Protein 3AKH (pdb70)

Sequence (447 aa):
TFTNPLAEKRADPHIFKHTDGYYYFTATVPEYDRIVLRRATTLQGLATAPETTIWTKHASGVMGAHIWAPEIHFIDGKWYVYFAAGSTSDVWAIRMYVLESGAANPLTGSWTEKGQIATPVSSFSLDATTFVVNGVRHLAWAQRNPAEDNNTSLFIAKMANPWTISGTPTEISQPTLSWETVGYKVNEGPAVIQHGGKVFLTYSASATDANYCLGMLSASASADLLNAASWTKSSQPVFKTSEATGQYGPGHNSFTVSEDGKSDILVYHDRNYKDISGDPLNDPNRRTRLQKVYWNADGTPNFGIPVADGVTPVRFSSYNYPDRYIRHWDFRARIEANVTNLADSQFRVVTGLAGSGTISLESANYPGYYLRHKNYEVWVEKNDGSSAFKNDASFSRRAGLADSADGIAFESYNYPGRYLRHYENLLRIQPVSTALDRQDATFYAEK

Structure (mmCIF, N/CA/C/O backbone):
data_3AKH
#
_entry.id   3AKH
#
_cell.length_a   41.237
_cell.length_b   91.341
_cell.length_c   135.962
_cell.angle_alpha   90.00
_cell.angle_beta   90.00
_cell.angle_gamma   90.00
#
_symmetry.space_group_name_H-M   'P 21 21 21'
#
loop_
_entity.id
_entity.type
_entity.pdbx_description
1 polymer 'Putative secreted alpha L-arabinofuranosidase II'
2 branched alpha-L-arabinofuranose-(1-5)-alpha-L-arabinofuranose
3 non-polymer 'CHLORIDE ION'
4 non-polymer 'SODIUM ION'
5 non-polymer alpha-L-arabinofuranose
6 non-polymer GLYCEROL
7 water water
#
loop_
_atom_site.group_PDB
_atom_site.id
_atom_site.type_symbol
_atom_site.label_atom_id
_atom_site.label_alt_id
_atom_site.label_comp_id
_atom_site.label_asym_id
_atom_site.label_entity_id
_atom_site.label_seq_id
_atom_site.pdbx_PDB_ins_code
_atom_site.Cartn_x
_atom_site.Cartn_y
_atom_site.Cartn_z
_atom_site.occupancy
_atom_site.B_iso_or_equiv
_atom_site.auth_seq_id
_atom_site.auth_comp_id
_atom_site.auth_asym_id
_atom_site.auth_atom_id
_atom_site.pdbx_PDB_model_num
ATOM 1 N N . THR A 1 10 ? -2.163 7.651 -12.501 1.00 33.35 9 THR A N 1
ATOM 2 C CA . THR A 1 10 ? -3.619 7.313 -12.587 1.00 33.49 9 THR A CA 1
ATOM 3 C C . THR A 1 10 ? -4.456 8.435 -13.187 1.00 32.38 9 THR A C 1
ATOM 4 O O . THR A 1 10 ? -4.176 9.631 -12.993 1.00 32.95 9 THR A O 1
ATOM 8 N N . PHE A 1 11 ? -5.492 8.033 -13.910 1.00 31.13 10 PHE A N 1
ATOM 9 C CA . PHE A 1 11 ? -6.494 8.960 -14.418 1.00 29.58 10 PHE A CA 1
ATOM 10 C C . PHE A 1 11 ? -7.819 8.611 -13.780 1.00 28.88 10 PHE A C 1
ATOM 11 O O . PHE A 1 11 ? -8.004 7.490 -13.302 1.00 28.29 10 PHE A O 1
ATOM 19 N N . THR A 1 12 ? -8.737 9.575 -13.767 1.00 27.89 11 THR A N 1
ATOM 20 C CA . THR A 1 12 ? -10.113 9.320 -13.359 1.00 27.44 11 THR A CA 1
ATOM 21 C C . THR A 1 12 ? -11.026 9.463 -14.575 1.00 26.31 11 THR A C 1
ATOM 22 O O . THR A 1 12 ? -11.130 10.549 -15.147 1.00 26.64 11 THR A O 1
ATOM 26 N N . ASN A 1 13 ? -11.658 8.362 -14.981 1.00 25.18 12 ASN A N 1
ATOM 27 C CA . ASN A 1 13 ? -12.513 8.336 -16.170 1.00 24.72 12 ASN A CA 1
ATOM 28 C C . ASN A 1 13 ? -14.018 8.379 -15.859 1.00 24.92 12 ASN A C 1
ATOM 29 O O . ASN A 1 13 ? -14.480 7.720 -14.921 1.00 24.25 12 ASN A O 1
ATOM 34 N N . PRO A 1 14 ? -14.796 9.128 -16.667 1.00 24.81 13 PRO A N 1
ATOM 35 C CA . PRO A 1 14 ? -14.378 9.855 -17.883 1.00 24.84 13 PRO A CA 1
ATOM 36 C C . PRO A 1 14 ? -13.721 11.208 -17.627 1.00 25.04 13 PRO A C 1
ATOM 37 O O . PRO A 1 14 ? -13.931 11.825 -16.581 1.00 25.69 13 PRO A O 1
ATOM 41 N N . LEU A 1 15 ? -12.922 11.656 -18.593 1.00 24.34 14 LEU A N 1
ATOM 42 C CA . LEU A 1 15 ? -12.289 12.964 -18.548 1.00 24.34 14 LEU A CA 1
ATOM 43 C C . LEU A 1 15 ? -13.299 14.074 -18.835 1.00 24.35 14 LEU A C 1
ATOM 44 O O . LEU A 1 15 ? -13.260 15.125 -18.182 1.00 24.77 14 LEU A O 1
ATOM 49 N N . ALA A 1 16 ? -14.192 13.831 -19.798 1.00 24.78 15 ALA A N 1
ATOM 50 C CA . ALA A 1 16 ? -15.190 14.828 -20.223 1.00 25.04 15 ALA A CA 1
ATOM 51 C C . ALA A 1 16 ? -16.428 14.192 -20.844 1.00 25.45 15 ALA A C 1
ATOM 52 O O . ALA A 1 16 ? -16.343 13.428 -21.816 1.00 25.04 15 ALA A O 1
ATOM 54 N N . GLU A 1 17 ? -17.589 14.522 -20.280 1.00 25.32 16 GLU A N 1
ATOM 55 C CA . GLU A 1 17 ? -18.868 14.043 -20.797 1.00 26.05 16 GLU A CA 1
ATOM 56 C C . GLU A 1 17 ? -19.228 14.818 -22.057 1.00 24.69 16 GLU A C 1
ATOM 57 O O . GLU A 1 17 ? -18.819 15.957 -22.207 1.00 25.29 16 GLU A O 1
ATOM 63 N N . LYS A 1 18 ? -19.987 14.190 -22.948 1.00 24.44 17 LYS A N 1
ATOM 64 C CA . LYS A 1 18 ? -20.487 14.843 -24.176 1.00 24.39 17 LYS A CA 1
ATOM 65 C C . LYS A 1 18 ? -19.368 15.455 -25.025 1.00 23.77 17 LYS A C 1
ATOM 66 O O . LYS A 1 18 ? -19.517 16.529 -25.612 1.00 24.04 17 LYS A O 1
ATOM 72 N N . ARG A 1 19 ? -18.237 14.764 -25.087 1.00 22.78 18 ARG A N 1
ATOM 73 C CA . ARG A 1 19 ? -17.148 15.177 -25.962 1.00 21.49 18 ARG A CA 1
ATOM 74 C C . ARG A 1 19 ? -16.663 13.931 -26.693 1.00 21.13 18 ARG A C 1
ATOM 75 O O . ARG A 1 19 ? -16.286 12.927 -26.063 1.00 21.23 18 ARG A O 1
ATOM 83 N N . ALA A 1 20 ? -16.713 13.993 -28.018 1.00 19.84 19 ALA A N 1
ATOM 84 C CA . ALA A 1 20 ? -16.377 12.853 -28.860 1.00 18.74 19 ALA A CA 1
ATOM 85 C C . ALA A 1 20 ? -15.155 13.213 -29.684 1.00 18.37 19 ALA A C 1
ATOM 86 O O . ALA A 1 20 ? -14.772 14.382 -29.759 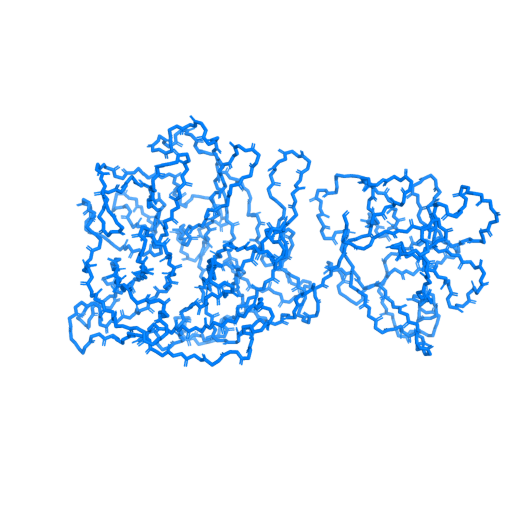1.00 17.77 19 ALA A O 1
ATOM 88 N N . ASP A 1 21 ? -14.543 12.202 -30.296 1.00 18.08 20 ASP A N 1
ATOM 89 C CA . ASP A 1 21 ? -13.382 12.428 -31.180 1.00 18.01 20 ASP A CA 1
ATOM 90 C C . ASP A 1 21 ? -12.308 13.297 -30.491 1.00 17.75 20 ASP A C 1
ATOM 91 O O . ASP A 1 21 ? -11.882 14.337 -31.028 1.00 17.77 20 ASP A O 1
ATOM 96 N N . PRO A 1 22 ? -11.869 12.896 -29.286 1.00 17.87 21 PRO A N 1
ATOM 97 C CA . PRO A 1 22 ? -10.954 13.731 -28.501 1.00 17.41 21 PRO A CA 1
ATOM 98 C C . PRO A 1 22 ? -9.573 13.861 -29.125 1.00 18.21 21 PRO A C 1
ATOM 99 O O . PRO A 1 22 ? -9.019 12.875 -29.623 1.00 18.60 21 PRO A O 1
ATOM 103 N N . HIS A 1 23 ? -9.037 15.076 -29.128 1.00 17.38 22 HIS A N 1
ATOM 104 C CA . HIS A 1 23 ? -7.646 15.243 -29.499 1.00 17.92 22 HIS A CA 1
ATOM 105 C C . HIS A 1 23 ? -6.910 16.049 -28.436 1.00 18.93 22 HIS A C 1
ATOM 106 O O . HIS A 1 23 ? -7.334 17.159 -28.080 1.00 19.56 22 HIS A O 1
ATOM 113 N N . ILE A 1 24 ? -5.817 15.483 -27.927 1.00 18.90 23 ILE A N 1
ATOM 114 C CA . ILE A 1 24 ? -4.985 16.159 -26.925 1.00 19.28 23 ILE A CA 1
ATOM 115 C C . ILE A 1 24 ? -3.565 16.315 -27.439 1.00 19.95 23 ILE A C 1
ATOM 116 O O . ILE A 1 24 ? -2.939 15.361 -27.900 1.00 19.31 23 ILE A O 1
ATOM 121 N N . PHE A 1 25 ? -3.066 17.544 -27.364 1.00 20.81 24 PHE A N 1
ATOM 122 C CA . PHE A 1 25 ? -1.724 17.853 -27.813 1.00 21.87 24 PHE A CA 1
ATOM 123 C C . PHE A 1 25 ? -0.904 18.420 -26.654 1.00 22.69 24 PHE A C 1
ATOM 124 O O . PHE A 1 25 ? -1.296 19.424 -26.049 1.00 23.11 24 PHE A O 1
ATOM 132 N N . LYS A 1 26 ? 0.233 17.789 -26.366 1.00 23.70 25 LYS A N 1
ATOM 133 C CA . LYS A 1 26 ? 1.142 18.286 -25.331 1.00 24.60 25 LYS A CA 1
ATOM 134 C C . LYS A 1 26 ? 2.172 19.228 -25.951 1.00 25.41 25 LYS A C 1
ATOM 135 O O . LYS A 1 26 ? 2.974 18.824 -26.797 1.00 25.03 25 LYS A O 1
ATOM 141 N N . HIS A 1 27 ? 2.133 20.488 -25.521 1.00 26.81 26 HIS A N 1
ATOM 142 C CA . HIS A 1 27 ? 3.018 21.521 -26.056 1.00 28.52 26 HIS A CA 1
ATOM 143 C C . HIS A 1 27 ? 4.259 21.758 -25.178 1.00 29.86 26 HIS A C 1
ATOM 144 O O . HIS A 1 27 ? 4.314 21.311 -24.035 1.00 30.32 26 HIS A O 1
ATOM 151 N N . THR A 1 28 ? 5.244 22.461 -25.734 1.00 31.44 27 THR A N 1
ATOM 152 C CA . THR A 1 28 ? 6.499 22.783 -25.037 1.00 32.89 27 THR A CA 1
ATOM 153 C C . THR A 1 28 ? 6.369 23.919 -24.019 1.00 33.17 27 THR A C 1
ATOM 154 O O . THR A 1 28 ? 7.330 24.231 -23.305 1.00 33.39 27 THR A O 1
ATOM 158 N N . ASP A 1 29 ? 5.185 24.525 -23.947 1.00 33.62 28 ASP A N 1
ATOM 159 C CA . ASP A 1 29 ? 4.906 25.609 -23.001 1.00 33.86 28 ASP A CA 1
ATOM 160 C C . ASP A 1 29 ? 4.377 25.115 -21.643 1.00 33.69 28 ASP A C 1
ATOM 161 O O . ASP A 1 29 ? 3.927 25.913 -20.811 1.00 34.09 28 ASP A O 1
ATOM 166 N N . GLY A 1 30 ? 4.419 23.800 -21.433 1.00 33.25 29 GLY A N 1
ATOM 167 C CA . GLY A 1 30 ? 3.964 23.191 -20.182 1.00 32.68 29 GLY A CA 1
ATOM 168 C C . GLY A 1 30 ? 2.479 22.900 -20.077 1.00 31.87 29 GLY A C 1
ATOM 169 O O . GLY A 1 30 ? 1.983 22.584 -18.995 1.00 32.52 29 GLY A O 1
ATOM 170 N N . TYR A 1 31 ? 1.764 22.996 -21.196 1.00 30.67 30 TYR A N 1
ATOM 171 C CA . TYR A 1 31 ? 0.326 22.753 -21.212 1.00 29.74 30 TYR A CA 1
ATOM 172 C C . TYR A 1 31 ? -0.072 21.628 -22.159 1.00 28.43 30 TYR A C 1
ATOM 173 O O . TYR A 1 31 ? 0.601 21.377 -23.163 1.00 28.42 30 TYR A O 1
ATOM 182 N N . TYR A 1 32 ? -1.166 20.962 -21.811 1.00 27.21 31 TYR A N 1
ATOM 183 C CA . TYR A 1 32 ? -1.880 20.092 -22.731 1.00 26.12 31 TYR A CA 1
ATOM 184 C C . TYR A 1 32 ? -3.044 20.882 -23.278 1.00 25.50 31 TYR A C 1
ATOM 185 O O . TYR A 1 32 ? -3.720 21.605 -22.536 1.00 25.99 31 TYR A O 1
ATOM 194 N N . TYR A 1 33 ? -3.296 20.725 -24.570 1.00 24.44 32 TYR A N 1
ATOM 195 C CA . TYR A 1 33 ? -4.427 21.366 -25.219 1.00 23.82 32 TYR A CA 1
ATOM 196 C C . TYR A 1 33 ? -5.399 20.311 -25.691 1.00 23.23 32 TYR A C 1
ATOM 197 O O . TYR A 1 33 ? -4.990 19.345 -26.314 1.00 23.38 32 TYR A O 1
ATOM 206 N N . PHE A 1 34 ? -6.680 20.503 -25.387 1.00 22.58 33 PHE A N 1
ATOM 207 C CA . PHE A 1 34 ? -7.692 19.498 -25.648 1.00 22.18 33 PHE A CA 1
ATOM 208 C C . PHE A 1 34 ? -8.832 20.085 -26.459 1.00 22.35 33 PHE A C 1
ATOM 209 O O . PHE A 1 34 ? -9.494 21.045 -26.033 1.00 22.76 33 PHE A O 1
ATOM 217 N N . THR A 1 35 ? -9.047 19.520 -27.646 1.00 21.42 34 THR A N 1
ATOM 218 C CA . THR A 1 35 ? -10.238 19.829 -28.438 1.00 20.46 34 THR A CA 1
ATOM 219 C C . THR A 1 35 ? -11.026 18.537 -28.732 1.00 20.67 34 THR A C 1
ATOM 220 O O . THR A 1 35 ? -10.498 17.423 -28.567 1.00 20.31 34 THR A O 1
ATOM 224 N N . ALA A 1 36 ? -12.283 18.679 -29.140 1.00 20.21 35 ALA A N 1
ATOM 225 C CA . ALA A 1 36 ? -13.147 17.536 -29.414 1.00 19.98 35 ALA A CA 1
ATOM 226 C C . ALA A 1 36 ? -14.382 17.952 -30.209 1.00 20.32 35 ALA A C 1
ATOM 227 O O . ALA A 1 36 ? -14.635 19.153 -30.395 1.00 20.85 35 ALA A O 1
ATOM 229 N N . THR A 1 37 ? -15.149 16.964 -30.659 1.00 20.21 36 THR A N 1
ATOM 230 C CA . THR A 1 37 ? -16.439 17.197 -31.327 1.00 20.08 36 THR A CA 1
ATOM 231 C C . THR A 1 37 ? -17.500 17.467 -30.255 1.00 21.24 36 THR A C 1
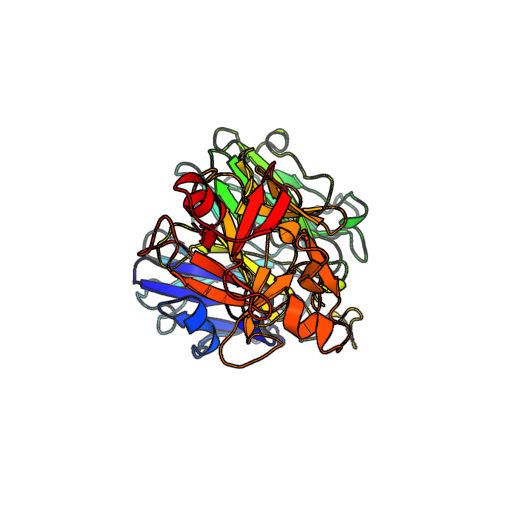ATOM 232 O O . THR A 1 37 ? -17.661 16.664 -29.340 1.00 20.37 36 THR A O 1
ATOM 236 N N . VAL A 1 38 ? -18.201 18.600 -30.355 1.00 21.36 37 VAL A N 1
ATOM 237 C CA . VAL A 1 38 ? -19.343 18.899 -29.455 1.00 22.00 37 VAL A CA 1
ATOM 238 C C . VAL A 1 38 ? -20.668 18.384 -30.053 1.00 22.50 37 VAL A C 1
ATOM 239 O O . VAL A 1 38 ? -20.780 18.230 -31.262 1.00 22.33 37 VAL A O 1
ATOM 243 N N . PRO A 1 39 ? -21.677 18.067 -29.208 1.00 23.24 38 PRO A N 1
ATOM 244 C CA . PRO A 1 39 ? -22.900 17.460 -29.749 1.00 23.57 38 PRO A CA 1
ATOM 245 C C . PRO A 1 39 ? -23.669 18.302 -30.770 1.00 23.44 38 PRO A C 1
ATOM 246 O O . PRO A 1 39 ? -24.391 17.750 -31.601 1.00 23.88 38 PRO A O 1
ATOM 250 N N . GLU A 1 40 ? -23.498 19.615 -30.714 1.00 24.19 39 GLU A N 1
ATOM 251 C CA . GLU A 1 40 ? -24.201 20.516 -31.628 1.00 25.28 39 GLU A CA 1
ATOM 252 C C . GLU A 1 40 ? -23.565 20.521 -33.015 1.00 25.01 39 GLU A C 1
ATOM 253 O O . GLU A 1 40 ? -24.183 20.969 -33.992 1.00 25.27 39 GLU A O 1
ATOM 259 N N . TYR A 1 41 ? -22.326 20.035 -33.087 1.00 24.94 40 TYR A N 1
ATOM 260 C CA . TYR A 1 41 ? -21.550 20.004 -34.329 1.00 24.35 40 TYR A CA 1
ATOM 261 C C . TYR A 1 41 ? -21.459 21.384 -34.979 1.00 24.46 40 TYR A C 1
ATOM 262 O O . TYR A 1 41 ? -21.559 21.491 -36.204 1.00 24.87 40 TYR A O 1
ATOM 271 N N . ASP A 1 42 ? -21.286 22.425 -34.172 1.00 24.44 41 ASP A N 1
ATOM 272 C CA . ASP A 1 42 ? -21.405 23.798 -34.683 1.00 25.08 41 ASP A CA 1
ATOM 273 C C . ASP A 1 42 ? -20.180 24.686 -34.477 1.00 24.98 41 ASP A C 1
ATOM 274 O O . ASP A 1 42 ? -20.158 25.844 -34.922 1.00 24.82 41 ASP A O 1
ATOM 279 N N . ARG A 1 43 ? -19.159 24.165 -33.803 1.00 24.23 42 ARG A N 1
ATOM 280 C CA . ARG A 1 43 ? -18.044 24.990 -33.364 1.00 24.05 42 ARG A CA 1
ATOM 281 C C . ARG A 1 43 ? -16.819 24.180 -32.944 1.00 23.63 42 ARG A C 1
ATOM 282 O O . ARG A 1 43 ? -16.904 22.971 -32.722 1.00 23.73 42 ARG A O 1
ATOM 290 N N . ILE A 1 44 ? -15.688 24.865 -32.837 1.00 23.03 43 ILE A N 1
ATOM 291 C CA . ILE A 1 44 ? -14.461 24.249 -32.352 1.00 22.95 43 ILE A CA 1
ATOM 292 C C . ILE A 1 44 ? -14.108 24.803 -30.978 1.00 23.38 43 ILE A C 1
ATOM 293 O O . ILE A 1 44 ? -13.861 26.003 -30.811 1.00 23.20 43 ILE A O 1
ATOM 298 N N . VAL A 1 45 ? -14.106 23.917 -29.986 1.00 23.75 44 VAL A N 1
ATOM 299 C CA . VAL A 1 45 ? -13.786 24.291 -28.616 1.00 24.55 44 VAL A CA 1
ATOM 300 C C . VAL A 1 45 ? -12.353 23.891 -28.258 1.00 24.75 44 VAL A C 1
ATOM 301 O O . VAL A 1 45 ? -11.781 22.984 -28.873 1.00 24.49 44 VAL A O 1
ATOM 305 N N . LEU A 1 46 ? -11.783 24.575 -27.272 1.00 24.37 45 LEU A N 1
ATOM 306 C CA . LEU A 1 46 ? -10.431 24.321 -26.807 1.00 24.95 45 LEU A CA 1
ATOM 307 C C . LEU A 1 46 ? -10.325 24.598 -25.307 1.00 25.46 45 LEU A C 1
ATOM 308 O O . LEU A 1 46 ? -10.941 25.533 -24.793 1.00 25.56 45 LEU A O 1
ATOM 313 N N . ARG A 1 47 ? -9.570 23.749 -24.614 1.00 25.71 46 ARG A N 1
ATOM 314 C CA . ARG A 1 47 ? -9.234 23.953 -23.206 1.00 25.52 46 ARG A CA 1
ATOM 315 C C . ARG A 1 47 ? -7.786 23.534 -22.968 1.00 26.29 46 ARG A C 1
ATOM 316 O O . ARG A 1 47 ? -7.204 22.789 -23.769 1.00 25.64 46 ARG A O 1
ATOM 324 N N . ARG A 1 48 ? -7.196 24.020 -21.880 1.00 26.89 47 ARG A N 1
ATOM 325 C CA . ARG A 1 48 ? -5.813 23.694 -21.554 1.00 27.76 47 ARG A CA 1
ATOM 326 C C . ARG A 1 48 ? -5.571 23.530 -20.050 1.00 28.28 47 ARG A C 1
ATOM 327 O O . ARG A 1 48 ? -6.308 24.087 -19.219 1.00 28.31 47 ARG A O 1
ATOM 335 N N . ALA A 1 49 ? -4.533 22.758 -19.726 1.00 28.80 48 ALA A N 1
ATOM 336 C CA . ALA A 1 49 ? -4.148 22.452 -18.346 1.00 28.72 48 ALA A CA 1
ATOM 337 C C . ALA A 1 49 ? -2.730 21.903 -18.304 1.00 28.88 48 ALA A C 1
ATOM 338 O O . ALA A 1 49 ? -2.267 21.267 -19.257 1.00 28.68 48 ALA A O 1
ATOM 340 N N . THR A 1 50 ? -2.037 22.144 -17.194 1.00 28.73 49 THR A N 1
ATOM 341 C CA . THR A 1 50 ? -0.645 21.717 -17.040 1.00 29.13 49 THR A CA 1
ATOM 342 C C . THR A 1 50 ? -0.487 20.192 -16.914 1.00 28.77 49 THR A C 1
ATOM 343 O O . THR A 1 50 ? 0.600 19.653 -17.138 1.00 29.01 49 THR A O 1
ATOM 347 N N . THR A 1 51 ? -1.571 19.526 -16.530 1.00 28.97 50 THR A N 1
ATOM 348 C CA . THR A 1 51 ? -1.623 18.065 -16.457 1.00 28.98 50 THR A CA 1
ATOM 349 C C . THR A 1 51 ? -2.846 17.516 -17.188 1.00 28.47 50 THR A C 1
ATOM 350 O O . THR A 1 51 ? -3.815 18.235 -17.437 1.00 28.05 50 THR A O 1
ATOM 354 N N . LEU A 1 52 ? -2.809 16.224 -17.504 1.00 27.99 51 LEU A N 1
ATOM 355 C CA . LEU A 1 52 ? -3.933 15.561 -18.144 1.00 27.98 51 LEU A CA 1
ATOM 356 C C . LEU A 1 52 ? -5.187 15.571 -17.261 1.00 28.17 51 LEU A C 1
ATOM 357 O O . LEU A 1 52 ? -6.275 15.907 -17.731 1.00 28.24 51 LEU A O 1
ATOM 362 N N . GLN A 1 53 ? -5.041 15.209 -15.984 1.00 28.47 52 GLN A N 1
ATOM 363 C CA . GLN A 1 53 ? -6.185 15.192 -15.057 1.00 29.03 52 GLN A CA 1
ATOM 364 C C . GLN A 1 53 ? -6.793 16.573 -14.890 1.00 28.40 52 GLN A C 1
ATOM 365 O O . GLN A 1 53 ? -7.998 16.695 -14.724 1.00 28.47 52 GLN A O 1
ATOM 371 N N . GLY A 1 54 ? -5.944 17.599 -14.938 1.00 28.43 53 GLY A N 1
ATOM 372 C CA . GLY A 1 54 ? -6.391 19.000 -14.863 1.00 28.46 53 GLY A CA 1
ATOM 373 C C . GLY A 1 54 ? -7.349 19.445 -15.965 1.00 28.20 53 GLY A C 1
ATOM 374 O O . GLY A 1 54 ? -8.099 20.413 -15.790 1.00 28.00 53 GLY A O 1
ATOM 375 N N . LEU A 1 55 ? -7.339 18.733 -17.095 1.00 27.92 54 LEU A N 1
ATOM 376 C CA . LEU A 1 55 ? -8.240 19.030 -18.213 1.00 27.52 54 LEU A CA 1
ATOM 377 C C . LEU A 1 55 ? -9.714 18.823 -17.895 1.00 28.11 54 LEU A C 1
ATOM 378 O O . LEU A 1 55 ? -10.570 19.465 -18.506 1.00 28.23 54 LEU A O 1
ATOM 383 N N . ALA A 1 56 ? -10.015 17.932 -16.945 1.00 28.53 55 ALA A N 1
ATOM 384 C CA . ALA A 1 56 ? -11.401 17.624 -16.577 1.00 29.37 55 ALA A CA 1
ATOM 385 C C . ALA A 1 56 ? -12.192 18.854 -16.121 1.00 29.88 55 ALA A C 1
ATOM 386 O O . ALA A 1 56 ? -13.403 18.943 -16.350 1.00 29.88 55 ALA A O 1
ATOM 388 N N . THR A 1 57 ? -11.494 19.778 -15.471 1.00 30.57 56 THR A N 1
ATOM 389 C CA . THR A 1 57 ? -12.097 21.000 -14.918 1.00 32.16 56 THR A CA 1
ATOM 390 C C . THR A 1 57 ? -11.529 22.280 -15.563 1.00 32.39 56 THR A C 1
ATOM 391 O O . THR A 1 57 ? -11.594 23.372 -14.979 1.00 33.12 56 THR A O 1
ATOM 395 N N . ALA A 1 58 ? -10.953 22.148 -16.755 1.00 32.28 57 ALA A N 1
ATOM 396 C CA . ALA A 1 58 ? -10.446 23.308 -17.489 1.00 32.12 57 ALA A CA 1
ATOM 397 C C . ALA A 1 58 ? -11.577 23.902 -18.327 1.00 31.88 57 ALA A C 1
ATOM 398 O O . ALA A 1 58 ? -12.311 23.166 -19.003 1.00 31.80 57 ALA A O 1
ATOM 400 N N . PRO A 1 59 ? -11.750 25.239 -18.263 1.00 31.71 58 PRO A N 1
ATOM 401 C CA . PRO A 1 59 ? -12.870 25.876 -18.958 1.00 31.49 58 PRO A CA 1
ATOM 402 C C . PRO A 1 59 ? -12.636 25.924 -20.471 1.00 31.09 58 PRO A C 1
ATOM 403 O O . PRO A 1 59 ? -11.506 26.141 -20.900 1.00 30.93 58 PRO A O 1
ATOM 407 N N . GLU A 1 60 ? -13.692 25.705 -21.257 1.00 31.32 59 GLU A N 1
ATOM 408 C CA . GLU A 1 60 ? -13.589 25.726 -22.723 1.00 31.18 59 GLU A CA 1
ATOM 409 C C . GLU A 1 60 ? -13.768 27.132 -23.296 1.00 31.28 59 GLU A C 1
ATOM 410 O O . GLU A 1 60 ? -14.631 27.887 -22.840 1.00 31.47 59 GLU A O 1
ATOM 416 N N . THR A 1 61 ? -12.941 27.470 -24.286 1.00 30.77 60 THR A N 1
ATOM 417 C CA . THR A 1 61 ? -13.160 28.639 -25.152 1.00 30.36 60 THR A CA 1
ATOM 418 C C . THR A 1 61 ? -13.594 28.144 -26.529 1.00 30.05 60 THR A C 1
ATOM 419 O O . THR A 1 61 ? -13.005 27.196 -27.054 1.00 30.08 60 THR A O 1
ATOM 423 N N . THR A 1 62 ? -14.628 28.761 -27.107 1.00 29.25 61 THR A N 1
ATOM 424 C CA . THR A 1 62 ? -14.968 28.506 -28.504 1.00 28.55 61 THR A CA 1
ATOM 425 C C . THR A 1 62 ? -14.021 29.353 -29.361 1.00 28.26 61 THR A C 1
ATOM 426 O O . THR A 1 62 ? -14.037 30.589 -29.268 1.00 28.30 61 THR A O 1
ATOM 430 N N . ILE A 1 63 ? -13.189 28.689 -30.170 1.00 27.09 62 ILE A N 1
ATOM 431 C CA . ILE A 1 63 ? -12.171 29.376 -30.987 1.00 26.42 62 ILE A CA 1
ATOM 432 C C . ILE A 1 63 ? -12.635 29.718 -32.416 1.00 25.98 62 ILE A C 1
ATOM 433 O O . ILE A 1 63 ? -12.065 30.598 -33.066 1.00 26.06 62 ILE A O 1
ATOM 438 N N . TRP A 1 64 ? -13.667 29.017 -32.884 1.00 26.05 63 TRP A N 1
ATOM 439 C CA . TRP A 1 64 ? -14.193 29.141 -34.244 1.00 25.96 63 TRP A CA 1
ATOM 440 C C . TRP A 1 64 ? -15.621 28.599 -34.282 1.00 26.37 63 TRP A C 1
ATOM 441 O O . TRP A 1 64 ? -15.932 27.594 -33.638 1.00 25.77 63 TRP A O 1
ATOM 452 N N . THR A 1 65 ? -16.488 29.261 -35.045 1.00 26.25 64 THR A N 1
ATOM 453 C CA . THR A 1 65 ? -17.885 28.848 -35.164 1.00 26.86 64 THR A CA 1
ATOM 454 C C . THR A 1 65 ? -18.263 28.658 -36.620 1.00 26.48 64 THR A C 1
ATOM 455 O O . THR A 1 65 ? -17.709 29.335 -37.499 1.00 26.90 64 THR A O 1
ATOM 459 N N . LYS A 1 66 ? -19.191 27.739 -36.878 1.00 26.25 65 LYS A N 1
ATOM 460 C CA . LYS A 1 66 ? -19.602 27.407 -38.239 1.00 26.10 65 LYS A CA 1
ATOM 461 C C . LYS A 1 66 ? -20.044 28.653 -39.005 1.00 26.65 65 LYS A C 1
ATOM 462 O O . LYS A 1 66 ? -20.483 29.647 -38.409 1.00 26.56 65 LYS A O 1
ATOM 468 N N . HIS A 1 67 ? -19.895 28.593 -40.320 1.00 26.72 66 HIS A N 1
ATOM 469 C CA . HIS A 1 67 ? -20.337 29.678 -41.181 1.00 27.13 66 HIS A CA 1
ATOM 470 C C . HIS A 1 67 ? -21.856 29.699 -41.220 1.00 27.45 66 HIS A C 1
ATOM 471 O O . HIS A 1 67 ? -22.522 28.652 -41.105 1.00 27.08 66 HIS A O 1
ATOM 478 N N . ALA A 1 68 ? -22.402 30.904 -41.374 1.00 28.32 67 ALA A N 1
ATOM 479 C CA . ALA A 1 68 ? -23.846 31.100 -41.466 1.00 29.16 67 ALA A CA 1
ATOM 480 C C . ALA A 1 68 ? -24.439 30.455 -42.721 1.00 29.72 67 ALA A C 1
ATOM 481 O O . ALA A 1 68 ? -25.575 29.969 -42.703 1.00 29.98 67 ALA A O 1
ATOM 483 N N . SER A 1 69 ? -23.651 30.420 -43.795 1.00 29.77 68 SER A N 1
ATOM 484 C CA . SER A 1 69 ? -24.101 29.885 -45.078 1.00 30.23 68 SER A CA 1
ATOM 485 C C . SER A 1 69 ? -22.942 29.307 -45.889 1.00 29.43 68 SER A C 1
ATOM 486 O O . SER A 1 69 ? -21.823 29.814 -45.841 1.00 30.18 68 SER A O 1
ATOM 489 N N . GLY A 1 70 ? -23.221 28.251 -46.644 1.00 28.82 69 GLY A N 1
ATOM 490 C CA . GLY A 1 70 ? -22.225 27.677 -47.547 1.00 27.81 69 GLY A CA 1
ATOM 491 C C . GLY A 1 70 ? -21.346 26.638 -46.876 1.00 27.27 69 GLY A C 1
ATOM 492 O O . GLY A 1 70 ? -21.752 25.994 -45.893 1.00 27.08 69 GLY A O 1
ATOM 493 N N . VAL A 1 71 ? -20.140 26.472 -47.417 1.00 26.39 70 VAL A N 1
ATOM 494 C CA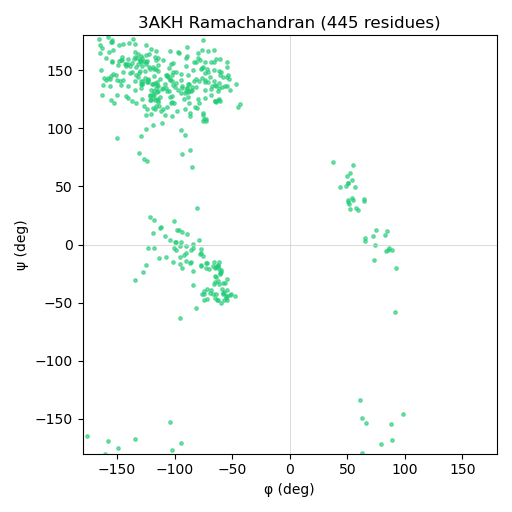 . VAL A 1 71 ? -19.163 25.512 -46.874 1.00 25.63 70 VAL A CA 1
ATOM 495 C C . VAL A 1 71 ? -18.735 25.890 -45.458 1.00 25.05 70 VAL A C 1
ATOM 496 O O . VAL A 1 71 ? -18.878 27.039 -45.048 1.00 24.72 70 VAL A O 1
ATOM 500 N N . MET A 1 72 ? -18.207 24.916 -44.706 1.00 24.53 71 MET A N 1
ATOM 501 C CA . MET A 1 72 ? -17.868 25.131 -43.296 1.00 23.88 71 MET A CA 1
ATOM 502 C C . MET A 1 72 ? -19.095 25.580 -42.485 1.00 23.97 71 MET A C 1
ATOM 503 O O . MET A 1 72 ? -18.964 26.326 -41.525 1.00 23.62 71 MET A O 1
ATOM 508 N N . GLY A 1 73 ? -20.274 25.110 -42.889 1.00 24.52 72 GLY A N 1
ATOM 509 C CA . GLY A 1 73 ? -21.530 25.578 -42.299 1.00 24.53 72 GLY A CA 1
ATOM 510 C C . GLY A 1 73 ? -22.375 24.537 -41.588 1.00 24.80 72 GLY A C 1
ATOM 511 O O . GLY A 1 73 ? -23.417 24.870 -41.033 1.00 24.97 72 GLY A O 1
ATOM 512 N N . ALA A 1 74 ? -21.940 23.275 -41.613 1.00 24.34 73 ALA A N 1
ATOM 513 C CA . ALA A 1 74 ? -22.684 22.176 -40.984 1.00 23.44 73 ALA A CA 1
ATOM 514 C C . ALA A 1 74 ? -21.720 21.045 -40.610 1.00 23.47 73 ALA A C 1
ATOM 515 O O . ALA A 1 74 ? -20.638 20.938 -41.193 1.00 23.22 73 ALA A O 1
ATOM 517 N N . HIS A 1 75 ? -22.120 20.216 -39.643 1.00 22.18 74 HIS A N 1
ATOM 518 C CA . HIS A 1 75 ? -21.342 19.030 -39.264 1.00 21.67 74 HIS A CA 1
ATOM 519 C C . HIS A 1 75 ? -19.853 19.337 -39.018 1.00 21.03 74 HIS A C 1
ATOM 520 O O . HIS A 1 75 ? -18.977 18.783 -39.685 1.00 20.86 74 HIS A O 1
ATOM 527 N N . ILE A 1 76 ? -19.591 20.232 -38.070 1.00 19.82 75 ILE A N 1
ATOM 528 C CA . ILE A 1 76 ? -18.234 20.583 -37.656 1.00 19.45 75 ILE A CA 1
ATOM 529 C C . ILE A 1 76 ? -17.723 19.430 -36.805 1.00 19.52 75 ILE A C 1
ATOM 530 O O . ILE A 1 76 ? -18.156 19.260 -35.664 1.00 19.92 75 ILE A O 1
ATOM 535 N N . TRP A 1 77 ? -16.816 18.634 -37.373 1.00 17.87 76 TRP A N 1
ATOM 536 C CA . TRP A 1 77 ? -16.490 17.331 -36.799 1.00 17.30 76 TRP A CA 1
ATOM 537 C C . TRP A 1 77 ? -14.991 17.118 -36.585 1.00 17.22 76 TRP A C 1
ATOM 538 O O . TRP A 1 77 ? -14.176 17.453 -37.446 1.00 17.44 76 TRP A O 1
ATOM 549 N N . ALA A 1 78 ? -14.657 16.538 -35.433 1.00 16.97 77 ALA A N 1
ATOM 550 C CA . ALA A 1 78 ? -13.325 15.982 -35.138 1.00 16.44 77 ALA A CA 1
ATOM 551 C C . ALA A 1 78 ? -12.120 16.898 -35.371 1.00 16.42 77 ALA A C 1
ATOM 552 O O . ALA A 1 78 ? -11.232 16.575 -36.156 1.00 16.76 77 ALA A O 1
ATOM 554 N N . PRO A 1 79 ? -12.060 18.023 -34.640 1.00 16.16 78 PRO A N 1
ATOM 555 C CA . PRO A 1 79 ? -10.891 18.893 -34.675 1.00 16.84 78 PRO A CA 1
ATOM 556 C C . PRO A 1 79 ? -9.664 18.253 -34.025 1.00 16.80 78 PRO A C 1
ATOM 557 O O . PRO A 1 79 ? -9.799 17.511 -33.048 1.00 17.16 78 PRO A O 1
ATOM 561 N N . GLU A 1 80 ? -8.491 18.531 -34.594 1.00 16.58 79 GLU A N 1
ATOM 562 C CA . GLU A 1 80 ? -7.203 18.213 -33.979 1.00 17.19 79 GLU A CA 1
ATOM 563 C C . GLU A 1 80 ? -6.380 19.481 -33.927 1.00 17.87 79 GLU A C 1
ATOM 564 O O . GLU A 1 80 ? -6.400 20.268 -34.880 1.00 18.85 79 GLU A O 1
ATOM 570 N N . ILE A 1 81 ? -5.615 19.664 -32.857 1.00 18.16 80 ILE A N 1
ATOM 571 C CA . ILE A 1 81 ? -4.738 20.841 -32.760 1.00 19.14 80 ILE A CA 1
ATOM 572 C C . ILE A 1 81 ? -3.266 20.412 -32.751 1.00 19.39 80 ILE A C 1
ATOM 573 O O . ILE A 1 81 ? -2.881 19.492 -32.017 1.00 20.40 80 ILE A O 1
ATOM 578 N N . HIS A 1 82 ? -2.465 21.059 -33.598 1.00 19.23 81 HIS A N 1
ATOM 579 C CA . HIS A 1 82 ? -1.065 20.747 -33.758 1.00 19.97 81 HIS A CA 1
ATOM 580 C C . HIS A 1 82 ? -0.252 22.033 -33.756 1.00 20.92 81 HIS A C 1
ATOM 581 O O . HIS A 1 82 ? -0.710 23.068 -34.243 1.00 21.69 81 HIS A O 1
ATOM 588 N N . PHE A 1 83 ? 0.954 21.950 -33.214 1.00 22.00 82 PHE A N 1
ATOM 589 C CA . PHE A 1 83 ? 1.921 23.033 -33.332 1.00 23.16 82 PHE A CA 1
ATOM 590 C C . PHE A 1 83 ? 2.972 22.670 -34.370 1.00 23.38 82 PHE A C 1
ATOM 591 O O . PHE A 1 83 ? 3.663 21.648 -34.251 1.00 23.28 82 PHE A O 1
ATOM 599 N N . ILE A 1 84 ? 3.089 23.512 -35.400 1.00 23.53 83 ILE A N 1
ATOM 600 C CA . ILE A 1 84 ? 3.948 23.224 -36.546 1.00 24.46 83 ILE A CA 1
ATOM 601 C C . ILE A 1 84 ? 4.711 24.487 -36.932 1.00 25.47 83 ILE A C 1
ATOM 602 O O . ILE A 1 84 ? 4.105 25.531 -37.174 1.00 25.16 83 ILE A O 1
ATOM 607 N N . ASP A 1 85 ? 6.039 24.378 -36.957 1.00 26.93 84 ASP A N 1
ATOM 608 C CA . ASP A 1 85 ? 6.936 25.457 -37.409 1.00 28.36 84 ASP A CA 1
ATOM 609 C C . ASP A 1 85 ? 6.560 26.828 -36.875 1.00 28.06 84 ASP A C 1
ATOM 610 O O . ASP A 1 85 ? 6.442 27.796 -37.638 1.00 28.85 84 ASP A O 1
ATOM 615 N N . GLY A 1 86 ? 6.343 26.897 -35.567 1.00 27.65 85 GLY A N 1
ATOM 616 C CA . GLY A 1 86 ? 6.077 28.157 -34.894 1.00 26.95 85 GLY A CA 1
ATOM 617 C C . GLY A 1 86 ? 4.633 28.606 -34.885 1.00 26.43 85 GLY A C 1
ATOM 618 O O . GLY A 1 86 ? 4.318 29.630 -34.281 1.00 27.05 85 GLY A O 1
ATOM 619 N N . LYS A 1 87 ? 3.743 27.851 -35.530 1.00 25.21 86 LYS A N 1
ATOM 620 C CA . LYS A 1 87 ? 2.327 28.236 -35.567 1.00 24.32 86 LYS A CA 1
ATOM 621 C C . LYS A 1 87 ? 1.394 27.093 -35.168 1.00 23.31 86 LYS A C 1
ATOM 622 O O . LYS A 1 87 ? 1.770 25.926 -35.253 1.00 24.23 86 LYS A O 1
ATOM 628 N N . TRP A 1 88 ? 0.191 27.454 -34.734 1.00 22.89 87 TRP A N 1
ATOM 629 C CA . TRP A 1 88 ? -0.883 26.509 -34.402 1.00 21.77 87 TRP A CA 1
ATOM 630 C C . TRP A 1 88 ? -1.734 26.180 -35.628 1.00 21.07 87 TRP A C 1
ATOM 631 O O . TRP A 1 88 ? -2.097 27.073 -36.402 1.00 20.77 87 TRP A O 1
ATOM 642 N N . TYR A 1 89 ? -2.080 24.900 -35.784 1.00 19.90 88 TYR A N 1
ATOM 643 C CA . TYR A 1 89 ? -2.997 24.490 -36.846 1.00 18.85 88 TYR A CA 1
ATOM 644 C C . TYR A 1 89 ? -4.103 23.637 -36.287 1.00 18.19 88 TYR A C 1
ATOM 645 O O . TYR A 1 89 ? -3.853 22.741 -35.469 1.00 18.29 88 TYR A O 1
ATOM 654 N N . VAL A 1 90 ? -5.323 23.931 -36.707 1.00 17.53 89 VAL A N 1
ATOM 655 C CA . VAL A 1 90 ? -6.451 23.067 -36.394 1.00 17.27 89 VAL A CA 1
ATOM 656 C C . VAL A 1 90 ? -6.981 22.409 -37.664 1.00 16.94 89 VAL A C 1
ATOM 657 O O . VAL A 1 90 ? -7.265 23.083 -38.656 1.00 17.39 89 VAL A O 1
ATOM 661 N N . TYR A 1 91 ? -7.086 21.082 -37.614 1.00 16.03 90 TYR A N 1
ATOM 662 C CA . TYR A 1 91 ? -7.642 20.271 -38.692 1.00 15.92 90 TYR A CA 1
ATOM 663 C C . TYR A 1 91 ? -9.031 19.836 -38.293 1.00 16.27 90 TYR A C 1
ATOM 664 O O . TYR A 1 91 ? -9.234 19.254 -37.225 1.00 17.04 90 TYR A O 1
ATOM 673 N N . PHE A 1 92 ? -9.991 20.100 -39.161 1.00 15.58 91 PHE A N 1
ATOM 674 C CA . PHE A 1 92 ? -11.356 19.696 -38.873 1.00 16.34 91 PHE A CA 1
ATOM 675 C C . PHE A 1 92 ? -12.103 19.353 -40.153 1.00 16.57 91 PHE A C 1
ATOM 676 O O . PHE A 1 92 ? -11.572 19.540 -41.257 1.00 16.58 91 PHE A O 1
ATOM 684 N N . ALA A 1 93 ? -13.308 18.804 -40.004 1.00 16.98 92 ALA A N 1
ATOM 685 C CA . ALA A 1 93 ? -14.164 18.484 -41.144 1.00 17.13 92 ALA A CA 1
ATOM 686 C C . ALA A 1 93 ? -15.471 19.272 -41.076 1.00 17.58 92 ALA A C 1
ATOM 687 O O . ALA A 1 93 ? -15.894 19.676 -39.994 1.00 17.11 92 ALA A O 1
ATOM 689 N N . ALA A 1 94 ? -16.071 19.537 -42.233 1.00 17.78 93 ALA A N 1
ATOM 690 C CA . ALA A 1 94 ? -17.352 20.258 -42.274 1.00 19.13 93 ALA A CA 1
ATOM 691 C C . ALA A 1 94 ? -18.083 20.065 -43.581 1.00 19.78 93 ALA A C 1
ATOM 692 O O . ALA A 1 94 ? -17.472 20.019 -44.651 1.00 19.52 93 ALA A O 1
ATOM 694 N N . GLY A 1 95 ? -19.407 19.986 -43.485 1.00 20.74 94 GLY A N 1
ATOM 695 C CA . GLY A 1 95 ? -20.276 19.990 -44.648 1.00 22.29 94 GLY A CA 1
ATOM 696 C C . GLY A 1 95 ? -20.748 21.410 -44.917 1.00 23.76 94 GLY A C 1
ATOM 697 O O . GLY A 1 95 ? -20.275 22.361 -44.291 1.00 22.99 94 GLY A O 1
ATOM 698 N N . SER A 1 96 ? -21.696 21.529 -45.840 1.00 25.85 95 SER A N 1
ATOM 699 C CA . SER A 1 96 ? -22.271 22.807 -46.234 1.00 28.55 95 SER A CA 1
ATOM 700 C C . SER A 1 96 ? -23.714 22.912 -45.737 1.00 29.61 95 SER A C 1
ATOM 701 O O . SER A 1 96 ? -24.354 21.900 -45.465 1.00 30.06 95 SER A O 1
ATOM 704 N N . THR A 1 97 ? -24.222 24.137 -45.633 1.00 31.16 96 THR A N 1
ATOM 705 C CA . THR A 1 97 ? -25.644 24.361 -45.316 1.00 32.67 96 THR A CA 1
ATOM 706 C C . THR A 1 97 ? -26.587 23.784 -46.380 1.00 33.37 96 THR A C 1
ATOM 707 O O . THR A 1 97 ? -27.697 23.341 -46.065 1.00 34.33 96 THR A O 1
ATOM 711 N N . SER A 1 98 ? -26.141 23.777 -47.631 1.00 34.39 97 SER A N 1
ATOM 712 C CA . SER A 1 98 ? -26.917 23.205 -48.729 1.00 34.74 97 SER A CA 1
ATOM 713 C C . SER A 1 98 ? -26.883 21.679 -48.666 1.00 34.50 97 SER A C 1
ATOM 714 O O . SER A 1 98 ? -27.923 21.023 -48.763 1.00 34.84 97 SER A O 1
ATOM 717 N N . ASP A 1 99 ? -25.681 21.129 -48.499 1.00 33.40 98 ASP A N 1
ATOM 718 C CA . ASP A 1 99 ? -25.477 19.692 -48.459 1.00 32.37 98 ASP A CA 1
ATOM 719 C C . ASP A 1 99 ? -24.662 19.348 -47.212 1.00 31.27 98 ASP A C 1
ATOM 720 O O . ASP A 1 99 ? -23.424 19.381 -47.236 1.00 31.07 98 ASP A O 1
ATOM 725 N N . VAL A 1 100 ? -25.374 19.030 -46.130 1.00 29.68 99 VAL A N 1
ATOM 726 C CA . VAL A 1 100 ? -24.761 18.730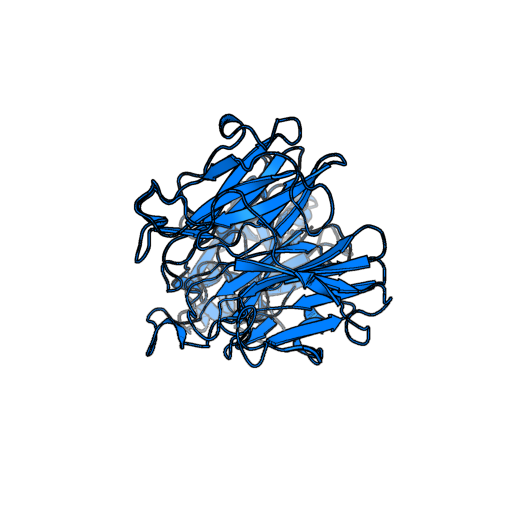 -44.827 1.00 28.55 99 VAL A CA 1
ATOM 727 C C . VAL A 1 100 ? -23.821 17.527 -44.867 1.00 27.08 99 VAL A C 1
ATOM 728 O O . VAL A 1 100 ? -22.904 17.430 -44.053 1.00 26.55 99 VAL A O 1
ATOM 732 N N . TRP A 1 101 ? -24.056 16.638 -45.828 1.00 25.97 100 TRP A N 1
ATOM 733 C CA . TRP A 1 101 ? -23.267 15.423 -46.002 1.00 24.65 100 TRP A CA 1
ATOM 734 C C . TRP A 1 101 ? -22.112 15.561 -47.006 1.00 23.74 100 TRP A C 1
ATOM 735 O O . TRP A 1 101 ? -21.387 14.594 -47.258 1.00 22.82 100 TRP A O 1
ATOM 746 N N . ALA A 1 102 ? -21.944 16.763 -47.564 1.00 22.77 101 ALA A N 1
ATOM 747 C CA . ALA A 1 102 ? -20.809 17.075 -48.440 1.00 21.92 101 ALA A CA 1
ATOM 748 C C . ALA A 1 102 ? -19.618 17.487 -47.583 1.00 21.18 101 ALA A C 1
ATOM 749 O O . ALA A 1 102 ? -19.167 18.637 -47.590 1.00 22.04 101 ALA A O 1
ATOM 751 N N . ILE A 1 103 ? -19.111 16.524 -46.821 1.00 20.09 102 ILE A N 1
ATOM 752 C CA . ILE A 1 103 ? -18.109 16.818 -45.827 1.00 18.40 102 ILE A CA 1
ATOM 753 C C . ILE A 1 103 ? -16.721 16.805 -46.452 1.00 17.01 102 ILE A C 1
ATOM 754 O O . ILE A 1 103 ? -16.385 15.895 -47.198 1.00 17.16 102 ILE A O 1
ATOM 759 N N . ARG A 1 104 ? -15.956 17.848 -46.144 1.00 16.57 103 ARG A N 1
ATOM 760 C CA . ARG A 1 104 ? -14.576 18.023 -46.613 1.00 16.05 103 ARG A CA 1
ATOM 761 C C . ARG A 1 104 ? -13.699 18.450 -45.445 1.00 16.34 103 ARG A C 1
ATOM 762 O O . ARG A 1 104 ? -14.202 18.751 -44.358 1.00 16.45 103 ARG A O 1
ATOM 770 N N . MET A 1 105 ? -12.395 18.494 -45.683 1.00 16.20 104 MET A N 1
ATOM 771 C CA . MET A 1 105 ? -11.402 18.802 -44.647 1.00 16.09 104 MET A CA 1
ATOM 772 C C . MET A 1 105 ? -10.917 20.243 -44.731 1.00 16.35 104 MET A C 1
ATOM 773 O O . MET A 1 105 ? -10.642 20.729 -45.829 1.00 16.68 104 MET A O 1
ATOM 778 N N . TYR A 1 106 ? -10.798 20.898 -43.573 1.00 15.89 105 TYR A N 1
ATOM 779 C CA . TYR A 1 106 ? -10.388 22.312 -43.467 1.00 16.06 105 TYR A CA 1
ATOM 780 C C . TYR A 1 106 ? -9.319 22.544 -42.415 1.00 15.99 105 TYR A C 1
ATOM 781 O O . TYR A 1 106 ? -9.137 21.721 -41.507 1.00 15.58 105 TYR A O 1
ATOM 790 N N . VAL A 1 107 ? -8.625 23.677 -42.529 1.00 15.74 106 VAL A N 1
ATOM 791 C CA . VAL A 1 107 ? -7.523 24.016 -41.634 1.00 16.34 106 VAL A CA 1
ATOM 792 C C . VAL A 1 107 ? -7.638 25.467 -41.166 1.00 17.44 106 VAL A C 1
ATOM 793 O O . VAL A 1 107 ? -8.015 26.360 -41.949 1.00 18.37 106 VAL A O 1
ATOM 797 N N . LEU A 1 108 ? -7.316 25.672 -39.894 1.00 18.33 107 LEU A N 1
ATOM 798 C CA . LEU A 1 108 ? -7.163 27.010 -39.300 1.00 18.71 107 LEU A CA 1
ATOM 799 C C . LEU A 1 108 ? -5.727 27.199 -38.855 1.00 19.54 107 LEU A C 1
ATOM 800 O O . LEU A 1 108 ? -5.049 26.230 -38.487 1.00 19.10 107 LEU A O 1
ATOM 805 N N . GLU A 1 109 ? -5.266 28.455 -38.860 1.00 19.78 108 GLU A N 1
ATOM 806 C CA . GLU A 1 109 ? -3.894 28.777 -38.469 1.00 20.60 108 GLU A CA 1
ATOM 807 C C . GLU A 1 109 ? -3.890 29.895 -37.437 1.00 21.29 108 GLU A C 1
ATOM 808 O O . GLU A 1 109 ? -4.692 30.827 -37.544 1.00 21.41 108 GLU A O 1
ATOM 814 N N . SER A 1 110 ? -3.008 29.789 -36.448 1.00 21.66 109 SER A N 1
ATOM 815 C CA . SER A 1 110 ? -2.731 30.919 -35.535 1.00 22.64 109 SER A CA 1
ATOM 816 C C . SER A 1 110 ? -1.258 31.051 -35.185 1.00 23.14 109 SER A C 1
ATOM 817 O O . SER A 1 110 ? -0.573 30.067 -34.900 1.00 22.86 109 SER A O 1
ATOM 820 N N . GLY A 1 111 ? -0.771 32.291 -35.199 1.00 23.37 110 GLY A N 1
ATOM 821 C CA . GLY A 1 111 ? 0.605 32.558 -34.809 1.00 25.06 110 GLY A CA 1
ATOM 822 C C . GLY A 1 111 ? 0.752 32.968 -33.352 1.00 25.56 110 GLY A C 1
ATOM 823 O O . GLY A 1 111 ? 1.865 33.197 -32.887 1.00 26.67 110 GLY A O 1
ATOM 824 N N . ALA A 1 112 ? -0.368 33.061 -32.638 1.00 26.50 111 ALA A N 1
ATOM 825 C CA . ALA A 1 112 ? -0.367 33.432 -31.216 1.00 27.18 111 ALA A CA 1
ATOM 826 C C . ALA A 1 112 ? 0.312 32.381 -30.326 1.00 27.72 111 ALA A C 1
ATOM 827 O O . ALA A 1 112 ? 0.303 31.185 -30.630 1.00 27.74 111 ALA A O 1
ATOM 829 N N . ALA A 1 113 ? 0.898 32.835 -29.222 1.00 28.16 112 ALA A N 1
ATOM 830 C CA . ALA A 1 113 ? 1.497 31.935 -28.239 1.00 28.39 112 ALA A CA 1
ATOM 831 C C . ALA A 1 113 ? 0.425 31.062 -27.579 1.00 28.68 112 ALA A C 1
ATOM 832 O O . ALA A 1 113 ? 0.597 29.847 -27.454 1.00 29.36 112 ALA A O 1
ATOM 834 N N . ASN A 1 114 ? -0.677 31.694 -27.175 1.00 28.68 113 ASN A N 1
ATOM 835 C CA . ASN A 1 114 ? -1.827 31.024 -26.561 1.00 28.87 113 ASN A CA 1
ATOM 836 C C . ASN A 1 114 ? -2.986 30.854 -27.561 1.00 28.11 113 ASN A C 1
ATOM 837 O O . ASN A 1 114 ? -3.639 31.833 -27.949 1.00 28.19 113 ASN A O 1
ATOM 842 N N . PRO A 1 115 ? -3.269 29.604 -27.971 1.00 27.67 114 PRO A N 1
ATOM 843 C CA . PRO A 1 115 ? -4.300 29.382 -28.986 1.00 27.48 114 PRO A CA 1
ATOM 844 C C . PRO A 1 115 ? -5.733 29.601 -28.472 1.00 27.74 114 PRO A C 1
ATOM 845 O O . PRO A 1 115 ? -6.657 29.742 -29.277 1.00 27.90 114 PRO A O 1
ATOM 849 N N . LEU A 1 116 ? -5.919 29.644 -27.148 1.00 27.77 115 LEU A N 1
ATOM 850 C CA . LEU A 1 116 ? -7.239 29.915 -26.579 1.00 28.41 115 LEU A CA 1
ATOM 851 C C . LEU A 1 116 ? -7.661 31.360 -26.829 1.00 28.27 115 LEU A C 1
ATOM 852 O O . LEU A 1 116 ? -8.816 31.627 -27.169 1.00 28.34 115 LEU A O 1
ATOM 857 N N . THR A 1 117 ? -6.709 32.270 -26.663 1.00 28.49 116 THR A N 1
ATOM 858 C CA . THR A 1 117 ? -6.968 33.705 -26.761 1.00 28.70 116 THR A CA 1
ATOM 859 C C . THR A 1 117 ? -6.529 34.307 -28.098 1.00 28.93 116 THR A C 1
ATOM 860 O O . THR A 1 117 ? -6.946 35.420 -28.444 1.00 28.77 116 THR A O 1
ATOM 864 N N . GLY A 1 118 ? -5.719 33.558 -28.853 1.00 28.63 117 GLY A N 1
ATOM 865 C CA . GLY A 1 118 ? -5.153 34.040 -30.119 1.00 28.39 117 GLY A CA 1
ATOM 866 C C . GLY A 1 118 ? -6.174 34.153 -31.237 1.00 27.85 117 GLY A C 1
ATOM 867 O O . GLY A 1 118 ? -7.292 33.635 -31.134 1.00 28.20 117 GLY A O 1
ATOM 868 N N . SER A 1 119 ? -5.793 34.840 -32.313 1.00 27.70 118 SER A N 1
ATOM 869 C CA . SER A 1 119 ? -6.675 34.995 -33.470 1.00 27.49 118 SER A CA 1
ATOM 870 C C . SER A 1 119 ? -6.398 33.934 -34.531 1.00 26.68 118 SER A C 1
ATOM 871 O O . SER A 1 119 ? -5.238 33.579 -34.775 1.00 26.49 118 SER A O 1
ATOM 874 N N . TRP A 1 120 ? -7.472 33.455 -35.155 1.00 26.22 119 TRP A N 1
ATOM 875 C CA . TRP A 1 120 ? -7.401 32.338 -36.109 1.00 26.19 119 TRP A CA 1
ATOM 876 C C . TRP A 1 120 ? -7.727 32.742 -37.539 1.00 26.15 119 TRP A C 1
ATOM 877 O O . TRP A 1 120 ? -8.628 33.542 -37.780 1.00 26.59 119 TRP A O 1
ATOM 888 N N . THR A 1 121 ? -6.994 32.141 -38.476 1.00 25.64 120 THR A N 1
ATOM 889 C CA . THR A 1 121 ? -7.117 32.396 -39.908 1.00 24.50 120 THR A CA 1
ATOM 890 C C . THR A 1 121 ? -7.514 31.102 -40.613 1.00 23.55 120 THR A C 1
ATOM 891 O O . THR A 1 121 ? -6.881 30.065 -40.402 1.00 23.53 120 THR A O 1
ATOM 895 N N . GLU A 1 122 ? -8.552 31.167 -41.443 1.00 22.00 121 GLU A N 1
ATOM 896 C CA . GLU A 1 122 ? -8.949 30.028 -42.275 1.00 21.36 121 GLU A CA 1
ATOM 897 C C . GLU A 1 122 ? -7.955 29.849 -43.414 1.00 20.88 121 GLU A C 1
ATOM 898 O O . GLU A 1 122 ? -7.673 30.790 -44.162 1.00 20.50 121 GLU A O 1
ATOM 904 N N . LYS A 1 123 ? -7.409 28.642 -43.533 1.00 19.74 122 LYS A N 1
ATOM 905 C CA . LYS A 1 123 ? -6.499 28.324 -44.628 1.00 19.69 122 LYS A CA 1
ATOM 906 C C . LYS A 1 123 ? -7.239 27.567 -45.744 1.00 19.66 122 LYS A C 1
ATOM 907 O O . LYS A 1 123 ? -6.642 27.190 -46.763 1.00 20.46 122 LYS A O 1
ATOM 913 N N . GLY A 1 124 ? -8.540 27.369 -45.553 1.00 18.67 123 GLY A N 1
ATOM 914 C CA . GLY A 1 124 ? -9.407 26.820 -46.587 1.00 18.31 123 GLY A CA 1
ATOM 915 C C . GLY A 1 124 ? -9.470 25.312 -46.565 1.00 17.69 123 GLY A C 1
ATOM 916 O O . GLY A 1 124 ? -9.007 24.675 -45.613 1.00 17.05 123 GLY A O 1
ATOM 917 N N . GLN A 1 125 ? -10.042 24.747 -47.625 1.00 17.64 124 GLN A N 1
ATOM 918 C CA . GLN A 1 125 ? -10.153 23.295 -47.776 1.00 17.36 124 GLN A CA 1
ATOM 919 C C . GLN A 1 125 ? -8.815 22.629 -48.119 1.00 17.55 124 GLN A C 1
ATOM 920 O O . GLN A 1 125 ? -8.034 23.147 -48.925 1.00 17.72 124 GLN A O 1
ATOM 926 N N . ILE A 1 126 ? -8.549 21.466 -47.523 1.00 16.75 125 ILE A N 1
ATOM 927 C CA . ILE A 1 126 ? -7.422 20.662 -47.978 1.00 16.77 125 ILE A CA 1
ATOM 928 C C . ILE A 1 126 ? -7.829 20.004 -49.301 1.00 16.54 125 ILE A C 1
ATOM 929 O O . ILE A 1 126 ? -8.714 19.144 -49.340 1.00 16.45 125 ILE A O 1
ATOM 934 N N . ALA A 1 127 ? -7.194 20.430 -50.387 1.00 16.79 126 ALA A N 1
ATOM 935 C CA . ALA A 1 127 ? -7.502 19.882 -51.703 1.00 17.89 126 ALA A CA 1
ATOM 936 C C . ALA A 1 127 ? -7.010 18.448 -51.867 1.00 18.12 126 ALA A C 1
ATOM 937 O O . ALA A 1 127 ? -5.920 18.100 -51.397 1.00 17.69 126 ALA A O 1
ATOM 939 N N . THR A 1 128 ? -7.839 17.620 -52.512 1.00 17.91 127 THR A N 1
ATOM 940 C CA . THR A 1 128 ? -7.476 16.259 -52.889 1.00 18.35 127 THR A CA 1
ATOM 941 C C . THR A 1 128 ? -7.904 16.043 -54.360 1.00 18.18 127 THR A C 1
ATOM 942 O O . THR A 1 128 ? -8.836 16.697 -54.843 1.00 18.60 127 THR A O 1
ATOM 946 N N . PRO A 1 129 ? -7.219 15.143 -55.084 1.00 18.73 128 PRO A N 1
ATOM 947 C CA . PRO A 1 129 ? -7.601 14.914 -56.489 1.00 18.19 128 PRO A CA 1
ATOM 948 C C . PRO A 1 129 ? -9.053 14.484 -56.657 1.00 18.74 128 PRO A C 1
ATOM 949 O O . PRO A 1 129 ? -9.751 14.987 -57.550 1.00 19.64 128 PRO A O 1
ATOM 953 N N . VAL A 1 130 ? -9.517 13.591 -55.787 1.00 18.17 129 VAL A N 1
ATOM 954 C CA . VAL A 1 130 ? -10.904 13.153 -55.825 1.00 17.72 129 VAL A CA 1
ATOM 955 C C . VAL A 1 130 ? -11.769 14.074 -54.966 1.00 17.67 129 VAL A C 1
ATOM 956 O O . VAL A 1 130 ? -11.414 14.393 -53.837 1.00 17.00 129 VAL A O 1
ATOM 960 N N . SER A 1 131 ? -12.887 14.522 -55.534 1.00 18.00 130 SER A N 1
ATOM 961 C CA . SER A 1 131 ? -13.877 15.287 -54.802 1.00 18.47 130 SER A CA 1
ATOM 962 C C . SER A 1 131 ? -14.921 14.344 -54.203 1.00 18.89 130 SER A C 1
ATOM 963 O O . SER A 1 131 ? -15.905 13.965 -54.869 1.00 18.71 130 SER A O 1
ATOM 966 N N . SER A 1 132 ? -14.694 13.958 -52.952 1.00 18.58 131 SER A N 1
ATOM 967 C CA . SER A 1 132 ? -15.595 13.044 -52.251 1.00 18.17 131 SER A CA 1
ATOM 968 C C . SER A 1 132 ? -15.546 13.246 -50.746 1.00 17.98 131 SER A C 1
ATOM 969 O O . SER A 1 132 ? -14.661 13.938 -50.233 1.00 17.28 131 SER A O 1
ATOM 972 N N . PHE A 1 133 ? -16.519 12.643 -50.057 1.00 17.43 132 PHE A N 1
ATOM 973 C CA . PHE A 1 133 ? -16.622 12.637 -48.605 1.00 16.96 132 PHE A CA 1
ATOM 974 C C . PHE A 1 133 ? -15.259 12.391 -47.960 1.00 15.65 132 PHE A C 1
ATOM 975 O O . PHE A 1 133 ? -14.632 11.367 -48.214 1.00 16.18 132 PHE A O 1
ATOM 983 N N . SER A 1 134 ? -14.823 13.348 -47.147 1.00 15.06 133 SER A N 1
ATOM 984 C CA . SER A 1 134 ? -13.491 13.353 -46.559 1.00 14.52 133 SER A CA 1
ATOM 985 C C . SER A 1 134 ? -13.520 13.969 -45.164 1.00 14.67 133 SER A C 1
ATOM 986 O O . SER A 1 134 ? -14.114 15.006 -44.945 1.00 15.25 133 SER A O 1
ATOM 989 N N . LEU A 1 135 ? -12.804 13.355 -44.223 1.00 14.93 134 LEU A N 1
ATOM 990 C CA . LEU A 1 135 ? -12.800 13.851 -42.865 1.00 14.63 134 LEU A CA 1
ATOM 991 C C . LEU A 1 135 ? -11.653 13.222 -42.060 1.00 13.94 134 LEU A C 1
ATOM 992 O O . LEU A 1 135 ? -10.902 12.401 -42.582 1.00 14.05 134 LEU A O 1
ATOM 997 N N . ASP A 1 136 ? -11.520 13.663 -40.815 1.00 13.42 135 ASP A N 1
ATOM 998 C CA . ASP A 1 136 ? -10.606 13.069 -39.825 1.00 14.38 135 ASP A CA 1
ATOM 999 C C . ASP A 1 136 ? -9.125 13.206 -40.189 1.00 14.38 135 ASP A C 1
ATOM 1000 O O . ASP A 1 136 ? -8.340 12.294 -39.949 1.00 14.12 135 ASP A O 1
ATOM 1005 N N . ALA A 1 137 ? -8.752 14.355 -40.747 1.00 14.19 136 ALA A N 1
ATOM 1006 C CA . ALA A 1 137 ? -7.371 14.612 -41.094 1.00 14.15 136 ALA A CA 1
ATOM 1007 C C . ALA A 1 137 ? -6.520 14.650 -39.827 1.00 13.70 136 ALA A C 1
ATOM 1008 O O . ALA A 1 137 ? -6.896 15.255 -38.810 1.00 14.85 136 ALA A O 1
ATOM 1010 N N . THR A 1 138 ? -5.363 14.010 -39.905 1.00 14.12 137 THR A N 1
ATOM 1011 C CA . THR A 1 138 ? -4.371 14.091 -38.859 1.00 13.57 137 THR A CA 1
ATOM 1012 C C . THR A 1 138 ? -3.012 14.258 -39.539 1.00 13.70 137 THR A C 1
ATOM 1013 O O . THR A 1 138 ? -2.846 13.880 -40.698 1.00 14.39 137 THR A O 1
ATOM 1017 N N . THR A 1 139 ? -2.055 14.829 -38.812 1.00 13.79 138 THR A N 1
ATOM 1018 C CA . THR A 1 139 ? -0.710 15.018 -39.350 1.00 14.33 138 THR A CA 1
ATOM 1019 C C . THR A 1 139 ? 0.327 14.490 -38.354 1.00 14.65 138 THR A C 1
ATOM 1020 O O . THR A 1 139 ? 0.112 14.513 -37.137 1.00 14.91 138 THR A O 1
ATOM 1024 N N . PHE A 1 140 ? 1.443 14.021 -38.891 1.00 14.84 139 PHE A N 1
ATOM 1025 C CA . PHE A 1 140 ? 2.519 13.443 -38.086 1.00 15.79 139 PHE A CA 1
ATOM 1026 C C . PHE A 1 140 ? 3.807 13.469 -38.889 1.00 16.68 139 PHE A C 1
ATOM 1027 O O . PHE A 1 140 ? 3.784 13.585 -40.116 1.00 17.21 139 PHE A O 1
ATOM 1035 N N . VAL A 1 141 ? 4.924 13.354 -38.184 1.00 17.94 140 VAL A N 1
ATOM 1036 C CA . VAL A 1 141 ? 6.240 13.386 -38.820 1.00 18.60 140 VAL A CA 1
ATOM 1037 C C . VAL A 1 141 ? 6.958 12.067 -38.591 1.00 18.98 140 VAL A C 1
ATOM 1038 O O . VAL A 1 141 ? 6.986 11.549 -37.472 1.00 18.75 140 VAL A O 1
ATOM 1042 N N . VAL A 1 142 ? 7.514 11.512 -39.662 1.00 19.35 141 VAL A N 1
ATOM 1043 C CA . VAL A 1 142 ? 8.382 10.347 -39.557 1.00 20.96 141 VAL A CA 1
ATOM 1044 C C . VAL A 1 142 ? 9.716 10.710 -40.205 1.00 21.58 141 VAL A C 1
ATOM 1045 O O . VAL A 1 142 ? 9.768 10.985 -41.403 1.00 22.00 141 VAL A O 1
ATOM 1049 N N . ASN A 1 143 ? 10.778 10.716 -39.400 1.00 22.50 142 ASN A N 1
ATOM 1050 C CA . ASN A 1 143 ? 12.134 10.999 -39.882 1.00 23.31 142 ASN A CA 1
ATOM 1051 C C . ASN A 1 143 ? 12.212 12.283 -40.716 1.00 23.49 142 ASN A C 1
ATOM 1052 O O . ASN A 1 143 ? 12.694 12.292 -41.851 1.00 24.15 142 ASN A O 1
ATOM 1057 N N . GLY A 1 144 ? 11.714 13.364 -40.128 1.00 23.26 143 GLY A N 1
ATOM 1058 C CA . GLY A 1 144 ? 11.771 14.693 -40.737 1.00 23.56 143 GLY A CA 1
ATOM 1059 C C . GLY A 1 144 ? 10.851 14.955 -41.918 1.00 23.51 143 GLY A C 1
ATOM 1060 O O . GLY A 1 144 ? 10.943 16.010 -42.555 1.00 25.01 143 GLY A O 1
ATOM 1061 N N . VAL A 1 145 ? 9.962 14.007 -42.212 1.00 22.39 144 VAL A N 1
ATOM 1062 C CA . VAL A 1 145 ? 9.018 14.127 -43.319 1.00 21.30 144 VAL A CA 1
ATOM 1063 C C . VAL A 1 145 ? 7.588 14.132 -42.781 1.00 20.21 144 VAL A C 1
ATOM 1064 O O . VAL A 1 145 ? 7.151 13.155 -42.177 1.00 19.65 144 VAL A O 1
ATOM 1068 N N . ARG A 1 146 ? 6.894 15.248 -42.984 1.00 18.96 145 ARG A N 1
ATOM 1069 C CA . ARG A 1 146 ? 5.512 15.396 -42.506 1.00 17.79 145 ARG A CA 1
ATOM 1070 C C . ARG A 1 146 ? 4.509 14.738 -43.457 1.00 17.29 145 ARG A C 1
ATOM 1071 O O . ARG A 1 146 ? 4.588 14.908 -44.666 1.00 17.18 145 ARG A O 1
ATOM 1079 N N . HIS A 1 147 ? 3.552 13.998 -42.891 1.00 16.17 146 HIS A N 1
ATOM 1080 C CA . HIS A 1 147 ? 2.537 13.316 -43.684 1.00 15.48 146 HIS A CA 1
ATOM 1081 C C . HIS A 1 147 ? 1.170 13.767 -43.203 1.00 14.32 146 HIS A C 1
ATOM 1082 O O . HIS A 1 147 ? 1.033 14.214 -42.065 1.00 13.95 146 HIS A O 1
ATOM 1089 N N . LEU A 1 148 ? 0.176 13.619 -44.071 1.00 13.80 147 LEU A N 1
ATOM 1090 C CA . LEU A 1 148 ? -1.228 13.759 -43.684 1.00 13.23 147 LEU A CA 1
ATOM 1091 C C . LEU A 1 148 ? -1.861 12.396 -43.846 1.00 13.21 147 LEU A C 1
ATOM 1092 O O . LEU A 1 148 ? -1.595 11.718 -44.836 1.00 13.07 147 LEU A O 1
ATOM 1097 N N . ALA A 1 149 ? -2.680 11.988 -42.877 1.00 12.89 148 ALA A N 1
ATOM 1098 C CA . ALA A 1 149 ? -3.514 10.800 -43.045 1.00 12.95 148 ALA A CA 1
ATOM 1099 C C . ALA A 1 149 ? -4.961 11.208 -42.829 1.00 13.07 148 ALA A C 1
ATOM 1100 O O . ALA A 1 149 ? -5.261 12.049 -41.975 1.00 13.63 148 ALA A O 1
ATOM 1102 N N . TRP A 1 150 ? -5.867 10.633 -43.606 1.00 13.30 149 TRP A N 1
ATOM 1103 C CA . TRP A 1 150 ? -7.274 11.005 -43.452 1.00 13.73 149 TRP A CA 1
ATOM 1104 C C . TRP A 1 150 ? -8.186 9.880 -43.909 1.00 13.85 149 TRP A C 1
ATOM 1105 O O . TRP A 1 150 ? -7.716 8.836 -44.391 1.00 14.20 149 TRP A O 1
ATOM 1116 N N . ALA A 1 151 ? -9.484 10.096 -43.734 1.00 13.95 150 ALA A N 1
ATOM 1117 C CA . ALA A 1 151 ? -10.496 9.156 -44.218 1.00 13.92 150 ALA A CA 1
ATOM 1118 C C . ALA A 1 151 ? -11.245 9.781 -45.380 1.00 14.11 150 ALA A C 1
ATOM 1119 O O . ALA A 1 151 ? -11.634 10.939 -45.318 1.00 14.22 150 ALA A O 1
ATOM 1121 N N . GLN A 1 152 ? -11.436 9.012 -46.439 1.00 14.49 151 GLN A N 1
ATOM 1122 C CA . GLN A 1 152 ? -12.122 9.535 -47.630 1.00 15.55 151 GLN A CA 1
ATOM 1123 C C . GLN A 1 152 ? -12.760 8.411 -48.434 1.00 15.85 151 GLN A C 1
ATOM 1124 O O . GLN A 1 152 ? -12.210 7.303 -48.538 1.00 16.98 151 GLN A O 1
ATOM 1130 N N . ARG A 1 153 ? -13.917 8.707 -49.021 1.00 16.53 152 ARG A N 1
ATOM 1131 C CA . ARG A 1 153 ? -14.530 7.787 -49.983 1.00 18.14 152 ARG A CA 1
ATOM 1132 C C . ARG A 1 153 ? -13.689 7.605 -51.249 1.00 18.39 152 ARG A C 1
ATOM 1133 O O . ARG A 1 153 ? -13.372 8.586 -51.937 1.00 18.90 152 ARG A O 1
ATOM 1141 N N . ASN A 1 154 ? -13.329 6.353 -51.551 1.00 18.71 153 ASN A N 1
ATOM 1142 C CA . ASN A 1 154 ? -12.854 5.974 -52.878 1.00 18.84 153 ASN A CA 1
ATOM 1143 C C . ASN A 1 154 ? -14.127 5.653 -53.660 1.00 20.18 153 ASN A C 1
ATOM 1144 O O . ASN A 1 154 ? -14.812 4.687 -53.330 1.00 19.37 153 ASN A O 1
ATOM 1149 N N . PRO A 1 155 ? -14.481 6.497 -54.653 1.00 20.46 154 PRO A N 1
ATOM 1150 C CA . PRO A 1 155 ? -15.786 6.337 -55.319 1.00 21.04 154 PRO A CA 1
ATOM 1151 C C . PRO A 1 155 ? -15.952 5.016 -56.087 1.00 21.70 154 PRO A C 1
ATOM 1152 O O . PRO A 1 155 ? -17.085 4.606 -56.353 1.00 23.62 154 PRO A O 1
ATOM 1156 N N . ALA A 1 156 ? -14.848 4.358 -56.422 1.00 21.98 155 ALA A N 1
ATOM 1157 C CA . ALA A 1 156 ? -14.887 3.080 -57.138 1.00 22.36 155 ALA A CA 1
ATOM 1158 C C . ALA A 1 156 ? -15.082 1.883 -56.195 1.00 22.72 155 ALA A C 1
ATOM 1159 O O . ALA A 1 156 ? -15.194 0.733 -56.646 1.00 22.39 155 ALA A O 1
ATOM 1161 N N . GLU A 1 157 ? -15.131 2.153 -54.890 1.00 22.90 156 GLU A N 1
ATOM 1162 C CA . GLU A 1 157 ? -15.417 1.118 -53.890 1.00 22.94 156 GLU A CA 1
ATOM 1163 C C . GLU A 1 157 ? -16.834 1.325 -53.344 1.00 23.71 156 GLU A C 1
ATOM 1164 O O . GLU A 1 157 ? -17.299 2.456 -53.223 1.00 23.08 156 GLU A O 1
ATOM 1170 N N . ASP A 1 158 ? -17.520 0.225 -53.024 1.00 24.54 157 ASP A N 1
ATOM 1171 C CA . ASP A 1 158 ? -18.867 0.288 -52.462 1.00 25.86 157 ASP A CA 1
ATOM 1172 C C . ASP A 1 158 ? -18.779 0.266 -50.942 1.00 25.61 157 ASP A C 1
ATOM 1173 O O . ASP A 1 158 ? -18.988 -0.774 -50.303 1.00 26.11 157 ASP A O 1
ATOM 1178 N N . ASN A 1 159 ? -18.431 1.417 -50.366 1.00 24.43 158 ASN A N 1
ATOM 1179 C CA . ASN A 1 159 ? -18.268 1.548 -48.919 1.00 23.48 158 ASN A CA 1
ATOM 1180 C C . ASN A 1 159 ? -18.425 3.021 -48.546 1.00 23.05 158 ASN A C 1
ATOM 1181 O O . ASN A 1 159 ? -18.840 3.833 -49.383 1.00 22.70 158 ASN A O 1
ATOM 1186 N N . ASN A 1 160 ? -18.084 3.362 -47.304 1.00 22.20 159 ASN A N 1
ATOM 1187 C CA . ASN A 1 160 ? -18.174 4.740 -46.834 1.00 21.88 159 ASN A CA 1
ATOM 1188 C C . ASN A 1 160 ? -16.847 5.498 -46.947 1.00 20.84 159 ASN A C 1
ATOM 1189 O O . ASN A 1 160 ? -16.748 6.479 -47.694 1.00 20.02 159 ASN A O 1
ATOM 1194 N N . THR A 1 161 ? -15.827 5.044 -46.217 1.00 19.83 160 THR A N 1
ATOM 1195 C CA . THR A 1 161 ? -14.502 5.683 -46.258 1.00 19.36 160 THR A CA 1
ATOM 1196 C C . THR A 1 161 ? -13.373 4.680 -46.131 1.00 18.77 160 THR A C 1
ATOM 1197 O O . THR A 1 161 ? -13.516 3.651 -45.460 1.00 19.26 160 THR A O 1
ATOM 1201 N N . SER A 1 162 ? -12.260 5.006 -46.774 1.00 17.68 161 SER A N 1
ATOM 1202 C CA . SER A 1 162 ? -11.030 4.231 -46.704 1.00 16.75 161 SER A CA 1
ATOM 1203 C C . SER A 1 162 ? -9.955 5.166 -46.141 1.00 16.53 161 SER A C 1
ATOM 1204 O O . SER A 1 162 ? -10.184 6.360 -46.048 1.00 16.13 161 SER A O 1
ATOM 1207 N N . LEU A 1 163 ? -8.803 4.619 -45.769 1.00 15.89 162 LEU A N 1
ATOM 1208 C CA . LEU A 1 163 ? -7.723 5.448 -45.243 1.00 15.09 162 LEU A CA 1
ATOM 1209 C C . LEU A 1 163 ? -6.744 5.871 -46.322 1.00 14.78 162 LEU A C 1
ATOM 1210 O O . LEU A 1 163 ? -6.294 5.052 -47.129 1.00 14.67 162 LEU A O 1
ATOM 1215 N N . PHE A 1 164 ? -6.395 7.152 -46.297 1.00 14.62 163 PHE A N 1
ATOM 1216 C CA . PHE A 1 164 ? -5.415 7.712 -47.218 1.00 14.73 163 PHE A CA 1
ATOM 1217 C C . PHE A 1 164 ? -4.250 8.363 -46.492 1.00 14.62 163 PHE A C 1
ATOM 1218 O O . PHE A 1 164 ? -4.396 8.847 -45.370 1.00 14.65 163 PHE A O 1
ATOM 1226 N N . ILE A 1 165 ? -3.100 8.382 -47.164 1.00 14.76 164 ILE A N 1
ATOM 1227 C CA . ILE A 1 165 ? -1.910 9.063 -46.668 1.00 15.15 164 ILE A CA 1
ATOM 1228 C C . ILE A 1 165 ? -1.245 9.830 -47.818 1.00 15.21 164 ILE A C 1
ATOM 1229 O O . ILE A 1 165 ? -1.319 9.411 -48.979 1.00 15.90 164 ILE A O 1
ATOM 1234 N N . ALA A 1 166 ? -0.610 10.946 -47.482 1.00 15.41 165 ALA A N 1
ATOM 1235 C CA . ALA A 1 166 ? 0.123 11.752 -48.456 1.00 16.02 165 ALA A CA 1
ATOM 1236 C C . ALA A 1 166 ? 1.218 12.548 -47.772 1.00 16.20 165 ALA A C 1
ATOM 1237 O O . ALA A 1 166 ? 1.150 12.802 -46.575 1.00 15.97 165 ALA A O 1
ATOM 1239 N N . LYS A 1 167 ? 2.236 12.952 -48.536 1.00 17.43 166 LYS A N 1
ATOM 1240 C CA . LYS A 1 167 ? 3.184 13.937 -48.031 1.00 18.00 166 LYS A CA 1
ATOM 1241 C C . LYS A 1 167 ? 2.521 15.321 -48.076 1.00 18.09 166 LYS A C 1
ATOM 1242 O O . LYS A 1 167 ? 1.447 15.492 -48.668 1.00 17.08 166 LYS A O 1
ATOM 1248 N N . MET A 1 168 ? 3.142 16.287 -47.408 1.00 18.13 167 MET A N 1
ATOM 1249 C CA . MET A 1 168 ? 2.591 17.638 -47.319 1.00 18.44 167 MET A CA 1
ATOM 1250 C C . MET A 1 168 ? 3.589 18.668 -47.829 1.00 18.77 167 MET A C 1
ATOM 1251 O O . MET A 1 168 ? 4.795 18.554 -47.570 1.00 18.42 167 MET A O 1
ATOM 1256 N N . ALA A 1 169 ? 3.073 19.656 -48.561 1.00 18.62 168 ALA A N 1
ATOM 1257 C CA . ALA A 1 169 ? 3.863 20.798 -49.021 1.00 18.83 168 ALA A CA 1
ATOM 1258 C C . ALA A 1 169 ? 3.910 21.842 -47.908 1.00 18.64 168 ALA A C 1
ATOM 1259 O O . ALA A 1 169 ? 4.910 22.538 -47.724 1.00 19.06 168 ALA A O 1
ATOM 1261 N N . ASN A 1 170 ? 2.812 21.942 -47.165 1.00 17.59 169 ASN A N 1
ATOM 1262 C CA . ASN A 1 170 ? 2.732 22.796 -45.991 1.00 17.43 169 ASN A CA 1
ATOM 1263 C C . ASN A 1 170 ? 1.598 22.253 -45.126 1.00 17.47 169 ASN A C 1
ATOM 1264 O O . ASN A 1 170 ? 0.948 21.284 -45.527 1.00 17.26 169 ASN A O 1
ATOM 1269 N N . PRO A 1 171 ? 1.348 22.864 -43.951 1.00 17.48 170 PRO A N 1
ATOM 1270 C CA . PRO A 1 171 ? 0.345 22.264 -43.065 1.00 17.13 170 PRO A CA 1
ATOM 1271 C C . PRO A 1 171 ? -1.078 22.173 -43.635 1.00 16.86 170 PRO A C 1
ATOM 1272 O O . PRO A 1 171 ? -1.900 21.449 -43.076 1.00 17.18 170 PRO A O 1
ATOM 1276 N N . TRP A 1 172 ? -1.384 22.883 -44.719 1.00 16.12 171 TRP A N 1
ATOM 1277 C CA . TRP A 1 172 ? -2.750 22.845 -45.274 1.00 15.68 171 TRP A CA 1
ATOM 1278 C C . TRP A 1 172 ? -2.846 22.313 -46.712 1.00 15.72 171 TRP A C 1
ATOM 1279 O O . TRP A 1 172 ? -3.885 22.404 -47.337 1.00 15.80 171 TRP A O 1
ATOM 1290 N N . THR A 1 173 ? -1.752 21.766 -47.236 1.00 15.40 172 THR A N 1
ATOM 1291 C CA . THR A 1 173 ? -1.695 21.333 -48.638 1.00 15.80 172 THR A CA 1
ATOM 1292 C C . THR A 1 173 ? -0.887 20.058 -48.749 1.00 16.18 172 THR A C 1
ATOM 1293 O O . THR A 1 173 ? 0.244 19.988 -48.260 1.00 15.91 172 THR A O 1
ATOM 1297 N N . ILE A 1 174 ? -1.458 19.045 -49.394 1.00 16.62 173 ILE A N 1
ATOM 1298 C CA . ILE A 1 174 ? -0.695 17.839 -49.678 1.00 18.03 173 ILE A CA 1
ATOM 1299 C C . ILE A 1 174 ? 0.237 18.059 -50.864 1.00 19.08 173 ILE A C 1
ATOM 1300 O O . ILE A 1 174 ? 0.023 18.957 -51.683 1.00 18.70 173 ILE A O 1
ATOM 1305 N N . SER A 1 175 ? 1.267 17.223 -50.931 1.00 20.00 174 SER A N 1
ATOM 1306 C CA . SER A 1 175 ? 2.231 17.213 -52.015 1.00 21.50 174 SER A CA 1
ATOM 1307 C C . SER A 1 175 ? 2.078 15.867 -52.707 1.00 21.86 174 SER A C 1
ATOM 1308 O O . SER A 1 175 ? 1.907 14.840 -52.038 1.00 22.17 174 SER A O 1
ATOM 1311 N N . GLY A 1 176 ? 2.151 15.851 -54.035 1.00 22.63 175 GLY A N 1
ATOM 1312 C CA . GLY A 1 176 ? 2.053 14.587 -54.776 1.00 23.53 175 GLY A CA 1
ATOM 1313 C C . GLY A 1 176 ? 0.683 13.933 -54.652 1.00 23.67 175 GLY A C 1
ATOM 1314 O O . GLY A 1 176 ? -0.304 14.604 -54.397 1.00 25.03 175 GLY A O 1
ATOM 1315 N N . THR A 1 177 ? 0.648 12.613 -54.804 1.00 23.59 176 THR A N 1
ATOM 1316 C CA . THR A 1 177 ? -0.587 11.829 -54.912 1.00 23.94 176 THR A CA 1
ATOM 1317 C C . THR A 1 177 ? -0.864 11.102 -53.582 1.00 22.97 176 THR A C 1
ATOM 1318 O O . THR A 1 177 ? 0.083 10.632 -52.942 1.00 23.90 176 THR A O 1
ATOM 1322 N N . PRO A 1 178 ? -2.151 11.004 -53.170 1.00 22.05 177 PRO A N 1
ATOM 1323 C CA . PRO A 1 178 ? -2.442 10.193 -51.974 1.00 21.39 177 PRO A CA 1
ATOM 1324 C C . PRO A 1 178 ? -2.340 8.709 -52.278 1.00 20.95 177 PRO A C 1
ATOM 1325 O O . PRO A 1 178 ? -2.459 8.308 -53.429 1.00 21.54 177 PRO A O 1
ATOM 1329 N N . THR A 1 179 ? -2.111 7.901 -51.252 1.00 20.17 178 THR A N 1
ATOM 1330 C CA . THR A 1 179 ? -2.142 6.452 -51.409 1.00 20.10 178 THR A CA 1
ATOM 1331 C C . THR A 1 179 ? -3.210 5.944 -50.482 1.00 20.06 178 THR A C 1
ATOM 1332 O O . THR A 1 179 ? -3.246 6.343 -49.327 1.00 20.00 178 THR A O 1
ATOM 1336 N N . GLU A 1 180 ? -4.074 5.068 -50.990 1.00 19.87 179 GLU A N 1
ATOM 1337 C CA . GLU A 1 180 ? -5.038 4.363 -50.161 1.00 20.10 179 GLU A CA 1
ATOM 1338 C C . GLU A 1 180 ? -4.327 3.217 -49.452 1.00 20.24 179 GLU A C 1
ATOM 1339 O O . GLU A 1 180 ? -3.741 2.338 -50.105 1.00 20.78 179 GLU A O 1
ATOM 1345 N N . ILE A 1 181 ? -4.375 3.220 -48.126 1.00 19.26 180 ILE A N 1
ATOM 1346 C CA . ILE A 1 181 ? -3.606 2.237 -47.368 1.00 18.79 180 ILE A CA 1
ATOM 1347 C C . ILE A 1 181 ? -4.439 1.219 -46.585 1.00 19.27 180 ILE A C 1
ATOM 1348 O O . ILE A 1 181 ? -3.894 0.234 -46.084 1.00 19.76 180 ILE A O 1
ATOM 1353 N N . SER A 1 182 ? -5.740 1.465 -46.479 1.00 18.67 181 SER A N 1
ATOM 1354 C CA . SER A 1 182 ? -6.674 0.508 -45.877 1.00 19.39 181 SER A CA 1
ATOM 1355 C C . SER A 1 182 ? -8.079 0.762 -46.398 1.00 19.67 181 SER A C 1
ATOM 1356 O O . SER A 1 182 ? -8.483 1.906 -46.605 1.00 18.19 181 SER A O 1
ATOM 1359 N N . GLN A 1 183 ? -8.818 -0.317 -46.622 1.00 19.62 182 GLN A N 1
ATOM 1360 C CA . GLN A 1 183 ? -10.230 -0.212 -46.919 1.00 20.33 182 GLN A CA 1
ATOM 1361 C C . GLN A 1 183 ? -10.968 -1.185 -46.015 1.00 20.32 182 GLN A C 1
ATOM 1362 O O . GLN A 1 183 ? -10.402 -2.227 -45.645 1.00 19.31 182 GLN A O 1
ATOM 1368 N N . PRO A 1 184 ? -12.198 -0.831 -45.622 1.00 20.44 183 PRO A N 1
ATOM 1369 C CA . PRO A 1 184 ? -12.958 -1.700 -44.728 1.00 21.33 183 PRO A CA 1
ATOM 1370 C C . PRO A 1 184 ? -13.465 -2.945 -45.450 1.00 22.02 183 PRO A C 1
ATOM 1371 O O . PRO A 1 184 ? -14.367 -2.861 -46.293 1.00 22.12 183 PRO A O 1
ATOM 1375 N N . THR A 1 185 ? -12.869 -4.095 -45.137 1.00 22.60 184 THR A N 1
ATOM 1376 C CA . THR A 1 185 ? -13.319 -5.346 -45.759 1.00 23.58 184 THR A CA 1
ATOM 1377 C C . THR A 1 185 ? -13.652 -6.455 -44.763 1.00 24.08 184 THR A C 1
ATOM 1378 O O . THR A 1 185 ? -14.434 -7.366 -45.084 1.00 25.11 184 THR A O 1
ATOM 1382 N N . LEU A 1 186 ? -13.070 -6.374 -43.572 1.00 23.79 185 LEU A N 1
ATOM 1383 C CA . LEU A 1 186 ? -13.228 -7.412 -42.537 1.00 23.85 185 LEU A CA 1
ATOM 1384 C C . LEU A 1 186 ? -14.576 -7.312 -41.837 1.00 23.92 185 LEU A C 1
ATOM 1385 O O . LEU A 1 186 ? -15.156 -6.237 -41.739 1.00 23.61 185 LEU A O 1
ATOM 1390 N N . SER A 1 187 ? -15.087 -8.445 -41.348 1.00 24.25 186 SER A N 1
ATOM 1391 C CA . SER A 1 187 ? -16.412 -8.473 -40.735 1.00 25.04 186 SER A CA 1
ATOM 1392 C C . SER A 1 187 ? -16.610 -7.398 -39.668 1.00 24.50 186 SER A C 1
ATOM 1393 O O . SER A 1 187 ? -17.650 -6.752 -39.627 1.00 25.06 186 SER A O 1
ATOM 1396 N N . TRP A 1 188 ? -15.605 -7.187 -38.820 1.00 23.72 187 TRP A N 1
ATOM 1397 C CA . TRP A 1 188 ? -15.712 -6.201 -37.748 1.00 22.92 187 TRP A CA 1
ATOM 1398 C C . TRP A 1 188 ? -15.547 -4.744 -38.208 1.00 22.76 187 TRP A C 1
ATOM 1399 O O . TRP A 1 188 ? -15.765 -3.827 -37.414 1.00 22.31 187 TRP A O 1
ATOM 1410 N N . GLU A 1 189 ? -15.173 -4.541 -39.474 1.00 22.45 188 GLU A N 1
ATOM 1411 C CA . GLU A 1 189 ? -15.046 -3.181 -40.058 1.00 23.13 188 GLU A CA 1
ATOM 1412 C C . GLU A 1 189 ? -16.297 -2.749 -40.805 1.00 24.05 188 GLU A C 1
ATOM 1413 O O . GLU A 1 189 ? -16.428 -1.582 -41.191 1.00 24.04 188 GLU A O 1
ATOM 1419 N N . THR A 1 190 ? -17.207 -3.694 -41.029 1.00 24.76 189 THR A N 1
ATOM 1420 C CA . THR A 1 190 ? -18.311 -3.489 -41.966 1.00 25.23 189 THR A CA 1
ATOM 1421 C C . THR A 1 190 ? -19.688 -3.648 -41.311 1.00 25.75 189 THR A C 1
ATOM 1422 O O . THR A 1 190 ? -20.682 -3.906 -42.006 1.00 26.45 189 THR A O 1
ATOM 1426 N N . VAL A 1 191 ? -19.749 -3.464 -39.991 1.00 25.53 190 VAL A N 1
ATOM 1427 C CA . VAL A 1 191 ? -21.012 -3.549 -39.248 1.00 25.62 190 VAL A CA 1
ATOM 1428 C C . VAL A 1 191 ? -21.751 -2.203 -39.235 1.00 25.49 190 VAL A C 1
ATOM 1429 O O . VAL A 1 191 ? -21.289 -1.215 -38.642 1.00 25.62 190 VAL A O 1
ATOM 1433 N N . GLY A 1 192 ? -22.906 -2.168 -39.902 1.00 24.99 191 GLY A N 1
ATOM 1434 C CA . GLY A 1 192 ? -23.718 -0.952 -40.000 1.00 24.82 191 GLY A CA 1
ATOM 1435 C C . GLY A 1 192 ? -23.331 -0.160 -41.239 1.00 24.89 191 GLY A C 1
ATOM 1436 O O . GLY A 1 192 ? -24.152 0.120 -42.123 1.00 23.95 191 GLY A O 1
ATOM 1437 N N . TYR A 1 193 ? -22.054 0.199 -41.290 1.00 24.47 192 TYR A N 1
ATOM 1438 C CA . TYR A 1 193 ? -21.463 0.890 -42.429 1.00 23.91 192 TYR A CA 1
ATOM 1439 C C . TYR A 1 193 ? -20.069 0.325 -42.652 1.00 23.68 192 TYR A C 1
ATOM 1440 O O . TYR A 1 193 ? -19.448 -0.196 -41.708 1.00 23.25 192 TYR A O 1
ATOM 1449 N N . LYS A 1 194 ? -19.576 0.423 -43.884 1.00 22.15 193 LYS A N 1
ATOM 1450 C CA . LYS A 1 194 ? -18.243 -0.089 -44.193 1.00 22.19 193 LYS A CA 1
ATOM 1451 C C . LYS A 1 194 ? -17.274 1.088 -44.055 1.00 21.47 193 LYS A C 1
ATOM 1452 O O . LYS A 1 194 ? -17.172 1.935 -44.941 1.00 20.90 193 LYS A O 1
ATOM 1458 N N . VAL A 1 195 ? -16.606 1.156 -42.912 1.00 20.71 194 VAL A N 1
ATOM 1459 C CA . VAL A 1 195 ? -15.888 2.368 -42.534 1.00 20.07 194 VAL A CA 1
ATOM 1460 C C . VAL A 1 195 ? -14.494 2.071 -42.015 1.00 19.39 194 VAL A C 1
ATOM 1461 O O . VAL A 1 195 ? -14.318 1.181 -41.181 1.00 19.09 194 VAL A O 1
ATOM 1465 N N . ASN A 1 196 ? -13.515 2.821 -42.527 1.00 18.25 195 ASN A N 1
ATOM 1466 C CA . ASN A 1 196 ? -12.263 3.097 -41.820 1.00 17.38 195 ASN A CA 1
ATOM 1467 C C . ASN A 1 196 ? -12.222 4.617 -41.658 1.00 17.72 195 ASN A C 1
ATOM 1468 O O . ASN A 1 196 ? -12.378 5.348 -42.659 1.00 17.73 195 ASN A O 1
ATOM 1473 N N . GLU A 1 197 ? -12.045 5.109 -40.431 1.00 17.10 196 GLU A N 1
ATOM 1474 C CA . GLU A 1 197 ? -11.971 6.566 -40.195 1.00 16.59 196 GLU A CA 1
ATOM 1475 C C . GLU A 1 197 ? -11.061 6.891 -39.007 1.00 16.32 196 GLU A C 1
ATOM 1476 O O . GLU A 1 197 ? -10.425 5.990 -38.473 1.00 16.10 196 GLU A O 1
ATOM 1482 N N . GLY A 1 198 ? -10.978 8.161 -38.610 1.00 15.19 197 GLY A N 1
ATOM 1483 C CA . GLY A 1 198 ? -10.178 8.555 -37.431 1.00 15.33 197 GLY A CA 1
ATOM 1484 C C . GLY A 1 198 ? -8.746 8.008 -37.346 1.00 14.58 197 GLY A C 1
ATOM 1485 O O . GLY A 1 198 ? -8.357 7.468 -36.290 1.00 14.51 197 GLY A O 1
ATOM 1486 N N . PRO A 1 199 ? -7.942 8.143 -38.423 1.00 13.66 198 PRO A N 1
ATOM 1487 C CA . PRO A 1 199 ? -6.562 7.647 -38.277 1.00 13.66 198 PRO A CA 1
ATOM 1488 C C . PRO A 1 199 ? -5.795 8.375 -37.165 1.00 12.95 198 PRO A C 1
ATOM 1489 O O . PRO A 1 199 ? -6.024 9.567 -36.922 1.00 13.24 198 PRO A O 1
ATOM 1493 N N . ALA A 1 200 ? -4.908 7.652 -36.488 1.00 12.57 199 ALA A N 1
ATOM 1494 C CA . ALA A 1 200 ? -4.056 8.242 -35.467 1.00 13.24 199 ALA A CA 1
ATOM 1495 C C . ALA A 1 200 ? -2.747 7.474 -35.427 1.00 13.90 199 ALA A C 1
ATOM 1496 O O . ALA A 1 200 ? -2.725 6.247 -35.599 1.00 13.93 199 ALA A O 1
ATOM 1498 N N . VAL A 1 201 ? -1.648 8.196 -35.240 1.00 14.03 200 VAL A N 1
ATOM 1499 C CA . VAL A 1 201 ? -0.328 7.584 -35.343 1.00 14.55 200 VAL A CA 1
ATOM 1500 C C . VAL A 1 201 ? 0.456 7.643 -34.023 1.00 14.73 200 VAL A C 1
ATOM 1501 O O . VAL A 1 201 ? 0.568 8.695 -33.384 1.00 14.53 200 VAL A O 1
ATOM 1505 N N . ILE A 1 202 ? 0.959 6.483 -33.616 1.00 14.42 201 ILE A N 1
ATOM 1506 C CA . ILE A 1 202 ? 1.953 6.387 -32.538 1.00 14.61 201 ILE A CA 1
ATOM 1507 C C . ILE A 1 202 ? 3.198 5.652 -33.085 1.00 14.79 201 ILE A C 1
ATOM 1508 O O . ILE A 1 202 ? 3.094 4.693 -33.867 1.00 15.09 201 ILE A O 1
ATOM 1513 N N . GLN A 1 203 ? 4.378 6.107 -32.666 1.00 15.19 202 GLN A N 1
ATOM 1514 C CA . GLN A 1 203 ? 5.629 5.526 -33.144 1.00 15.11 202 GLN A CA 1
ATOM 1515 C C . GLN A 1 203 ? 6.420 4.932 -31.979 1.00 14.87 202 GLN A C 1
ATOM 1516 O O . GLN A 1 203 ? 6.469 5.511 -30.899 1.00 14.26 202 GLN A O 1
ATOM 1522 N N . HIS A 1 204 ? 6.997 3.751 -32.194 1.00 15.48 203 HIS A N 1
ATOM 1523 C CA . HIS A 1 204 ? 7.745 3.064 -31.136 1.00 15.94 203 HIS A CA 1
ATOM 1524 C C . HIS A 1 204 ? 8.638 2.000 -31.729 1.00 15.97 203 HIS A C 1
ATOM 1525 O O . HIS A 1 204 ? 8.218 1.276 -32.609 1.00 16.37 203 HIS A O 1
ATOM 1532 N N . GLY A 1 205 ? 9.873 1.902 -31.237 1.00 17.47 204 GLY A N 1
ATOM 1533 C CA . GLY A 1 205 ? 10.769 0.801 -31.634 1.00 18.39 204 GLY A CA 1
ATOM 1534 C C . GLY A 1 205 ? 11.070 0.715 -33.115 1.00 18.59 204 GLY A C 1
ATOM 1535 O O . GLY A 1 205 ? 11.276 -0.371 -33.656 1.00 19.80 204 GLY A O 1
ATOM 1536 N N . GLY A 1 206 ? 11.063 1.864 -33.787 1.00 18.86 205 GLY A N 1
ATOM 1537 C CA . GLY A 1 206 ? 11.251 1.913 -35.232 1.00 19.27 205 GLY A CA 1
ATOM 1538 C C . GLY A 1 206 ? 10.065 1.481 -36.081 1.00 19.53 205 GLY A C 1
ATOM 1539 O O . GLY A 1 206 ? 10.198 1.279 -37.294 1.00 20.75 205 GLY A O 1
ATOM 1540 N N . LYS A 1 207 ? 8.898 1.345 -35.447 1.00 18.55 206 LYS A N 1
ATOM 1541 C CA . LYS A 1 207 ? 7.676 1.012 -36.152 1.00 18.66 206 LYS A CA 1
ATOM 1542 C C . LYS A 1 207 ? 6.696 2.181 -36.070 1.00 17.37 206 LYS A C 1
ATOM 1543 O O . LYS A 1 207 ? 6.770 3.007 -35.158 1.00 16.86 206 LYS A O 1
ATOM 1549 N N . VAL A 1 208 ? 5.808 2.253 -37.054 1.00 16.89 207 VAL A N 1
ATOM 1550 C CA . VAL A 1 208 ? 4.750 3.250 -37.090 1.00 16.63 207 VAL A CA 1
ATOM 1551 C C . VAL A 1 208 ? 3.454 2.472 -36.988 1.00 15.87 207 VAL A C 1
ATOM 1552 O O . VAL A 1 208 ? 3.189 1.581 -37.795 1.00 16.46 207 VAL A O 1
ATOM 1556 N N . PHE A 1 209 ? 2.643 2.832 -36.003 1.00 15.26 208 PHE A N 1
ATOM 1557 C CA . PHE A 1 209 ? 1.360 2.190 -35.790 1.00 15.23 208 PHE A CA 1
ATOM 1558 C C . PHE A 1 209 ? 0.272 3.202 -36.052 1.00 14.44 208 PHE A C 1
ATOM 1559 O O . PHE A 1 209 ? 0.199 4.257 -35.407 1.00 14.51 208 PHE A O 1
ATOM 1567 N N . LEU A 1 210 ? -0.564 2.892 -37.027 1.00 14.40 209 LEU A N 1
ATOM 1568 C CA . LEU A 1 210 ? -1.655 3.779 -37.361 1.00 13.97 209 LEU A CA 1
ATOM 1569 C C . LEU A 1 210 ? -2.959 3.076 -36.942 1.00 13.09 209 LEU A C 1
ATOM 1570 O O . LEU A 1 210 ? -3.413 2.127 -37.591 1.00 13.79 209 LEU A O 1
ATOM 1575 N N . THR A 1 211 ? -3.527 3.533 -35.831 1.00 13.21 210 THR A N 1
ATOM 1576 C CA . THR A 1 211 ? -4.821 3.023 -35.367 1.00 13.78 210 THR A CA 1
ATOM 1577 C C . THR A 1 211 ? -5.911 3.771 -36.116 1.00 13.88 210 THR A C 1
ATOM 1578 O O . THR A 1 211 ? -5.679 4.866 -36.629 1.00 14.66 210 THR A O 1
ATOM 1582 N N . TYR A 1 212 ? -7.084 3.171 -36.210 1.00 13.49 211 TYR A N 1
ATOM 1583 C CA . TYR A 1 212 ? -8.198 3.822 -36.918 1.00 13.64 211 TYR A CA 1
ATOM 1584 C C . TYR A 1 212 ? -9.459 3.210 -36.363 1.00 14.35 211 TYR A C 1
ATOM 1585 O O . TYR A 1 212 ? -9.423 2.129 -35.746 1.00 13.76 211 TYR A O 1
ATOM 1594 N N . SER A 1 213 ? -10.576 3.866 -36.643 1.00 14.34 212 SER A N 1
ATOM 1595 C CA . SER A 1 213 ? -11.869 3.392 -36.176 1.00 15.35 212 SER A CA 1
ATOM 1596 C C . SER A 1 213 ? -12.636 2.692 -37.297 1.00 15.53 212 SER A C 1
ATOM 1597 O O . SER A 1 213 ? -12.540 3.080 -38.459 1.00 15.96 212 SER A O 1
ATOM 1600 N N . ALA A 1 214 ? -13.403 1.659 -36.942 1.00 16.55 213 ALA A N 1
ATOM 1601 C CA . ALA A 1 214 ? -14.100 0.870 -37.950 1.00 17.16 213 ALA A CA 1
ATOM 1602 C C . ALA A 1 214 ? -15.543 0.621 -37.529 1.00 18.12 213 ALA A C 1
ATOM 1603 O O . ALA A 1 214 ? -15.876 0.769 -36.351 1.00 17.63 213 ALA A O 1
ATOM 1605 N N . SER A 1 215 ? -16.372 0.262 -38.513 1.00 18.48 214 SER A N 1
ATOM 1606 C CA . SER A 1 215 ? -17.827 0.079 -38.355 1.00 19.46 214 SER A CA 1
ATOM 1607 C C . SER A 1 215 ? -18.572 1.354 -37.949 1.00 19.70 214 SER A C 1
ATOM 1608 O O . SER A 1 215 ? -17.991 2.435 -37.818 1.00 20.13 214 SER A O 1
ATOM 1611 N N . ALA A 1 216 ? -19.886 1.225 -37.780 1.00 20.76 215 ALA A N 1
ATOM 1612 C CA . ALA A 1 216 ? -20.730 2.316 -37.322 1.00 21.19 215 ALA A CA 1
ATOM 1613 C C . ALA A 1 216 ? -20.341 2.832 -35.936 1.00 22.01 215 ALA A C 1
ATOM 1614 O O . ALA A 1 216 ? -19.662 2.136 -35.166 1.00 21.35 215 ALA A O 1
ATOM 1616 N N . THR A 1 217 ? -20.773 4.057 -35.633 1.00 22.65 216 THR A N 1
ATOM 1617 C CA . THR A 1 217 ? -20.453 4.735 -34.375 1.00 23.83 216 THR A CA 1
ATOM 1618 C C . THR A 1 217 ? -21.337 4.296 -33.211 1.00 24.19 216 THR A C 1
ATOM 1619 O O . THR A 1 217 ? -21.627 5.083 -32.305 1.00 25.58 216 THR A O 1
ATOM 1623 N N . ASP A 1 218 ? -21.757 3.039 -33.240 1.00 23.88 217 ASP A N 1
ATOM 1624 C CA . ASP A 1 218 ? -22.565 2.506 -32.157 1.00 23.93 217 ASP A CA 1
ATOM 1625 C C . ASP A 1 218 ? -21.682 1.611 -31.300 1.00 23.69 217 ASP A C 1
ATOM 1626 O O . ASP A 1 218 ? -20.467 1.831 -31.239 1.00 22.70 217 ASP A O 1
ATOM 1631 N N . ALA A 1 219 ? -22.269 0.626 -30.624 1.00 23.00 218 ALA A N 1
ATOM 1632 C CA . ALA A 1 219 ? -21.460 -0.296 -29.816 1.00 22.75 218 ALA A CA 1
ATOM 1633 C C . ALA A 1 219 ? -20.449 -1.110 -30.628 1.00 22.27 218 ALA A C 1
ATOM 1634 O O . ALA A 1 219 ? -19.501 -1.659 -30.050 1.00 22.34 218 ALA A O 1
ATOM 1636 N N . ASN A 1 220 ? -20.659 -1.196 -31.946 1.00 21.11 219 ASN A N 1
ATOM 1637 C CA . ASN A 1 220 ? -19.779 -1.952 -32.849 1.00 20.95 219 ASN A CA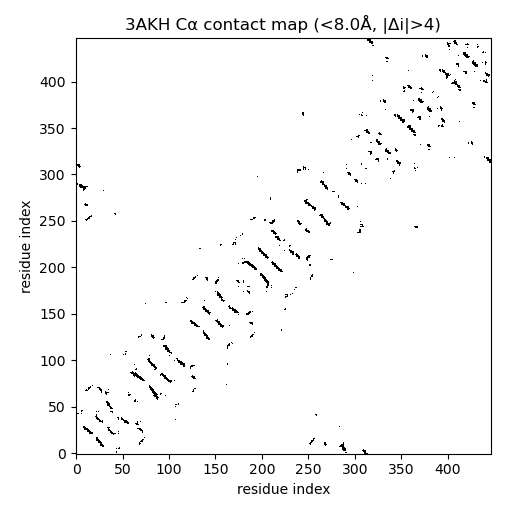 1
ATOM 1638 C C . ASN A 1 220 ? -18.489 -1.202 -33.191 1.00 19.43 219 ASN A C 1
ATOM 1639 O O . ASN A 1 220 ? -17.597 -1.770 -33.833 1.00 20.29 219 ASN A O 1
ATOM 1644 N N . TYR A 1 221 ? -18.420 0.058 -32.781 1.00 19.16 220 TYR A N 1
ATOM 1645 C CA . TYR A 1 221 ? -17.270 0.929 -33.077 1.00 18.67 220 TYR A CA 1
ATOM 1646 C C . TYR A 1 221 ? -16.081 0.362 -32.352 1.00 18.35 220 TYR A C 1
ATOM 1647 O O . TYR A 1 221 ? -16.205 -0.109 -31.201 1.00 18.42 220 TYR A O 1
ATOM 1656 N N . CYS A 1 222 ? -14.932 0.408 -33.019 1.00 17.54 221 CYS A N 1
ATOM 1657 C CA . CYS A 1 222 ? -13.741 -0.251 -32.512 1.00 17.57 221 CYS A CA 1
ATOM 1658 C C . CYS A 1 222 ? -12.503 0.286 -33.215 1.00 17.30 221 CYS A C 1
ATOM 1659 O O . CYS A 1 222 ? -12.599 1.037 -34.197 1.00 17.08 221 CYS A O 1
ATOM 1662 N N . LEU A 1 223 ? -11.337 -0.073 -32.689 1.00 16.60 222 LEU A N 1
ATOM 1663 C CA . LEU A 1 223 ? -10.090 0.323 -33.317 1.00 15.89 222 LEU A CA 1
ATOM 1664 C C . LEU A 1 223 ? -9.439 -0.834 -34.041 1.00 16.19 222 LEU A C 1
ATOM 1665 O O . LEU A 1 223 ? -9.314 -1.935 -33.490 1.00 16.15 222 LEU A O 1
ATOM 1670 N N . GLY A 1 224 ? -9.033 -0.572 -35.282 1.00 15.53 223 GLY A N 1
ATOM 1671 C CA . GLY A 1 224 ? -8.140 -1.439 -36.013 1.00 15.46 223 GLY A CA 1
ATOM 1672 C C . GLY A 1 224 ? -6.757 -0.814 -35.978 1.00 15.12 223 GLY A C 1
ATOM 1673 O O . GLY A 1 224 ? -6.568 0.246 -35.365 1.00 15.91 223 GLY A O 1
ATOM 1674 N N . MET A 1 225 ? -5.807 -1.439 -36.651 1.00 15.73 224 MET A N 1
ATOM 1675 C CA . MET A 1 225 ? -4.448 -0.917 -36.676 1.00 15.21 224 MET A CA 1
ATOM 1676 C C . MET A 1 225 ? -3.670 -1.380 -37.889 1.00 16.07 224 MET A C 1
ATOM 1677 O O . MET A 1 225 ? -3.737 -2.548 -38.282 1.00 16.72 224 MET A O 1
ATOM 1682 N N . LEU A 1 226 ? -2.943 -0.439 -38.492 1.00 14.88 225 LEU A N 1
ATOM 1683 C CA . LEU A 1 226 ? -1.966 -0.746 -39.526 1.00 15.52 225 LEU A CA 1
ATOM 1684 C C . LEU A 1 226 ? -0.565 -0.573 -38.927 1.00 15.71 225 LEU A C 1
ATOM 1685 O O . LEU A 1 226 ? -0.340 0.319 -38.102 1.00 16.62 225 LEU A O 1
ATOM 1690 N N . SER A 1 227 ? 0.382 -1.406 -39.348 1.00 16.70 226 SER A N 1
ATOM 1691 C CA . SER A 1 227 ? 1.751 -1.311 -38.849 1.00 17.83 226 SER A CA 1
ATOM 1692 C C . SER A 1 227 ? 2.719 -1.224 -40.013 1.00 17.87 226 SER A C 1
ATOM 1693 O O . SER A 1 227 ? 2.522 -1.887 -41.036 1.00 18.16 226 SER A O 1
ATOM 1696 N N . ALA A 1 228 ? 3.747 -0.389 -39.869 1.00 18.37 227 ALA A N 1
ATOM 1697 C CA . ALA A 1 228 ? 4.797 -0.272 -40.883 1.00 18.90 227 ALA A CA 1
ATOM 1698 C C . ALA A 1 228 ? 6.126 0.011 -40.204 1.00 19.83 227 ALA A C 1
ATOM 1699 O O . ALA A 1 228 ? 6.171 0.458 -39.058 1.00 19.87 227 ALA A O 1
ATOM 1701 N N . SER A 1 229 ? 7.217 -0.233 -40.920 1.00 20.45 228 SER A N 1
ATOM 1702 C CA . SER A 1 229 ? 8.521 0.155 -40.424 1.00 21.62 228 SER A CA 1
ATOM 1703 C C . SER A 1 229 ? 8.735 1.631 -40.723 1.00 21.59 228 SER A C 1
ATOM 1704 O O . SER A 1 229 ? 8.336 2.106 -41.782 1.00 21.78 228 SER A O 1
ATOM 1707 N N . ALA A 1 230 ? 9.369 2.341 -39.799 1.00 21.34 229 ALA A N 1
ATOM 1708 C CA . ALA A 1 230 ? 9.660 3.767 -39.988 1.00 22.09 229 ALA A CA 1
ATOM 1709 C C . ALA A 1 230 ? 10.636 3.996 -41.147 1.00 22.75 229 ALA A C 1
ATOM 1710 O O . ALA A 1 230 ? 10.703 5.097 -41.716 1.00 23.22 229 ALA A O 1
ATOM 1712 N N . SER A 1 231 ? 11.369 2.952 -41.511 1.00 23.32 230 SER A N 1
ATOM 1713 C CA . SER A 1 231 ? 12.326 3.044 -42.622 1.00 24.23 230 SER A CA 1
ATOM 1714 C C . SER A 1 231 ? 11.677 2.788 -43.979 1.00 24.64 230 SER A C 1
ATOM 1715 O O . SER A 1 231 ? 12.338 2.913 -45.015 1.00 25.49 230 SER A O 1
ATOM 1718 N N . ALA A 1 232 ? 10.394 2.422 -43.983 1.00 24.48 231 ALA A N 1
ATOM 1719 C CA . ALA A 1 232 ? 9.696 2.081 -45.226 1.00 24.10 231 ALA A CA 1
ATOM 1720 C C . ALA A 1 232 ? 9.046 3.292 -45.902 1.00 23.73 231 ALA A C 1
ATOM 1721 O O . ALA A 1 232 ? 8.845 4.339 -45.283 1.00 24.15 231 ALA A O 1
ATOM 1723 N N . ASP A 1 233 ? 8.734 3.129 -47.183 1.00 23.72 232 ASP A N 1
ATOM 1724 C CA . ASP A 1 233 ? 7.984 4.129 -47.934 1.00 23.47 232 ASP A CA 1
ATOM 1725 C C . ASP A 1 233 ? 6.531 4.038 -47.484 1.00 22.67 232 ASP A C 1
ATOM 1726 O O . ASP A 1 233 ? 5.834 3.069 -47.804 1.00 22.59 232 ASP A O 1
ATOM 1731 N N . LEU A 1 234 ? 6.075 5.037 -46.725 1.00 22.63 233 LEU A N 1
ATOM 1732 C CA . LEU A 1 234 ? 4.729 4.950 -46.148 1.00 21.68 233 LEU A CA 1
ATOM 1733 C C . LEU A 1 234 ? 3.649 5.216 -47.189 1.00 21.51 233 LEU A C 1
ATOM 1734 O O . LEU A 1 234 ? 2.469 4.978 -46.933 1.00 21.42 233 LEU A O 1
ATOM 1739 N N . LEU A 1 235 ? 4.066 5.679 -48.372 1.00 21.48 234 LEU A N 1
ATOM 1740 C CA . LEU A 1 235 ? 3.146 5.900 -49.486 1.00 22.09 234 LEU A CA 1
ATOM 1741 C C . LEU A 1 235 ? 2.998 4.671 -50.378 1.00 22.30 234 LEU A C 1
ATOM 1742 O O . LEU A 1 235 ? 2.246 4.673 -51.354 1.00 23.04 234 LEU A O 1
ATOM 1747 N N . ASN A 1 236 ? 3.724 3.619 -50.038 1.00 22.58 235 ASN A N 1
ATOM 1748 C CA . ASN A 1 236 ? 3.559 2.338 -50.694 1.00 22.54 235 ASN A CA 1
ATOM 1749 C C . ASN A 1 236 ? 2.650 1.498 -49.809 1.00 22.42 235 ASN A C 1
ATOM 1750 O O . ASN A 1 236 ? 2.999 1.208 -48.668 1.00 21.88 235 ASN A O 1
ATOM 1755 N N . ALA A 1 237 ? 1.460 1.161 -50.309 1.00 22.47 236 ALA A N 1
ATOM 1756 C CA . ALA A 1 237 ? 0.480 0.386 -49.532 1.00 22.46 236 ALA A CA 1
ATOM 1757 C C . ALA A 1 237 ? 1.050 -0.940 -48.999 1.00 22.74 236 ALA A C 1
ATOM 1758 O O . ALA A 1 237 ? 0.652 -1.424 -47.925 1.00 22.33 236 ALA A O 1
ATOM 1760 N N . ALA A 1 238 ? 2.011 -1.500 -49.731 1.00 23.06 237 ALA A N 1
ATOM 1761 C CA . ALA A 1 238 ? 2.659 -2.757 -49.336 1.00 23.32 237 ALA A CA 1
ATOM 1762 C C . ALA A 1 238 ? 3.473 -2.654 -48.045 1.00 23.15 237 ALA A C 1
ATOM 1763 O O . ALA A 1 238 ? 3.800 -3.676 -47.427 1.00 23.39 237 ALA A O 1
ATOM 1765 N N . SER A 1 239 ? 3.762 -1.420 -47.620 1.00 22.42 238 SER A N 1
ATOM 1766 C CA . SER A 1 239 ? 4.506 -1.147 -46.390 1.00 21.94 238 SER A CA 1
ATOM 1767 C C . SER A 1 239 ? 3.668 -1.411 -45.142 1.00 21.53 238 SER A C 1
ATOM 1768 O O . SER A 1 239 ? 4.219 -1.588 -44.058 1.00 21.42 238 SER A O 1
ATOM 1771 N N . TRP A 1 240 ? 2.348 -1.434 -45.315 1.00 20.69 239 TRP A N 1
ATOM 1772 C CA . TRP A 1 240 ? 1.393 -1.506 -44.202 1.00 20.24 239 TRP A CA 1
ATOM 1773 C C . TRP A 1 240 ? 0.725 -2.869 -44.060 1.00 20.98 239 TRP A C 1
ATOM 1774 O O . TRP A 1 240 ? 0.211 -3.432 -45.037 1.00 21.80 239 TRP A O 1
ATOM 1785 N N . THR A 1 241 ? 0.706 -3.368 -42.825 1.00 20.68 240 THR A N 1
ATOM 1786 C CA . THR A 1 241 ? 0.081 -4.643 -42.484 1.00 20.83 240 THR A CA 1
ATOM 1787 C C . THR A 1 241 ? -1.109 -4.379 -41.569 1.00 20.36 240 THR A C 1
ATOM 1788 O O . THR A 1 241 ? -0.974 -3.709 -40.537 1.00 20.02 240 THR A O 1
ATOM 1792 N N . LYS A 1 242 ? -2.279 -4.867 -41.970 1.00 20.51 241 LYS A N 1
ATOM 1793 C CA . LYS A 1 242 ? -3.485 -4.636 -41.204 1.00 20.41 241 LYS A CA 1
ATOM 1794 C C . LYS A 1 242 ? -3.719 -5.748 -40.183 1.00 20.73 241 LYS A C 1
ATOM 1795 O O . LYS A 1 242 ? -3.686 -6.927 -40.539 1.00 20.69 241 LYS A O 1
ATOM 1801 N N . SER A 1 243 ? -3.973 -5.364 -38.937 1.00 20.43 242 SER A N 1
ATOM 1802 C CA . SER A 1 243 ? -4.345 -6.324 -37.881 1.00 21.10 242 SER A CA 1
ATOM 1803 C C . SER A 1 243 ? -5.648 -7.015 -38.241 1.00 21.44 242 SER A C 1
ATOM 1804 O O . SER A 1 243 ? -6.616 -6.364 -38.621 1.00 21.40 242 SER A O 1
ATOM 1807 N N . SER A 1 244 ? -5.674 -8.342 -38.117 1.00 21.80 243 SER A N 1
ATOM 1808 C CA . SER A 1 244 ? -6.833 -9.112 -38.562 1.00 22.91 243 SER A CA 1
ATOM 1809 C C . SER A 1 244 ? -8.005 -9.019 -37.582 1.00 22.81 243 SER A C 1
ATOM 1810 O O . SER A 1 244 ? -9.136 -9.326 -37.938 1.00 23.68 243 SER A O 1
ATOM 1813 N N . GLN A 1 245 ? -7.720 -8.610 -36.346 1.00 22.90 244 GLN A N 1
ATOM 1814 C CA . GLN A 1 245 ? -8.752 -8.396 -35.334 1.00 22.83 244 GLN A CA 1
ATOM 1815 C C . GLN A 1 245 ? -8.644 -6.991 -34.745 1.00 22.22 244 GLN A C 1
ATOM 1816 O O . GLN A 1 245 ? -7.570 -6.379 -34.799 1.00 21.35 244 GLN A O 1
ATOM 1822 N N . PRO A 1 246 ? -9.742 -6.479 -34.158 1.00 20.99 245 PRO A N 1
ATOM 1823 C CA . PRO A 1 246 ? -9.649 -5.162 -33.527 1.00 20.38 245 PRO A CA 1
ATOM 1824 C C . PRO A 1 246 ? -8.603 -5.140 -32.419 1.00 19.52 245 PRO A C 1
ATOM 1825 O O . PRO A 1 246 ? -8.371 -6.161 -31.748 1.00 20.18 245 PRO A O 1
ATOM 1829 N N . VAL A 1 247 ? -7.979 -3.984 -32.229 1.00 17.99 246 VAL A N 1
ATOM 1830 C CA . VAL A 1 247 ? -6.996 -3.811 -31.158 1.00 16.38 246 VAL A CA 1
ATOM 1831 C C . VAL A 1 247 ? -7.603 -3.130 -29.929 1.00 16.14 246 VAL A C 1
ATOM 1832 O O . VAL A 1 247 ? -6.952 -2.970 -28.896 1.00 16.03 246 VAL A O 1
ATOM 1836 N N . PHE A 1 248 ? -8.865 -2.726 -30.048 1.00 16.14 247 PHE A N 1
ATOM 1837 C CA . PHE A 1 248 ? -9.582 -2.094 -28.951 1.00 16.09 247 PHE A CA 1
ATOM 1838 C C . PHE A 1 248 ? -11.047 -2.174 -29.315 1.00 16.89 247 PHE A C 1
ATOM 1839 O O . PHE A 1 248 ? -11.430 -1.808 -30.415 1.00 17.61 247 PHE A O 1
ATOM 1847 N N . LYS A 1 249 ? -11.861 -2.684 -28.399 1.00 17.18 248 LYS A N 1
ATOM 1848 C CA . LYS A 1 249 ? -13.279 -2.888 -28.688 1.00 17.67 248 LYS A CA 1
ATOM 1849 C C . LYS A 1 249 ? -14.121 -2.861 -27.425 1.00 17.52 248 LYS A C 1
ATOM 1850 O O . LYS A 1 249 ? -13.600 -2.752 -26.312 1.00 17.64 248 LYS A O 1
ATOM 1856 N N . THR A 1 250 ? -15.437 -2.920 -27.616 1.00 18.37 249 THR A N 1
ATOM 1857 C CA . THR A 1 250 ? -16.393 -2.970 -26.517 1.00 18.42 249 THR A CA 1
ATOM 1858 C C . THR A 1 250 ? -15.990 -3.991 -25.460 1.00 18.25 249 THR A C 1
ATOM 1859 O O . THR A 1 250 ? -15.520 -5.082 -25.800 1.00 18.05 249 THR A O 1
ATOM 1863 N N . SER A 1 251 ? -16.157 -3.588 -24.200 1.00 17.99 250 SER A N 1
ATOM 1864 C CA . SER A 1 251 ? -16.067 -4.496 -23.055 1.00 18.85 250 SER A CA 1
ATOM 1865 C C . SER A 1 251 ? -17.356 -4.401 -22.233 1.00 18.58 250 SER A C 1
ATOM 1866 O O . SER A 1 251 ? -17.529 -3.482 -21.434 1.00 17.55 250 SER A O 1
ATOM 1869 N N . GLU A 1 252 ? -18.246 -5.356 -22.442 1.00 20.22 251 GLU A N 1
ATOM 1870 C CA . GLU A 1 252 ? -19.457 -5.472 -21.615 1.00 22.19 251 GLU A CA 1
ATOM 1871 C C . GLU A 1 252 ? -19.107 -5.552 -20.115 1.00 21.45 251 GLU A C 1
ATOM 1872 O O . GLU A 1 252 ? -19.779 -4.934 -19.277 1.00 21.63 251 GLU A O 1
ATOM 1878 N N . ALA A 1 253 ? -18.025 -6.270 -19.795 1.00 21.30 252 ALA A N 1
ATOM 1879 C CA . ALA A 1 253 ? -17.603 -6.485 -18.401 1.00 20.54 252 ALA A CA 1
ATOM 1880 C C . ALA A 1 253 ? -17.323 -5.171 -17.673 1.00 20.22 252 ALA A C 1
ATOM 1881 O O . ALA A 1 253 ? -17.674 -5.003 -16.491 1.00 20.85 252 ALA A O 1
ATOM 1883 N N . THR A 1 254 ? -16.728 -4.207 -18.382 1.00 19.13 253 THR A N 1
ATOM 1884 C CA . THR A 1 254 ? -16.425 -2.917 -17.775 1.00 18.59 253 THR A CA 1
ATOM 1885 C C . THR A 1 254 ? -17.469 -1.851 -18.110 1.00 18.75 253 THR A C 1
ATOM 1886 O O . THR A 1 254 ? -17.324 -0.706 -17.702 1.00 19.20 253 THR A O 1
ATOM 1890 N N . GLY A 1 255 ? -18.505 -2.250 -18.844 1.00 18.68 254 GLY A N 1
ATOM 1891 C CA . GLY A 1 255 ? -19.587 -1.350 -19.261 1.00 19.62 254 GLY A CA 1
ATOM 1892 C C . GLY A 1 255 ? -19.130 -0.244 -20.200 1.00 19.81 254 GLY A C 1
ATOM 1893 O O . GLY A 1 255 ? -19.590 0.900 -20.104 1.00 20.46 254 GLY A O 1
ATOM 1894 N N . GLN A 1 256 ? -18.207 -0.583 -21.091 1.00 19.00 255 GLN A N 1
ATOM 1895 C CA . GLN A 1 256 ? -17.635 0.388 -22.035 1.00 18.82 255 GLN A CA 1
ATOM 1896 C C . GLN A 1 256 ? -17.951 -0.046 -23.455 1.00 18.77 255 GLN A C 1
ATOM 1897 O O . GLN A 1 256 ? -17.530 -1.122 -23.896 1.00 18.35 255 GLN A O 1
ATOM 1903 N N . TYR A 1 257 ? -18.716 0.783 -24.174 1.00 18.41 256 TYR A N 1
ATOM 1904 C CA . TYR A 1 257 ? -19.246 0.396 -25.478 1.00 18.83 256 TYR A CA 1
ATOM 1905 C C . TYR A 1 257 ? -18.766 1.310 -26.613 1.00 18.39 256 TYR A C 1
ATOM 1906 O O . TYR A 1 257 ? -18.747 2.523 -26.466 1.00 19.31 256 TYR A O 1
ATOM 1915 N N . GLY A 1 258 ? -18.425 0.694 -27.732 1.00 18.56 257 GLY A N 1
ATOM 1916 C CA . GLY A 1 258 ? -18.013 1.403 -28.948 1.00 18.35 257 GLY A CA 1
ATOM 1917 C C . GLY A 1 258 ? -16.830 2.350 -28.783 1.00 17.79 257 GLY A C 1
ATOM 1918 O O . GLY A 1 258 ? -16.911 3.503 -29.226 1.00 17.97 257 GLY A O 1
ATOM 1919 N N . PRO A 1 259 ? -15.712 1.882 -28.169 1.00 17.17 258 PRO A N 1
ATOM 1920 C CA . PRO A 1 259 ? -14.556 2.775 -27.990 1.00 16.20 258 PRO A CA 1
ATOM 1921 C C . PRO A 1 259 ? -13.910 3.100 -29.325 1.00 15.43 258 PRO A C 1
ATOM 1922 O O . PRO A 1 259 ? -13.715 2.214 -30.155 1.00 16.03 258 PRO A O 1
ATOM 1926 N N . GLY A 1 260 ? -13.609 4.372 -29.558 1.00 15.82 259 GLY A N 1
ATOM 1927 C CA . GLY A 1 260 ? -12.997 4.729 -30.815 1.00 15.59 259 GLY A CA 1
ATOM 1928 C C . GLY A 1 260 ? -12.610 6.180 -30.958 1.00 16.15 259 GLY A C 1
ATOM 1929 O O . GLY A 1 260 ? -12.532 6.933 -29.973 1.00 16.51 259 GLY A O 1
ATOM 1930 N N . HIS A 1 261 ? -12.359 6.538 -32.215 1.00 16.93 260 HIS A N 1
ATOM 1931 C CA . HIS A 1 261 ? -11.826 7.825 -32.643 1.00 17.49 260 HIS A CA 1
ATOM 1932 C C . HIS A 1 261 ? -10.786 8.358 -31.680 1.00 17.19 260 HIS A C 1
ATOM 1933 O O . HIS A 1 261 ? -10.999 9.337 -30.965 1.00 17.30 260 HIS A O 1
ATOM 1940 N N . ASN A 1 262 ? -9.638 7.695 -31.692 1.00 16.10 261 ASN A N 1
ATOM 1941 C CA . ASN A 1 262 ? -8.625 7.941 -30.695 1.00 15.70 261 ASN A CA 1
ATOM 1942 C C . ASN A 1 262 ? -7.554 8.914 -31.152 1.00 15.76 261 ASN A C 1
ATOM 1943 O O . ASN A 1 262 ? -7.425 9.191 -32.348 1.00 15.87 261 ASN A O 1
ATOM 1948 N N . SER A 1 263 ? -6.800 9.413 -30.180 1.00 15.39 262 SER A N 1
ATOM 1949 C CA . SER A 1 263 ? -5.551 10.110 -30.415 1.00 16.21 262 SER A CA 1
ATOM 1950 C C . SER A 1 263 ? -4.528 9.601 -29.405 1.00 16.08 262 SER A C 1
ATOM 1951 O O . SER A 1 263 ? -4.846 8.733 -28.559 1.00 16.84 262 SER A O 1
ATOM 1954 N N . PHE A 1 264 ? -3.300 10.089 -29.519 1.00 15.91 263 PHE A N 1
ATOM 1955 C CA . PHE A 1 264 ? -2.245 9.704 -28.585 1.00 16.58 263 PHE A CA 1
ATOM 1956 C C . PHE A 1 264 ? -1.577 10.931 -28.005 1.00 17.75 263 PHE A C 1
ATOM 1957 O O . PHE A 1 264 ? -1.274 11.883 -28.737 1.00 18.18 263 PHE A O 1
ATOM 1965 N N . THR A 1 265 ? -1.311 10.884 -26.710 1.00 18.38 264 THR A N 1
ATOM 1966 C CA . THR A 1 265 ? -0.461 11.882 -26.074 1.00 19.39 264 THR A CA 1
ATOM 1967 C C . THR A 1 265 ? 0.555 11.204 -25.148 1.00 20.40 264 THR A C 1
ATOM 1968 O O . THR A 1 265 ? 0.743 9.983 -25.215 1.00 19.72 264 THR A O 1
ATOM 1972 N N . VAL A 1 266 ? 1.229 11.985 -24.310 1.00 21.19 265 VAL A N 1
ATOM 1973 C CA . VAL A 1 266 ? 2.217 11.410 -23.382 1.00 22.64 265 VAL A CA 1
ATOM 1974 C C . VAL A 1 266 ? 1.968 11.891 -21.960 1.00 23.50 265 VAL A C 1
ATOM 1975 O O . VAL A 1 266 ? 1.320 12.919 -21.756 1.00 23.35 265 VAL A O 1
ATOM 1979 N N . SER A 1 267 ? 2.459 11.120 -20.987 1.00 24.62 266 SER A N 1
ATOM 1980 C CA . SER A 1 267 ? 2.335 11.444 -19.566 1.00 25.78 266 SER A CA 1
ATOM 1981 C C . SER A 1 267 ? 3.126 12.708 -19.197 1.00 27.13 266 SER A C 1
ATOM 1982 O O . SER A 1 267 ? 3.955 13.186 -19.983 1.00 26.24 266 SER A O 1
ATOM 1985 N N . GLU A 1 268 ? 2.857 13.228 -18.000 1.00 29.16 267 GLU A N 1
ATOM 1986 C CA . GLU A 1 268 ? 3.558 14.397 -17.454 1.00 31.49 267 GLU A CA 1
ATOM 1987 C C . GLU A 1 268 ? 5.079 14.298 -17.601 1.00 31.96 267 GLU A C 1
ATOM 1988 O O . GLU A 1 268 ? 5.729 15.266 -18.006 1.00 32.32 267 GLU A O 1
ATOM 1994 N N . ASP A 1 269 ? 5.642 13.127 -17.289 1.00 32.73 268 ASP A N 1
ATOM 1995 C CA . ASP A 1 269 ? 7.092 12.925 -17.360 1.00 32.53 268 ASP A CA 1
ATOM 1996 C C . ASP A 1 269 ? 7.608 12.566 -18.758 1.00 32.28 268 ASP A C 1
ATOM 1997 O O . ASP A 1 269 ? 8.806 12.336 -18.951 1.00 32.33 268 ASP A O 1
ATOM 2002 N N . GLY A 1 270 ? 6.693 12.499 -19.723 1.00 31.52 269 GLY A N 1
ATOM 2003 C CA . GLY A 1 270 ? 7.039 12.175 -21.104 1.00 30.68 269 GLY A CA 1
ATOM 2004 C C . GLY A 1 270 ? 7.381 10.724 -21.383 1.00 30.04 269 GLY A C 1
ATOM 2005 O O . GLY A 1 270 ? 7.651 10.356 -22.532 1.00 30.75 269 GLY A O 1
ATOM 2006 N N . LYS A 1 271 ? 7.347 9.884 -20.353 1.00 29.14 270 LYS A N 1
ATOM 2007 C CA . LYS A 1 271 ? 7.827 8.510 -20.488 1.00 28.07 270 LYS A CA 1
ATOM 2008 C C . LYS A 1 271 ? 6.761 7.456 -20.804 1.00 26.43 270 LYS A C 1
ATOM 2009 O O . LYS A 1 271 ? 7.109 6.347 -21.220 1.00 26.63 270 LYS A O 1
ATOM 2015 N N . SER A 1 272 ? 5.486 7.776 -20.590 1.00 24.23 271 SER A N 1
ATOM 2016 C CA . SER A 1 272 ? 4.409 6.850 -20.958 1.00 22.47 271 SER A CA 1
ATOM 2017 C C . SER A 1 272 ? 3.510 7.408 -22.053 1.00 21.36 271 SER A C 1
ATOM 2018 O O . SER A 1 272 ? 3.136 8.576 -22.028 1.00 21.76 271 SER A O 1
ATOM 2021 N N . ASP A 1 273 ? 3.158 6.553 -23.006 1.00 19.34 272 ASP A N 1
ATOM 2022 C CA . ASP A 1 273 ? 2.202 6.905 -24.040 1.00 18.26 272 ASP A CA 1
ATOM 2023 C C . ASP A 1 273 ? 0.789 6.698 -23.507 1.00 17.66 272 ASP A C 1
ATOM 2024 O O . ASP A 1 273 ? 0.535 5.719 -22.789 1.00 17.34 272 ASP A O 1
ATOM 2029 N N . ILE A 1 274 ? -0.109 7.617 -23.868 1.00 16.79 273 ILE A N 1
ATOM 2030 C CA . ILE A 1 274 ? -1.480 7.650 -23.372 1.00 16.27 273 ILE A CA 1
ATOM 2031 C C . ILE A 1 274 ? -2.477 7.562 -24.540 1.00 15.90 273 ILE A C 1
ATOM 2032 O O . ILE A 1 274 ? -2.390 8.327 -25.501 1.00 15.93 273 ILE A O 1
ATOM 2037 N N . LEU A 1 275 ? -3.410 6.624 -24.444 1.00 15.78 274 LEU A N 1
ATOM 2038 C CA . LEU A 1 275 ? -4.469 6.452 -25.427 1.00 15.42 274 LEU A CA 1
ATOM 2039 C C . LEU A 1 275 ? -5.642 7.349 -25.020 1.00 15.83 274 LEU A C 1
ATOM 2040 O O . LEU A 1 275 ? -6.104 7.286 -23.878 1.00 15.01 274 LEU A O 1
ATOM 2045 N N . VAL A 1 276 ? -6.105 8.183 -25.954 1.00 15.10 275 VAL A N 1
ATOM 2046 C CA . VAL A 1 276 ? -7.181 9.139 -25.713 1.00 15.80 275 VAL A CA 1
ATOM 2047 C C . VAL A 1 276 ? -8.312 8.714 -26.638 1.00 15.47 275 VAL A C 1
ATOM 2048 O O . VAL A 1 276 ? -8.093 8.544 -27.830 1.00 15.54 275 VAL A O 1
ATOM 2052 N N . TYR A 1 277 ? -9.511 8.468 -26.108 1.00 15.50 276 TYR A N 1
ATOM 2053 C CA . TYR A 1 277 ? -10.573 7.943 -26.964 1.00 14.73 276 TYR A CA 1
ATOM 2054 C C . TYR A 1 277 ? -11.935 8.311 -26.381 1.00 14.97 276 TYR A C 1
ATOM 2055 O O . TYR A 1 277 ? -11.997 8.904 -25.296 1.00 15.20 276 TYR A O 1
ATOM 2064 N N . HIS A 1 278 ? -12.995 8.004 -27.123 1.00 15.70 277 HIS A N 1
ATOM 2065 C CA . HIS A 1 278 ? -14.345 8.134 -26.579 1.00 16.75 277 HIS A CA 1
ATOM 2066 C C . HIS A 1 278 ? -15.053 6.797 -26.523 1.00 17.29 277 HIS A C 1
ATOM 2067 O O . HIS A 1 278 ? -14.675 5.842 -27.213 1.00 18.23 277 HIS A O 1
ATOM 2074 N N . ASP A 1 279 ? -16.108 6.739 -25.708 1.00 17.92 278 ASP A N 1
ATOM 2075 C CA . ASP A 1 279 ? -17.020 5.616 -25.753 1.00 18.98 278 ASP A CA 1
ATOM 2076 C C . ASP A 1 279 ? -18.347 6.000 -25.098 1.00 19.64 278 ASP A C 1
ATOM 2077 O O . ASP A 1 279 ? -18.494 7.126 -24.625 1.00 19.49 278 ASP A O 1
ATOM 2082 N N . ARG A 1 280 ? -19.284 5.058 -25.066 1.00 20.33 279 ARG A N 1
ATOM 2083 C CA . ARG A 1 280 ? -20.501 5.216 -24.263 1.00 20.40 279 ARG A CA 1
ATOM 2084 C C . ARG A 1 280 ? -20.515 4.173 -23.142 1.00 21.44 279 ARG A C 1
ATOM 2085 O O . ARG A 1 280 ? -19.838 3.150 -23.237 1.00 20.94 279 ARG A O 1
ATOM 2093 N N . ASN A 1 281 ? -21.320 4.421 -22.112 1.00 22.51 280 ASN A N 1
ATOM 2094 C CA . ASN A 1 281 ? -21.510 3.441 -21.040 1.00 23.61 280 ASN A CA 1
ATOM 2095 C C . ASN A 1 281 ? -22.813 2.627 -21.146 1.00 24.24 280 ASN A C 1
ATOM 2096 O O . ASN A 1 281 ? -23.263 2.038 -20.155 1.00 24.42 280 ASN A O 1
ATOM 2101 N N . TYR A 1 282 ? -23.391 2.582 -22.351 1.00 23.96 281 TYR A N 1
ATOM 2102 C CA . TYR A 1 282 ? -24.526 1.711 -22.665 1.00 24.49 281 TYR A CA 1
ATOM 2103 C C . TYR A 1 282 ? -24.437 1.262 -24.118 1.00 24.97 281 TYR A C 1
ATOM 2104 O O . TYR A 1 282 ? -23.761 1.911 -24.936 1.00 25.71 281 TYR A O 1
ATOM 2113 N N . LYS A 1 283 ? -25.108 0.158 -24.433 1.00 25.42 282 LYS A N 1
ATOM 2114 C CA . LYS A 1 283 ? -24.996 -0.513 -25.727 1.00 25.83 282 LYS A CA 1
ATOM 2115 C C . LYS A 1 283 ? -25.852 0.115 -26.833 1.00 26.13 282 LYS A C 1
ATOM 2116 O O . LYS A 1 283 ? -25.345 0.465 -27.900 1.00 25.57 282 LYS A O 1
ATOM 2122 N N . ASP A 1 284 ? -27.150 0.246 -26.575 1.00 26.20 283 ASP A N 1
ATOM 2123 C CA . ASP A 1 284 ? -28.096 0.583 -27.633 1.00 27.12 283 ASP A CA 1
ATOM 2124 C C . ASP A 1 284 ? -28.336 2.081 -27.787 1.00 26.68 283 ASP A C 1
ATOM 2125 O O . ASP A 1 284 ? -28.682 2.782 -26.828 1.00 26.36 283 ASP A O 1
ATOM 2130 N N . ILE A 1 285 ? -28.133 2.558 -29.016 1.00 27.47 284 ILE A N 1
ATOM 2131 C CA . ILE A 1 285 ? -28.276 3.977 -29.349 1.00 27.53 284 ILE A CA 1
ATOM 2132 C C . ILE A 1 285 ? -29.717 4.412 -29.074 1.00 27.37 284 ILE A C 1
ATOM 2133 O O . ILE A 1 285 ? -30.648 3.695 -29.397 1.00 26.47 284 ILE A O 1
ATOM 2138 N N . SER A 1 286 ? -29.879 5.564 -28.436 1.00 27.14 285 SER A N 1
ATOM 2139 C CA . SER A 1 286 ? -31.196 6.086 -28.115 1.00 26.77 285 SER A CA 1
ATOM 2140 C C . SER A 1 286 ? -31.527 7.256 -29.027 1.00 26.11 285 SER A C 1
ATOM 2141 O O . SER A 1 286 ? -30.845 8.280 -28.997 1.00 25.60 285 SER A O 1
ATOM 2144 N N . GLY A 1 287 ? -32.585 7.110 -29.821 1.00 25.02 286 GLY A N 1
ATOM 2145 C CA . GLY A 1 287 ? -32.978 8.144 -30.766 1.00 24.46 286 GLY A CA 1
ATOM 2146 C C . GLY A 1 287 ? -32.144 8.160 -32.039 1.00 24.94 286 GLY A C 1
ATOM 2147 O O . GLY A 1 287 ? -31.347 7.259 -32.287 1.00 24.38 286 GLY A O 1
ATOM 2148 N N . ASP A 1 288 ? -32.365 9.193 -32.849 1.00 24.97 287 ASP A N 1
ATOM 2149 C CA . ASP A 1 288 ? -31.626 9.454 -34.083 1.00 26.28 287 ASP A CA 1
ATOM 2150 C C . ASP A 1 288 ? -30.133 9.256 -33.832 1.00 26.43 287 ASP A C 1
ATOM 2151 O O . ASP A 1 288 ? -29.554 9.946 -32.988 1.00 26.43 287 ASP A O 1
ATOM 2156 N N . PRO A 1 289 ? -29.508 8.296 -34.548 1.00 27.43 288 PRO A N 1
ATOM 2157 C CA . PRO A 1 289 ? -28.129 7.927 -34.210 1.00 28.13 288 PRO A CA 1
ATOM 2158 C C . PRO A 1 289 ? -27.173 9.120 -34.226 1.00 29.08 288 PRO A C 1
ATOM 2159 O O . PRO A 1 289 ? -26.370 9.285 -33.299 1.00 29.50 288 PRO A O 1
ATOM 2163 N N . LEU A 1 290 ? -27.280 9.959 -35.253 1.00 29.40 289 LEU A N 1
ATOM 2164 C CA . LEU A 1 290 ? -26.437 11.149 -35.355 1.00 30.05 289 LEU A CA 1
ATOM 2165 C C . LEU A 1 290 ? -26.617 12.095 -34.164 1.00 29.82 289 LEU A C 1
ATOM 2166 O O . LEU A 1 290 ? -25.725 12.874 -33.838 1.00 30.10 289 LEU A O 1
ATOM 2171 N N . ASN A 1 291 ? -27.764 12.003 -33.498 1.00 29.77 290 ASN A N 1
ATOM 2172 C CA . ASN A 1 291 ? -28.147 12.974 -32.477 1.00 29.66 290 ASN A CA 1
ATOM 2173 C C . ASN A 1 291 ? -27.916 12.513 -31.030 1.00 29.11 290 ASN A C 1
ATOM 2174 O O . ASN A 1 291 ? -28.164 13.267 -30.077 1.00 29.13 290 ASN A O 1
ATOM 2179 N N . ASP A 1 292 ? -27.463 11.269 -30.863 1.00 27.97 291 ASP A N 1
ATOM 2180 C CA . ASP A 1 292 ? -27.216 10.708 -29.535 1.00 27.20 291 ASP A CA 1
ATOM 2181 C C . ASP A 1 292 ? -25.919 11.322 -29.027 1.00 26.66 291 ASP A C 1
ATOM 2182 O O . ASP A 1 292 ? -24.856 11.071 -29.606 1.00 26.47 291 ASP A O 1
ATOM 2187 N N . PRO A 1 293 ? -25.999 12.147 -27.968 1.00 25.22 292 PRO A N 1
ATOM 2188 C CA . PRO A 1 293 ? -24.871 12.991 -27.595 1.00 25.20 292 PRO A CA 1
ATOM 2189 C C . PRO A 1 293 ? -23.948 12.444 -26.489 1.00 24.66 292 PRO A C 1
ATOM 2190 O O . PRO A 1 293 ? -23.128 13.187 -25.941 1.00 24.69 292 PRO A O 1
ATOM 2194 N N . ASN A 1 294 ? -24.097 11.171 -26.145 1.00 24.85 293 ASN A N 1
ATOM 2195 C CA . ASN A 1 294 ? -23.543 10.703 -24.875 1.00 24.61 293 ASN A CA 1
ATOM 2196 C C . ASN A 1 294 ? -22.141 10.110 -24.928 1.00 24.34 293 ASN A C 1
ATOM 2197 O O . ASN A 1 294 ? -21.684 9.533 -23.942 1.00 24.51 293 ASN A O 1
ATOM 2202 N N . ARG A 1 295 ? -21.450 10.256 -26.056 1.00 23.92 294 ARG A N 1
ATOM 2203 C CA . ARG A 1 295 ? -20.053 9.830 -26.106 1.00 23.07 294 ARG A CA 1
ATOM 2204 C C . ARG A 1 295 ? -19.213 10.679 -25.170 1.00 22.52 294 ARG A C 1
ATOM 2205 O O . ARG A 1 295 ? -19.370 11.901 -25.093 1.00 23.42 294 ARG A O 1
ATOM 2213 N N . ARG A 1 296 ? -18.310 10.029 -24.445 1.00 22.39 295 ARG A N 1
ATOM 2214 C CA . ARG A 1 296 ? -17.471 10.737 -23.497 1.00 21.79 295 ARG A CA 1
ATOM 2215 C C . ARG A 1 296 ? -15.992 10.418 -23.706 1.00 21.39 295 ARG A C 1
ATOM 2216 O O . ARG A 1 296 ? -15.664 9.347 -24.200 1.00 21.22 295 ARG A O 1
ATOM 2224 N N . THR A 1 297 ? -15.134 11.357 -23.322 1.00 20.48 296 THR A N 1
ATOM 2225 C CA . THR A 1 297 ? -13.688 11.241 -23.516 1.00 19.86 296 THR A CA 1
ATOM 2226 C C . THR A 1 297 ? -13.032 10.548 -22.335 1.00 20.14 296 THR A C 1
ATOM 2227 O O . THR A 1 297 ? -13.308 10.874 -21.183 1.00 19.57 296 THR A O 1
ATOM 2231 N N . ARG A 1 298 ? -12.146 9.608 -22.649 1.00 19.44 297 ARG A N 1
ATOM 2232 C CA . ARG A 1 298 ? -11.443 8.833 -21.630 1.00 19.06 297 ARG A CA 1
ATOM 2233 C C . ARG A 1 298 ? -9.953 8.707 -21.946 1.00 19.30 297 ARG A C 1
ATOM 2234 O O . ARG A 1 298 ? -9.533 8.888 -23.107 1.00 18.89 297 ARG A O 1
ATOM 2242 N N . LEU A 1 299 ? -9.173 8.407 -20.906 1.00 18.90 298 LEU A N 1
ATOM 2243 C CA . LEU A 1 299 ? -7.716 8.238 -21.005 1.00 19.48 298 LEU A CA 1
ATOM 2244 C C . LEU A 1 299 ? -7.247 6.929 -20.372 1.00 19.16 298 LEU A C 1
ATOM 2245 O O . LEU A 1 299 ? -7.689 6.575 -19.278 1.00 19.08 298 LEU A O 1
ATOM 2250 N N . GLN A 1 300 ? -6.315 6.238 -21.029 1.00 18.09 299 GLN A N 1
ATOM 2251 C CA . GLN A 1 300 ? -5.607 5.140 -20.358 1.00 18.18 299 GLN A CA 1
ATOM 2252 C C . GLN A 1 300 ? -4.226 4.912 -20.944 1.00 17.73 299 GLN A C 1
ATOM 2253 O O . GLN A 1 300 ? -4.027 5.107 -22.143 1.00 18.02 299 GLN A O 1
ATOM 2259 N N . LYS A 1 301 ? -3.285 4.508 -20.093 1.00 16.93 300 LYS A N 1
ATOM 2260 C CA . LYS A 1 301 ? -1.901 4.248 -20.505 1.00 17.21 300 LYS A CA 1
ATOM 2261 C C . LYS A 1 301 ? -1.809 3.123 -21.531 1.00 16.87 300 LYS A C 1
ATOM 2262 O O . LYS A 1 301 ? -2.513 2.125 -21.422 1.00 16.79 300 LYS A O 1
ATOM 2268 N N . VAL A 1 302 ? -0.943 3.318 -22.526 1.00 15.78 301 VAL A N 1
ATOM 2269 C CA . VAL A 1 302 ? -0.566 2.272 -23.477 1.00 15.77 301 VAL A CA 1
ATOM 2270 C C . VAL A 1 302 ? 0.560 1.446 -22.860 1.00 15.58 301 VAL A C 1
ATOM 2271 O O . VAL A 1 302 ? 1.513 2.016 -22.334 1.00 15.75 301 VAL A O 1
ATOM 2275 N N . TYR A 1 303 ? 0.456 0.112 -22.920 1.00 15.43 302 TYR A N 1
ATOM 2276 C CA . TYR A 1 303 ? 1.572 -0.734 -22.512 1.00 15.82 302 TYR A CA 1
ATOM 2277 C C . TYR A 1 303 ? 2.216 -1.339 -23.745 1.00 16.33 302 TYR A C 1
ATOM 2278 O O . TYR A 1 303 ? 1.542 -1.606 -24.732 1.00 17.51 302 TYR A O 1
ATOM 2287 N N . TRP A 1 304 ? 3.528 -1.515 -23.703 1.00 16.64 303 TRP A N 1
ATOM 2288 C CA . TRP A 1 304 ? 4.238 -2.003 -24.870 1.00 16.65 303 TRP A CA 1
ATOM 2289 C C . TRP A 1 304 ? 4.563 -3.479 -24.698 1.00 16.71 303 TRP A C 1
ATOM 2290 O O . TRP A 1 304 ? 5.189 -3.872 -23.704 1.00 17.73 303 TRP A O 1
ATOM 2301 N N . ASN A 1 305 ? 4.101 -4.292 -25.647 1.00 16.40 304 ASN A N 1
ATOM 2302 C CA . ASN A 1 305 ? 4.402 -5.720 -25.657 1.00 16.82 304 ASN A CA 1
ATOM 2303 C C . ASN A 1 305 ? 5.889 -5.957 -25.889 1.00 17.89 304 ASN A C 1
ATOM 2304 O O . ASN A 1 305 ? 6.562 -5.116 -26.463 1.00 17.34 304 ASN A O 1
ATOM 2309 N N . ALA A 1 306 ? 6.382 -7.115 -25.460 1.00 18.63 305 ALA A N 1
ATOM 2310 C CA . ALA A 1 306 ? 7.795 -7.463 -25.652 1.00 20.14 305 ALA A CA 1
ATOM 2311 C C . ALA A 1 306 ? 8.195 -7.394 -27.127 1.00 21.00 305 ALA A C 1
ATOM 2312 O O . ALA A 1 306 ? 9.339 -7.051 -27.443 1.00 22.16 305 ALA A O 1
ATOM 2314 N N . ASP A 1 307 ? 7.250 -7.727 -28.010 1.00 21.82 306 ASP A N 1
ATOM 2315 C CA . ASP A 1 307 ? 7.482 -7.755 -29.464 1.00 23.34 306 ASP A CA 1
ATOM 2316 C C . ASP A 1 307 ? 7.453 -6.370 -30.118 1.00 23.13 306 ASP A C 1
ATOM 2317 O O . ASP A 1 307 ? 7.547 -6.254 -31.351 1.00 24.44 306 ASP A O 1
ATOM 2322 N N . GLY A 1 308 ? 7.314 -5.338 -29.293 1.00 22.45 307 GLY A N 1
ATOM 2323 C CA . GLY A 1 308 ? 7.333 -3.951 -29.765 1.00 21.81 307 GLY A CA 1
ATOM 2324 C C . GLY A 1 308 ? 5.995 -3.379 -30.186 1.00 21.19 307 GLY A C 1
ATOM 2325 O O . GLY A 1 308 ? 5.925 -2.191 -30.503 1.00 21.52 307 GLY A O 1
ATOM 2326 N N . THR A 1 309 ? 4.942 -4.201 -30.194 1.00 19.92 308 THR A N 1
ATOM 2327 C CA . THR A 1 309 ? 3.587 -3.740 -30.561 1.00 18.78 308 THR A CA 1
ATOM 2328 C C . THR A 1 309 ? 2.867 -3.113 -29.352 1.00 17.74 308 THR A C 1
ATOM 2329 O O . THR A 1 309 ? 3.136 -3.488 -28.212 1.00 16.91 308 THR A O 1
ATOM 2333 N N . PRO A 1 310 ? 1.962 -2.141 -29.595 1.00 16.55 309 PRO A N 1
ATOM 2334 C CA . PRO A 1 310 ? 1.225 -1.541 -28.467 1.00 15.86 309 PRO A CA 1
ATOM 2335 C C . PRO A 1 310 ? 0.174 -2.504 -27.932 1.00 15.71 309 PRO A C 1
ATOM 2336 O O . PRO A 1 310 ? -0.388 -3.274 -28.690 1.00 16.26 309 PRO A O 1
ATOM 2340 N N . ASN A 1 311 ? -0.078 -2.437 -26.636 1.00 14.82 310 ASN A N 1
ATOM 2341 C CA . ASN A 1 311 ? -1.168 -3.208 -26.040 1.00 14.40 310 ASN A CA 1
ATOM 2342 C C . ASN A 1 311 ? -2.126 -2.227 -25.384 1.00 13.67 310 ASN A C 1
ATOM 2343 O O . ASN A 1 311 ? -1.788 -1.550 -24.423 1.00 13.49 310 ASN A O 1
ATOM 2348 N N . PHE A 1 312 ? -3.325 -2.130 -25.945 1.00 13.86 311 PHE A N 1
ATOM 2349 C CA . PHE A 1 312 ? -4.315 -1.206 -25.430 1.00 14.25 311 PHE A CA 1
ATOM 2350 C C . PHE A 1 312 ? -5.212 -1.857 -24.405 1.00 14.36 311 PHE A C 1
ATOM 2351 O O . PHE A 1 312 ? -5.974 -1.167 -23.742 1.00 14.41 311 PHE A O 1
ATOM 2359 N N . GLY A 1 313 ? -5.101 -3.177 -24.255 1.00 14.50 312 GLY A N 1
ATOM 2360 C CA . GLY A 1 313 ? -5.960 -3.888 -23.304 1.00 14.87 312 GLY A CA 1
ATOM 2361 C C . GLY A 1 313 ? -7.433 -3.734 -23.666 1.00 14.37 312 GLY A C 1
ATOM 2362 O O . GLY A 1 313 ? -7.818 -3.920 -24.808 1.00 14.97 312 GLY A O 1
ATOM 2363 N N . ILE A 1 314 ? -8.238 -3.424 -22.658 1.00 15.77 313 ILE A N 1
ATOM 2364 C CA . ILE A 1 314 ? -9.675 -3.218 -22.835 1.00 15.31 313 ILE A CA 1
ATOM 2365 C C . ILE A 1 314 ? -10.001 -1.837 -22.275 1.00 15.82 313 ILE A C 1
ATOM 2366 O O . ILE A 1 314 ? -9.281 -1.302 -21.421 1.00 15.58 313 ILE A O 1
ATOM 2371 N N . PRO A 1 315 ? -11.087 -1.225 -22.766 1.00 16.20 314 PRO A N 1
ATOM 2372 C CA . PRO A 1 315 ? -11.504 0.016 -22.138 1.00 16.81 314 PRO A CA 1
ATOM 2373 C C . PRO A 1 315 ? -11.821 -0.251 -20.669 1.00 17.40 314 PRO A C 1
ATOM 2374 O O . PRO A 1 315 ? -12.643 -1.133 -20.369 1.00 18.20 314 PRO A O 1
ATOM 2378 N N . VAL A 1 316 ? -11.145 0.474 -19.781 1.00 17.84 315 VAL A N 1
ATOM 2379 C CA . VAL A 1 316 ? -11.204 0.189 -18.343 1.00 18.91 315 VAL A CA 1
ATOM 2380 C C . VAL A 1 316 ? -12.485 0.740 -17.701 1.00 19.55 315 VAL A C 1
ATOM 2381 O O . VAL A 1 316 ? -13.156 1.620 -18.275 1.00 19.48 315 VAL A O 1
ATOM 2385 N N . ALA A 1 317 ? -12.827 0.206 -16.530 1.00 19.67 316 ALA A N 1
ATOM 2386 C CA . ALA A 1 317 ? -14.008 0.660 -15.792 1.00 20.04 316 ALA A CA 1
ATOM 2387 C C . ALA A 1 317 ? -13.884 2.130 -15.424 1.00 20.32 316 ALA A C 1
ATOM 2388 O O . ALA A 1 317 ? -12.777 2.632 -15.199 1.00 20.34 316 ALA A O 1
ATOM 2390 N N . ASP A 1 318 ? -15.028 2.812 -15.343 1.00 21.39 317 ASP A N 1
ATOM 2391 C CA . ASP A 1 318 ? -15.079 4.183 -14.862 1.00 22.35 317 ASP A CA 1
ATOM 2392 C C . ASP A 1 318 ? -14.437 4.311 -13.491 1.00 22.25 317 ASP A C 1
ATOM 2393 O O . ASP A 1 318 ? -14.360 3.330 -12.724 1.00 22.79 317 ASP A O 1
ATOM 2398 N N . GLY A 1 319 ? -14.002 5.525 -13.179 1.00 21.57 318 GLY A N 1
ATOM 2399 C CA . GLY A 1 319 ? -13.323 5.821 -11.936 1.00 22.05 318 GLY A CA 1
ATOM 2400 C C . GLY A 1 319 ? -11.822 5.850 -12.119 1.00 22.04 318 GLY A C 1
ATOM 2401 O O . GLY A 1 319 ? -11.320 6.255 -13.174 1.00 22.09 318 GLY A O 1
ATOM 2402 N N . VAL A 1 320 ? -11.104 5.407 -11.089 1.00 22.05 319 VAL A N 1
ATOM 2403 C CA . VAL A 1 320 ? -9.643 5.418 -11.100 1.00 22.07 319 VAL A CA 1
ATOM 2404 C C . VAL A 1 320 ? -9.137 4.275 -11.984 1.00 20.98 319 VAL A C 1
ATOM 2405 O O . VAL A 1 320 ? -9.737 3.212 -12.027 1.00 21.32 319 VAL A O 1
ATOM 2409 N N . THR A 1 321 ? -8.049 4.525 -12.708 1.00 19.96 320 THR A N 1
ATOM 2410 C CA . THR A 1 321 ? -7.480 3.522 -13.611 1.00 18.91 320 THR A CA 1
ATOM 2411 C C . THR A 1 321 ? -6.726 2.446 -12.813 1.00 17.83 320 THR A C 1
ATOM 2412 O O . THR A 1 321 ? -6.237 2.725 -11.721 1.00 17.35 320 THR A O 1
ATOM 2416 N N . PRO A 1 322 ? -6.643 1.219 -13.363 1.00 17.01 321 PRO A N 1
ATOM 2417 C CA . PRO A 1 322 ? -5.903 0.129 -12.706 1.00 17.33 321 PRO A CA 1
ATOM 2418 C C . PRO A 1 322 ? -4.401 0.231 -12.937 1.00 17.74 321 PRO A C 1
ATOM 2419 O O . PRO A 1 322 ? -3.945 0.974 -13.820 1.00 17.24 321 PRO A O 1
ATOM 2423 N N . VAL A 1 323 ? -3.649 -0.513 -12.135 1.00 17.80 322 VAL A N 1
ATOM 2424 C CA . VAL A 1 323 ? -2.198 -0.546 -12.215 1.00 18.09 322 VAL A CA 1
ATOM 2425 C C . VAL A 1 323 ? -1.730 -1.992 -12.383 1.00 17.17 322 VAL A C 1
ATOM 2426 O O . VAL A 1 323 ? -2.521 -2.927 -12.285 1.00 17.25 322 VAL A O 1
ATOM 2430 N N . ARG A 1 324 ? -0.434 -2.154 -12.639 1.00 16.78 323 ARG A N 1
ATOM 2431 C CA . ARG A 1 324 ? 0.173 -3.469 -12.776 1.00 16.56 323 ARG A CA 1
ATOM 2432 C C . ARG A 1 324 ? 1.220 -3.614 -11.677 1.00 16.60 323 ARG A C 1
ATOM 2433 O O . ARG A 1 324 ? 1.886 -2.634 -11.291 1.00 17.50 323 ARG A O 1
ATOM 2441 N N . PHE A 1 325 ? 1.355 -4.829 -11.164 1.00 15.24 324 PHE A N 1
ATOM 2442 C CA . PHE A 1 325 ? 2.299 -5.108 -10.096 1.00 15.21 324 PHE A CA 1
ATOM 2443 C C . PHE A 1 325 ? 3.362 -6.071 -10.586 1.00 15.18 324 PHE A C 1
ATOM 2444 O O . PHE A 1 325 ? 3.060 -7.197 -10.967 1.00 15.34 324 PHE A O 1
ATOM 2452 N N . SER A 1 326 ? 4.615 -5.628 -10.565 1.00 15.22 325 SER A N 1
ATOM 2453 C CA . SER A 1 326 ? 5.724 -6.481 -10.942 1.00 15.36 325 SER A CA 1
ATOM 2454 C C . SER A 1 326 ? 6.495 -6.984 -9.706 1.00 15.19 325 SER A C 1
ATOM 2455 O O . SER A 1 326 ? 6.459 -6.372 -8.646 1.00 14.54 325 SER A O 1
ATOM 2458 N N . SER A 1 327 ? 7.165 -8.121 -9.861 1.00 14.80 326 SER A N 1
ATOM 2459 C CA . SER A 1 327 ? 7.921 -8.745 -8.791 1.00 14.76 326 SER A CA 1
ATOM 2460 C C . SER A 1 327 ? 9.285 -8.086 -8.573 1.00 15.32 326 SER A C 1
ATOM 2461 O O . SER A 1 327 ? 9.974 -7.742 -9.532 1.00 15.39 326 SER A O 1
ATOM 2464 N N . TYR A 1 328 ? 9.685 -7.947 -7.312 1.00 15.80 327 TYR A N 1
ATOM 2465 C CA . TYR A 1 328 ? 11.014 -7.420 -6.973 1.00 16.38 327 TYR A CA 1
ATOM 2466 C C . TYR A 1 328 ? 12.147 -8.269 -7.557 1.00 16.89 327 TYR A C 1
ATOM 2467 O O . TYR A 1 328 ? 13.090 -7.739 -8.179 1.00 16.78 327 TYR A O 1
ATOM 2476 N N . ASN A 1 329 ? 12.080 -9.574 -7.325 1.00 16.50 328 ASN A N 1
ATOM 2477 C CA . ASN A 1 329 ? 13.143 -10.480 -7.772 1.00 16.93 328 ASN A CA 1
ATOM 2478 C C . ASN A 1 329 ? 13.028 -10.994 -9.218 1.00 17.61 328 ASN A C 1
ATOM 2479 O O . ASN A 1 329 ? 14.006 -11.540 -9.784 1.00 18.00 328 ASN A O 1
ATOM 2484 N N . TYR A 1 330 ? 11.842 -10.823 -9.806 1.00 16.84 329 TYR A N 1
ATOM 2485 C CA . TYR A 1 330 ? 11.599 -11.118 -11.209 1.00 17.20 329 TYR A CA 1
ATOM 2486 C C . TYR A 1 330 ? 10.899 -9.925 -11.853 1.00 17.71 329 TYR A C 1
ATOM 2487 O O . TYR A 1 330 ? 9.677 -9.949 -12.025 1.00 16.93 329 TYR A O 1
ATOM 2496 N N . PRO A 1 331 ? 11.666 -8.853 -12.185 1.00 18.26 330 PRO A N 1
ATOM 2497 C CA . PRO A 1 331 ? 11.072 -7.556 -12.546 1.00 18.80 330 PRO A CA 1
ATOM 2498 C C . PRO A 1 331 ? 10.215 -7.566 -13.810 1.00 18.61 330 PRO A C 1
ATOM 2499 O O . PRO A 1 331 ? 9.430 -6.629 -14.016 1.00 18.78 330 PRO A O 1
ATOM 2503 N N . ASP A 1 332 ? 10.382 -8.588 -14.650 1.00 17.99 331 ASP A N 1
ATOM 2504 C CA . ASP A 1 332 ? 9.579 -8.732 -15.874 1.00 18.65 331 ASP A CA 1
ATOM 2505 C C . ASP A 1 332 ? 8.306 -9.546 -15.617 1.00 17.12 331 ASP A C 1
ATOM 2506 O O . ASP A 1 332 ? 7.439 -9.647 -16.490 1.00 17.30 331 ASP A O 1
ATOM 2511 N N . ARG A 1 333 ? 8.177 -10.127 -14.424 1.00 16.14 332 ARG A N 1
ATOM 2512 C CA . ARG A 1 333 ? 6.957 -10.900 -14.133 1.00 15.53 332 ARG A CA 1
ATOM 2513 C C . ARG A 1 333 ? 5.929 -10.080 -13.356 1.00 14.31 332 ARG A C 1
ATOM 2514 O O . ARG A 1 333 ? 6.261 -9.417 -12.377 1.00 14.88 332 ARG A O 1
ATOM 2522 N N . TYR A 1 334 ? 4.686 -10.141 -13.813 1.00 13.83 333 TYR A N 1
ATOM 2523 C CA . TYR A 1 334 ? 3.593 -9.369 -13.244 1.00 13.16 333 TYR A CA 1
ATOM 2524 C C . TYR A 1 334 ? 2.573 -10.287 -12.606 1.00 13.05 333 TYR A C 1
ATOM 2525 O O . TYR A 1 334 ? 2.373 -11.409 -13.068 1.00 13.30 333 TYR A O 1
ATOM 2534 N N . ILE A 1 335 ? 1.911 -9.794 -11.565 1.00 12.45 334 ILE A N 1
ATOM 2535 C CA . ILE A 1 335 ? 0.735 -10.495 -11.005 1.00 12.66 334 ILE A CA 1
ATOM 2536 C C . ILE A 1 335 ? -0.344 -10.565 -12.078 1.00 12.93 334 ILE A C 1
ATOM 2537 O O . ILE A 1 335 ? -0.732 -9.533 -12.651 1.00 12.33 334 ILE A O 1
ATOM 2542 N N . ARG A 1 336 ? -0.803 -11.775 -12.381 1.00 12.84 335 ARG A N 1
ATOM 2543 C CA . ARG A 1 336 ? -1.886 -11.945 -13.352 1.00 13.51 335 ARG A CA 1
ATOM 2544 C C . ARG A 1 336 ? -2.715 -13.165 -12.979 1.00 13.49 335 ARG A C 1
ATOM 2545 O O . ARG A 1 336 ? -2.244 -14.058 -12.269 1.00 14.12 335 ARG A O 1
ATOM 2553 N N . HIS A 1 337 ? -3.955 -13.200 -13.455 1.00 13.24 336 HIS A N 1
ATOM 2554 C CA . HIS A 1 337 ? -4.764 -14.382 -13.237 1.00 13.42 336 HIS A CA 1
ATOM 2555 C C . HIS A 1 337 ? -4.914 -15.211 -14.514 1.00 13.18 336 HIS A C 1
ATOM 2556 O O . HIS A 1 337 ? -4.952 -14.667 -15.625 1.00 13.74 336 HIS A O 1
ATOM 2563 N N . TRP A 1 338 ? -4.945 -16.533 -14.349 1.00 13.47 337 TRP A N 1
ATOM 2564 C CA . TRP A 1 338 ? -5.239 -17.461 -15.446 1.00 13.71 337 TRP A CA 1
ATOM 2565 C C . TRP A 1 338 ? -6.118 -18.583 -14.908 1.00 14.44 337 TRP A C 1
ATOM 2566 O O . TRP A 1 338 ? -5.757 -19.222 -13.910 1.00 14.63 337 TRP A O 1
ATOM 2577 N N . ASP A 1 339 ? -7.267 -18.819 -15.559 1.00 15.53 338 ASP A N 1
ATOM 2578 C CA . ASP A 1 339 ? -8.316 -19.713 -15.013 1.00 16.30 338 ASP A CA 1
ATOM 2579 C C . ASP A 1 339 ? -8.618 -19.302 -13.563 1.00 15.89 338 ASP A C 1
ATOM 2580 O O . ASP A 1 339 ? -8.868 -20.136 -12.687 1.00 15.64 338 ASP A O 1
ATOM 2585 N N . PHE A 1 340 ? -8.570 -17.989 -13.338 1.00 14.90 339 PHE A N 1
ATOM 2586 C CA . PHE A 1 340 ? -8.768 -17.323 -12.043 1.00 14.51 339 PHE A CA 1
ATOM 2587 C C . PHE A 1 340 ? -7.736 -17.565 -10.918 1.00 13.77 339 PHE A C 1
ATOM 2588 O O . PHE A 1 340 ? -7.894 -17.051 -9.815 1.00 13.75 339 PHE A O 1
ATOM 2596 N N . ARG A 1 341 ? -6.674 -18.321 -11.197 1.00 13.74 340 ARG A N 1
ATOM 2597 C CA . ARG A 1 341 ? -5.606 -18.491 -10.204 1.00 13.50 340 ARG A CA 1
ATOM 2598 C C . ARG A 1 341 ? -4.577 -17.384 -10.410 1.00 12.66 340 ARG A C 1
ATOM 2599 O O . ARG A 1 341 ? -4.177 -17.135 -11.534 1.00 13.24 340 ARG A O 1
ATOM 2607 N N . ALA A 1 342 ? -4.140 -16.748 -9.321 1.00 13.49 341 ALA A N 1
ATOM 2608 C CA . ALA A 1 342 ? -3.122 -15.696 -9.413 1.00 13.38 341 ALA A CA 1
ATOM 2609 C C . ALA A 1 342 ? -1.713 -16.254 -9.426 1.00 13.97 341 ALA A C 1
ATOM 2610 O O . ALA A 1 342 ? -1.360 -17.119 -8.615 1.00 13.20 341 ALA A O 1
ATOM 2612 N N . ARG A 1 343 ? -0.907 -15.708 -10.329 1.00 13.72 342 ARG A N 1
ATOM 2613 C CA . ARG A 1 343 ? 0.500 -16.094 -10.467 1.00 14.65 342 ARG A CA 1
ATOM 2614 C C . ARG A 1 343 ? 1.316 -14.866 -10.838 1.00 14.83 342 ARG A C 1
ATOM 2615 O O . ARG A 1 343 ? 0.751 -13.807 -11.065 1.00 14.66 342 ARG A O 1
ATOM 2623 N N . ILE A 1 344 ? 2.646 -14.992 -10.862 1.00 14.64 343 ILE A N 1
ATOM 2624 C CA . ILE A 1 344 ? 3.453 -13.969 -11.559 1.00 14.70 343 ILE A CA 1
ATOM 2625 C C . ILE A 1 344 ? 3.919 -14.535 -12.896 1.00 14.72 343 ILE A C 1
ATOM 2626 O O . ILE A 1 344 ? 4.216 -15.727 -13.011 1.00 15.56 343 ILE A O 1
ATOM 2631 N N . GLU A 1 345 ? 3.933 -13.693 -13.928 1.00 14.63 344 GLU A N 1
ATOM 2632 C CA . GLU A 1 345 ? 4.254 -14.166 -15.269 1.00 14.68 344 GLU A CA 1
ATOM 2633 C C . GLU A 1 345 ? 4.728 -12.998 -16.136 1.00 14.59 344 GLU A C 1
ATOM 2634 O O . GLU A 1 345 ? 4.214 -11.900 -15.995 1.00 15.11 344 GLU A O 1
ATOM 2640 N N . ALA A 1 346 ? 5.709 -13.263 -17.007 1.00 15.41 345 ALA A N 1
ATOM 2641 C CA . ALA A 1 346 ? 6.197 -12.264 -17.950 1.00 15.63 345 ALA A CA 1
ATOM 2642 C C . ALA A 1 346 ? 5.429 -12.317 -19.266 1.00 15.48 345 ALA A C 1
ATOM 2643 O O . ALA A 1 346 ? 4.786 -13.317 -19.590 1.00 15.78 345 ALA A O 1
ATOM 2645 N N . ASN A 1 347 ? 5.509 -11.216 -20.017 1.00 15.78 346 ASN A N 1
ATOM 2646 C CA . ASN A 1 347 ? 4.965 -11.129 -21.362 1.00 16.23 346 ASN A CA 1
ATOM 2647 C C . ASN A 1 347 ? 3.501 -11.514 -21.399 1.00 16.49 346 ASN A C 1
ATOM 2648 O O . ASN A 1 347 ? 3.087 -12.418 -22.134 1.00 17.09 346 ASN A O 1
ATOM 2653 N N . VAL A 1 348 ? 2.730 -10.820 -20.569 1.00 16.26 347 VAL A N 1
ATOM 2654 C CA . VAL A 1 348 ? 1.289 -11.013 -20.482 1.00 17.38 347 VAL A CA 1
ATOM 2655 C C . VAL A 1 348 ? 0.624 -10.416 -21.722 1.00 18.58 347 VAL A C 1
ATOM 2656 O O . VAL A 1 348 ? 0.520 -9.198 -21.853 1.00 20.29 347 VAL A O 1
ATOM 2660 N N . THR A 1 349 ? 0.170 -11.294 -22.606 1.00 18.67 348 THR A N 1
ATOM 2661 C CA . THR A 1 349 ? -0.454 -10.923 -23.883 1.00 19.79 348 THR A CA 1
ATOM 2662 C C . THR A 1 349 ? -1.868 -10.390 -23.638 1.00 18.59 348 THR A C 1
ATOM 2663 O O . THR A 1 349 ? -2.286 -9.379 -24.231 1.00 18.46 348 THR A O 1
ATOM 2667 N N . ASN A 1 350 ? -2.599 -11.066 -22.753 1.00 17.90 349 ASN A N 1
ATOM 2668 C CA . ASN A 1 350 ? -3.927 -10.629 -22.361 1.00 17.06 349 ASN A CA 1
ATOM 2669 C C . ASN A 1 350 ? -3.787 -9.643 -21.214 1.00 15.84 349 ASN A C 1
ATOM 2670 O O . ASN A 1 350 ? -3.942 -9.998 -20.044 1.00 15.84 349 ASN A O 1
ATOM 2675 N N . LEU A 1 351 ? -3.487 -8.387 -21.566 1.00 14.81 350 LEU A N 1
ATOM 2676 C CA . LEU A 1 351 ? -3.018 -7.398 -20.602 1.00 14.31 350 LEU A CA 1
ATOM 2677 C C . LEU A 1 351 ? -3.882 -7.231 -19.358 1.00 13.85 350 LEU A C 1
ATOM 2678 O O . LEU A 1 351 ? -3.371 -7.154 -18.242 1.00 13.22 350 LEU A O 1
ATOM 2683 N N . ALA A 1 352 ? -5.200 -7.185 -19.561 1.00 13.69 351 ALA A N 1
ATOM 2684 C CA . ALA A 1 352 ? -6.117 -6.949 -18.473 1.00 14.26 351 ALA A CA 1
ATOM 2685 C C . ALA A 1 352 ? -6.103 -8.000 -17.354 1.00 14.22 351 ALA A C 1
ATOM 2686 O O . ALA A 1 352 ? -6.511 -7.679 -16.237 1.00 14.18 351 ALA A O 1
ATOM 2688 N N . ASP A 1 353 ? -5.612 -9.217 -17.640 1.00 13.84 352 ASP A N 1
ATOM 2689 C CA . ASP A 1 353 ? -5.381 -10.224 -16.593 1.00 13.33 352 ASP A CA 1
ATOM 2690 C C . ASP A 1 353 ? -4.338 -9.747 -15.577 1.00 13.31 352 ASP A C 1
ATOM 2691 O O . ASP A 1 353 ? -4.237 -10.308 -14.478 1.00 13.09 352 ASP A O 1
ATOM 2696 N N . SER A 1 354 ? -3.560 -8.730 -15.950 1.00 12.34 353 SER A N 1
ATOM 2697 C CA . SER A 1 354 ? -2.477 -8.231 -15.101 1.00 13.07 353 SER A CA 1
ATOM 2698 C C . SER A 1 354 ? -2.733 -6.822 -14.551 1.00 12.81 353 SER A C 1
ATOM 2699 O O . SER A 1 354 ? -1.819 -6.144 -14.065 1.00 13.58 353 SER A O 1
ATOM 2702 N N . GLN A 1 355 ? -3.991 -6.385 -14.637 1.00 13.36 354 GLN A N 1
ATOM 2703 C CA . GLN A 1 355 ? -4.360 -5.057 -14.165 1.00 12.99 354 GLN A CA 1
ATOM 2704 C C . GLN A 1 355 ? -5.346 -5.148 -13.005 1.00 14.28 354 GLN A C 1
ATOM 2705 O O . GLN A 1 355 ? -6.316 -5.914 -13.065 1.00 13.83 354 GLN A O 1
ATOM 2711 N N . PHE A 1 356 ? -5.085 -4.358 -11.972 1.00 14.18 355 PHE A N 1
ATOM 2712 C CA . PHE A 1 356 ? -5.885 -4.362 -10.756 1.00 15.51 355 PHE A CA 1
ATOM 2713 C C . PHE A 1 356 ? -5.962 -2.967 -10.226 1.00 16.82 355 PHE A C 1
ATOM 2714 O O . PHE A 1 356 ? -4.973 -2.238 -10.223 1.00 17.19 355 PHE A O 1
ATOM 2722 N N . ARG A 1 357 ? -7.117 -2.602 -9.711 1.00 17.80 356 ARG A N 1
ATOM 2723 C CA . ARG A 1 357 ? -7.154 -1.316 -9.077 1.00 19.82 356 ARG A CA 1
ATOM 2724 C C . ARG A 1 357 ? -7.256 -1.415 -7.586 1.00 19.53 356 ARG A C 1
ATOM 2725 O O . ARG A 1 357 ? -7.947 -2.288 -7.041 1.00 19.76 356 ARG A O 1
ATOM 2733 N N . VAL A 1 358 ? -6.486 -0.555 -6.935 1.00 20.25 357 VAL A N 1
ATOM 2734 C CA . VAL A 1 358 ? -6.395 -0.526 -5.507 1.00 19.67 357 VAL A CA 1
ATOM 2735 C C . VAL A 1 358 ? -7.583 0.268 -4.968 1.00 19.59 357 VAL A C 1
ATOM 2736 O O . VAL A 1 358 ? -7.748 1.457 -5.289 1.00 19.45 357 VAL A O 1
ATOM 2740 N N . VAL A 1 359 ? -8.420 -0.404 -4.175 1.00 18.21 358 VAL A N 1
ATOM 2741 C CA . VAL A 1 359 ? -9.650 0.201 -3.633 1.00 18.56 358 VAL A CA 1
ATOM 2742 C C . VAL A 1 359 ? -9.694 0.105 -2.118 1.00 18.19 358 VAL A C 1
ATOM 2743 O O . VAL A 1 359 ? -8.936 -0.653 -1.515 1.00 17.03 358 VAL A O 1
ATOM 2747 N N . THR A 1 360 ? -10.565 0.898 -1.491 1.00 18.86 359 THR A N 1
ATOM 2748 C CA . THR A 1 360 ? -10.759 0.786 -0.055 1.00 19.13 359 THR A CA 1
ATOM 2749 C C . THR A 1 360 ? -11.033 -0.677 0.297 1.00 18.37 359 THR A C 1
ATOM 2750 O O . THR A 1 360 ? -11.842 -1.347 -0.366 1.00 17.58 359 THR A O 1
ATOM 2754 N N . GLY A 1 361 ? -10.347 -1.158 1.326 1.00 18.57 360 GLY A N 1
ATOM 2755 C CA . GLY A 1 361 ? -10.479 -2.549 1.761 1.00 18.34 360 GLY A CA 1
ATOM 2756 C C . GLY A 1 361 ? -11.914 -2.944 2.039 1.00 18.83 360 GLY A C 1
ATOM 2757 O O . GLY A 1 361 ? -12.662 -2.187 2.664 1.00 19.25 360 GLY A O 1
ATOM 2758 N N . LEU A 1 362 ? -12.294 -4.130 1.574 1.00 18.28 361 LEU A N 1
ATOM 2759 C CA . LEU A 1 362 ? -13.639 -4.642 1.798 1.00 19.04 361 LEU A CA 1
ATOM 2760 C C . LEU A 1 362 ? -13.923 -4.877 3.282 1.00 19.79 361 LEU A C 1
ATOM 2761 O O . LEU A 1 362 ? -15.075 -4.767 3.717 1.00 19.51 361 LEU A O 1
ATOM 2766 N N . ALA A 1 363 ? -12.880 -5.167 4.061 1.00 21.28 362 ALA A N 1
ATOM 2767 C CA . ALA A 1 363 ? -13.046 -5.405 5.494 1.00 23.80 362 ALA A CA 1
ATOM 2768 C C . ALA A 1 363 ? -12.724 -4.172 6.333 1.00 25.87 362 ALA A C 1
ATOM 2769 O O . ALA A 1 363 ? -12.601 -4.249 7.559 1.00 27.04 362 ALA A O 1
ATOM 2771 N N . GLY A 1 364 ? -12.599 -3.030 5.651 1.00 27.22 363 GLY A N 1
ATOM 2772 C CA . GLY A 1 364 ? -12.421 -1.727 6.289 1.00 28.49 363 GLY A CA 1
ATOM 2773 C C . GLY A 1 364 ? -11.162 -1.560 7.114 1.00 29.02 363 GLY A C 1
ATOM 2774 O O . GLY A 1 364 ? -10.135 -2.151 6.825 1.00 29.65 363 GLY A O 1
ATOM 2775 N N . SER A 1 365 ? -11.268 -0.731 8.150 1.00 29.70 364 SER A N 1
ATOM 2776 C CA . SER A 1 365 ? -10.171 -0.388 9.035 1.00 29.31 364 SER A CA 1
ATOM 2777 C C . SER A 1 365 ? -8.875 0.129 8.344 1.00 28.05 364 SER A C 1
ATOM 2778 O O . SER A 1 365 ? -7.795 -0.051 8.870 1.00 28.73 364 SER A O 1
ATOM 2781 N N . GLY A 1 366 ? -8.982 0.790 7.192 1.00 27.10 365 GLY A N 1
ATOM 2782 C CA . GLY A 1 366 ? -7.787 1.309 6.495 1.00 25.16 365 GLY A CA 1
ATOM 2783 C C . GLY A 1 366 ? -7.023 0.308 5.622 1.00 24.12 365 GLY A C 1
ATOM 2784 O O . GLY A 1 366 ? -5.931 0.611 5.108 1.00 24.26 365 GLY A O 1
ATOM 2785 N N . THR A 1 367 ? -7.598 -0.877 5.449 1.00 22.48 366 THR A N 1
ATOM 2786 C CA . THR A 1 367 ? -7.048 -1.884 4.540 1.00 20.69 366 THR A CA 1
ATOM 2787 C C . THR A 1 367 ? -7.329 -1.505 3.077 1.00 19.61 366 THR A C 1
ATOM 2788 O O . THR A 1 367 ? -8.020 -0.507 2.774 1.00 19.67 366 THR A O 1
ATOM 2792 N N . ILE A 1 368 ? -6.790 -2.309 2.165 1.00 18.31 367 ILE A N 1
ATOM 2793 C CA . ILE A 1 368 ? -7.058 -2.148 0.745 1.00 17.66 367 ILE A CA 1
ATOM 2794 C C . ILE A 1 368 ? -7.469 -3.491 0.144 1.00 16.91 367 ILE A C 1
ATOM 2795 O O . ILE A 1 368 ? -7.204 -4.547 0.727 1.00 17.03 367 ILE A O 1
ATOM 2800 N N . SER A 1 369 ? -8.153 -3.417 -0.991 1.00 15.88 368 SER A N 1
ATOM 2801 C CA . SER A 1 369 ? -8.453 -4.601 -1.779 1.00 15.97 368 SER A CA 1
ATOM 2802 C C . SER A 1 369 ? -8.011 -4.352 -3.205 1.00 16.26 368 SER A C 1
ATOM 2803 O O . SER A 1 369 ? -7.821 -3.200 -3.640 1.00 15.61 368 SER A O 1
ATOM 2806 N N . LEU A 1 370 ? -7.844 -5.439 -3.942 1.00 15.78 369 LEU A N 1
ATOM 2807 C CA . LEU A 1 370 ? -7.304 -5.353 -5.284 1.00 15.79 369 LEU A CA 1
ATOM 2808 C C . LEU A 1 370 ? -8.332 -5.881 -6.262 1.00 15.70 369 LEU A C 1
ATOM 2809 O O . LEU A 1 370 ? -8.527 -7.087 -6.383 1.00 14.90 369 LEU A O 1
ATOM 2814 N N . GLU A 1 371 ? -9.008 -4.968 -6.956 1.00 14.70 370 GLU A N 1
ATOM 2815 C CA . GLU A 1 371 ? -10.099 -5.352 -7.857 1.00 15.98 370 GLU A CA 1
ATOM 2816 C C . GLU A 1 371 ? -9.588 -5.631 -9.274 1.00 15.78 370 GLU A C 1
ATOM 2817 O O . GLU A 1 371 ? -8.820 -4.831 -9.816 1.00 16.37 370 GLU A O 1
ATOM 2823 N N . SER A 1 372 ? -10.005 -6.756 -9.860 1.00 15.22 371 SER A N 1
ATOM 2824 C CA . SER A 1 372 ? -9.669 -7.104 -11.242 1.00 15.67 371 SER A CA 1
ATOM 2825 C C . SER A 1 372 ? -10.155 -6.037 -12.225 1.00 15.67 371 SER A C 1
ATOM 2826 O O . SER A 1 372 ? -11.280 -5.559 -12.103 1.00 15.48 371 SER A O 1
ATOM 2829 N N . ALA A 1 373 ? -9.310 -5.670 -13.188 1.00 15.51 372 ALA A N 1
ATOM 2830 C CA . ALA A 1 373 ? -9.738 -4.755 -14.251 1.00 16.10 372 ALA A CA 1
ATOM 2831 C C . ALA A 1 373 ? -10.712 -5.384 -15.261 1.00 16.13 372 ALA A C 1
ATOM 2832 O O . ALA A 1 373 ? -11.643 -4.695 -15.738 1.00 16.77 372 ALA A O 1
ATOM 2834 N N . ASN A 1 374 ? -10.502 -6.655 -15.616 1.00 14.96 373 ASN A N 1
ATOM 2835 C CA . ASN A 1 374 ? -11.378 -7.326 -16.591 1.00 15.48 373 ASN A CA 1
ATOM 2836 C C . ASN A 1 374 ? -12.588 -8.047 -16.008 1.00 15.68 373 ASN A C 1
ATOM 2837 O O . ASN A 1 374 ? -13.515 -8.436 -16.756 1.00 16.67 373 ASN A O 1
ATOM 2842 N N . TYR A 1 375 ? -12.553 -8.244 -14.691 1.00 16.14 374 TYR A N 1
ATOM 2843 C CA . TYR A 1 375 ? -13.677 -8.799 -13.929 1.00 16.15 374 TYR A CA 1
ATOM 2844 C C . TYR A 1 375 ? -14.022 -7.857 -12.763 1.00 16.76 374 TYR A C 1
ATOM 2845 O O . TYR A 1 375 ? -13.717 -8.128 -11.594 1.00 15.48 374 TYR A O 1
ATOM 2854 N N . PRO A 1 376 ? -14.648 -6.703 -13.072 1.00 16.72 375 PRO A N 1
ATOM 2855 C CA . PRO A 1 376 ? -15.076 -5.827 -12.001 1.00 16.84 375 PRO A CA 1
ATOM 2856 C C . PRO A 1 376 ? -15.924 -6.604 -10.982 1.00 16.62 375 PRO A C 1
ATOM 2857 O O . PRO A 1 376 ? -16.695 -7.502 -11.352 1.00 16.03 375 PRO A O 1
ATOM 2861 N N . GLY A 1 377 ? -15.750 -6.275 -9.710 1.00 16.65 376 GLY A N 1
ATOM 2862 C CA . GLY A 1 377 ? -16.467 -6.992 -8.661 1.00 16.85 376 GLY A CA 1
ATOM 2863 C C . GLY A 1 377 ? -15.793 -8.288 -8.242 1.00 16.57 376 GLY A C 1
ATOM 2864 O O . GLY A 1 377 ? -16.278 -8.957 -7.322 1.00 16.28 376 GLY A O 1
ATOM 2865 N N . TYR A 1 378 ? -14.716 -8.662 -8.940 1.00 16.08 377 TYR A N 1
ATOM 2866 C CA . TYR A 1 378 ? -13.854 -9.770 -8.501 1.00 15.21 377 TYR A CA 1
ATOM 2867 C C . TYR A 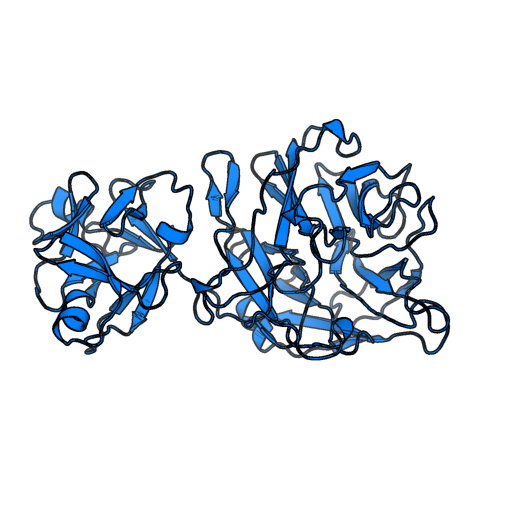1 378 ? -12.571 -9.164 -7.930 1.00 14.70 377 TYR A C 1
ATOM 2868 O O . TYR A 1 378 ? -12.143 -8.078 -8.348 1.00 14.94 377 TYR A O 1
ATOM 2877 N N . TYR A 1 379 ? -11.949 -9.886 -6.999 1.00 13.40 378 TYR A N 1
ATOM 2878 C CA . TYR A 1 379 ? -10.820 -9.384 -6.234 1.00 13.26 378 TYR A CA 1
ATOM 2879 C C . TYR A 1 379 ? -9.826 -10.506 -6.022 1.00 13.72 378 TYR A C 1
ATOM 2880 O O . TYR A 1 379 ? -10.198 -11.684 -6.011 1.00 13.65 378 TYR A O 1
ATOM 2889 N N . LEU A 1 380 ? -8.562 -10.125 -5.842 1.00 13.66 379 LEU A N 1
ATOM 2890 C CA . LEU A 1 380 ? -7.568 -11.048 -5.334 1.00 13.69 379 LEU A CA 1
ATOM 2891 C C . LEU A 1 380 ? -7.961 -11.446 -3.903 1.00 12.95 379 LEU A C 1
ATOM 2892 O O . LEU A 1 380 ? -8.158 -10.597 -3.019 1.00 13.23 379 LEU A O 1
ATOM 2897 N N . ARG A 1 381 ? -8.124 -12.744 -3.681 1.00 12.56 380 ARG A N 1
ATOM 2898 C CA . ARG A 1 381 ? -8.477 -13.225 -2.343 1.00 12.14 380 ARG A CA 1
ATOM 2899 C C . ARG A 1 381 ? -7.749 -14.524 -2.079 1.00 12.64 380 ARG A C 1
ATOM 2900 O O . ARG A 1 381 ? -7.348 -15.207 -3.034 1.00 13.08 380 ARG A O 1
ATOM 2908 N N . HIS A 1 382 ? -7.537 -14.852 -0.806 1.00 12.46 381 HIS A N 1
ATOM 2909 C CA . HIS A 1 382 ? -6.918 -16.143 -0.484 1.00 12.81 381 HIS A CA 1
ATOM 2910 C C . HIS A 1 382 ? -7.956 -17.161 -0.026 1.00 13.68 381 HIS A C 1
ATOM 2911 O O . HIS A 1 382 ? -9.012 -16.801 0.549 1.00 13.85 381 HIS A O 1
ATOM 2918 N N . LYS A 1 383 ? -7.668 -18.417 -0.344 1.00 13.84 382 LYS A N 1
ATOM 2919 C CA . LYS A 1 383 ? -8.467 -19.544 0.127 1.00 14.28 382 LYS A CA 1
ATOM 2920 C C . LYS A 1 383 ? -7.510 -20.722 0.244 1.00 14.78 382 LYS A C 1
ATOM 2921 O O . LYS A 1 383 ? -6.755 -21.002 -0.688 1.00 14.52 382 LYS A O 1
ATOM 2927 N N . ASN A 1 384 ? -7.505 -21.382 1.401 1.00 14.78 383 ASN A N 1
ATOM 2928 C CA . ASN A 1 384 ? -6.475 -22.394 1.705 1.00 15.05 383 ASN A CA 1
ATOM 2929 C C . ASN A 1 384 ? -5.053 -21.824 1.463 1.00 14.61 383 ASN A C 1
ATOM 2930 O O . ASN A 1 384 ? -4.129 -22.533 1.035 1.00 15.09 383 ASN A O 1
ATOM 2935 N N . TYR A 1 385 ? -4.928 -20.534 1.754 1.00 15.27 384 TYR A N 1
ATOM 2936 C CA . TYR A 1 385 ? -3.706 -19.738 1.585 1.00 15.89 384 TYR A CA 1
ATOM 2937 C C . TYR A 1 385 ? -3.256 -19.553 0.139 1.00 16.29 384 TYR A C 1
ATOM 2938 O O . TYR A 1 385 ? -2.172 -19.009 -0.075 1.00 17.77 384 TYR A O 1
ATOM 2947 N N . GLU A 1 386 ? -4.050 -20.009 -0.834 1.00 14.64 385 GLU A N 1
ATOM 2948 C CA . GLU A 1 386 ? -3.753 -19.793 -2.263 1.00 14.37 385 GLU A CA 1
ATOM 2949 C C . GLU A 1 386 ? -4.484 -18.568 -2.744 1.00 13.80 385 GLU A C 1
ATOM 2950 O O . GLU A 1 386 ? -5.602 -18.293 -2.284 1.00 14.09 385 GLU A O 1
ATOM 2956 N N . VAL A 1 387 ? -3.884 -17.841 -3.681 1.00 12.74 386 VAL A N 1
ATOM 2957 C CA . VAL A 1 387 ? -4.501 -16.588 -4.161 1.00 12.63 386 VAL A CA 1
ATOM 2958 C C . VAL A 1 387 ? -5.181 -16.785 -5.515 1.00 12.73 386 VAL A C 1
ATOM 2959 O O . VAL A 1 387 ? -4.590 -17.307 -6.467 1.00 12.17 386 VAL A O 1
ATOM 2963 N N . TRP A 1 388 ? -6.449 -16.376 -5.558 1.00 12.55 387 TRP A N 1
ATOM 2964 C CA . TRP A 1 388 ? -7.333 -16.509 -6.703 1.00 13.01 387 TRP A CA 1
ATOM 2965 C C . TRP A 1 388 ? -8.016 -15.169 -6.948 1.00 13.08 387 TRP A C 1
ATOM 2966 O O . TRP A 1 388 ? -7.995 -14.287 -6.070 1.00 13.76 387 TRP A O 1
ATOM 2977 N N . VAL A 1 389 ? -8.597 -15.012 -8.137 1.00 13.60 388 VAL A N 1
ATOM 2978 C CA . VAL A 1 389 ? -9.421 -13.846 -8.452 1.00 13.82 388 VAL A CA 1
ATOM 2979 C C . VAL A 1 389 ? -10.872 -14.318 -8.512 1.00 13.83 388 VAL A C 1
ATOM 2980 O O . VAL A 1 389 ? -11.247 -15.096 -9.392 1.00 14.03 388 VAL A O 1
ATOM 2984 N N . GLU A 1 390 ? -11.670 -13.871 -7.546 1.00 14.23 389 GLU A N 1
ATOM 2985 C CA . GLU A 1 390 ? -13.008 -14.442 -7.341 1.00 14.46 389 GLU A CA 1
ATOM 2986 C C . GLU A 1 390 ? -14.022 -13.347 -7.047 1.00 13.93 389 GLU A C 1
ATOM 2987 O O . GLU A 1 390 ? -13.667 -12.275 -6.558 1.00 14.04 389 GLU A O 1
ATOM 2993 N N . LYS A 1 391 ? -15.283 -13.615 -7.375 1.00 14.29 390 LYS A N 1
ATOM 2994 C CA . LYS A 1 391 ? -16.349 -12.613 -7.245 1.00 14.79 390 LYS A CA 1
ATOM 2995 C C . LYS A 1 391 ? -16.761 -12.357 -5.787 1.00 14.74 390 LYS A C 1
ATOM 2996 O O . LYS A 1 391 ? -16.992 -13.295 -5.022 1.00 14.67 390 LYS A O 1
ATOM 3002 N N . ASN A 1 392 ? -16.861 -11.086 -5.413 1.00 14.79 391 ASN A N 1
ATOM 3003 C CA . ASN A 1 392 ? -17.328 -10.733 -4.088 1.00 15.50 391 ASN A CA 1
ATOM 3004 C C . ASN A 1 392 ? -18.778 -11.174 -3.966 1.00 16.35 391 ASN A C 1
ATOM 3005 O O . ASN A 1 392 ? -19.606 -10.786 -4.789 1.00 17.90 391 ASN A O 1
ATOM 3010 N N . ASP A 1 393 ? -19.069 -12.001 -2.967 1.00 16.06 392 ASP A N 1
ATOM 3011 C CA . ASP A 1 393 ? -20.447 -12.500 -2.791 1.00 16.74 392 ASP A CA 1
ATOM 3012 C C . ASP A 1 393 ? -21.166 -11.800 -1.649 1.00 16.95 392 ASP A C 1
ATOM 3013 O O . ASP A 1 393 ? -22.318 -12.134 -1.317 1.00 17.71 392 ASP A O 1
ATOM 3018 N N . GLY A 1 394 ? -20.503 -10.814 -1.051 1.00 16.72 393 GLY A N 1
ATOM 3019 C CA . GLY A 1 394 ? -21.065 -10.069 0.074 1.00 16.98 393 GLY A CA 1
ATOM 3020 C C . GLY A 1 394 ? -20.843 -10.732 1.426 1.00 16.67 393 GLY A C 1
ATOM 3021 O O . GLY A 1 394 ? -21.167 -10.149 2.459 1.00 17.29 393 GLY A O 1
ATOM 3022 N N . SER A 1 395 ? -20.262 -11.933 1.434 1.00 16.08 394 SER A N 1
ATOM 3023 C CA . SER A 1 395 ? -19.984 -12.627 2.702 1.00 16.23 394 SER A CA 1
ATOM 3024 C C . SER A 1 395 ? -18.831 -11.968 3.470 1.00 17.02 394 SER A C 1
ATOM 3025 O O . SER A 1 395 ? -17.934 -11.379 2.869 1.00 16.43 394 SER A O 1
ATOM 3028 N N . SER A 1 396 ? -18.882 -12.084 4.788 1.00 16.89 395 SER A N 1
ATOM 3029 C CA . SER A 1 396 ? -17.788 -11.677 5.680 1.00 17.96 395 SER A CA 1
ATOM 3030 C C . SER A 1 396 ? -16.498 -12.416 5.343 1.00 17.58 395 SER A C 1
ATOM 3031 O O . SER A 1 396 ? -15.411 -11.814 5.333 1.00 17.19 395 SER A O 1
ATOM 3034 N N . ALA A 1 397 ? -16.616 -13.717 5.063 1.00 17.00 396 ALA A N 1
ATOM 3035 C CA . ALA A 1 397 ? -15.439 -14.502 4.682 1.00 17.04 396 ALA A CA 1
ATOM 3036 C C . ALA A 1 397 ? -14.758 -13.896 3.473 1.00 16.64 396 ALA A C 1
ATOM 3037 O O . ALA A 1 397 ? -13.542 -13.717 3.481 1.00 16.63 396 ALA A O 1
ATOM 3039 N N . PHE A 1 398 ? -15.524 -13.555 2.437 1.00 15.99 397 PHE A N 1
ATOM 3040 C CA . PHE A 1 398 ? -14.875 -13.012 1.253 1.00 15.52 397 PHE A CA 1
ATOM 3041 C C . PHE A 1 398 ? -14.178 -11.699 1.573 1.00 15.90 397 PHE A C 1
ATOM 3042 O O . PHE A 1 398 ? -13.015 -11.494 1.187 1.00 15.99 397 PHE A O 1
ATOM 3050 N N . LYS A 1 399 ? -14.891 -10.802 2.252 1.00 16.00 398 LYS A N 1
ATOM 3051 C CA . LYS A 1 399 ? -14.349 -9.487 2.573 1.00 16.72 398 LYS A CA 1
ATOM 3052 C C . LYS A 1 399 ? -13.024 -9.588 3.320 1.00 16.44 398 LYS A C 1
ATOM 3053 O O . LYS A 1 399 ? -12.064 -8.879 2.995 1.00 16.77 398 LYS A O 1
ATOM 3059 N N . ASN A 1 400 ? -12.986 -10.467 4.320 1.00 15.79 399 ASN A N 1
ATOM 3060 C CA . ASN A 1 400 ? -11.785 -10.711 5.104 1.00 15.10 399 ASN A CA 1
ATOM 3061 C C . ASN A 1 400 ? -10.663 -11.301 4.265 1.00 14.82 399 ASN A C 1
ATOM 3062 O O . ASN A 1 400 ? -9.490 -10.893 4.387 1.00 15.45 399 ASN A O 1
ATOM 3067 N N . ASP A 1 401 ? -11.024 -12.255 3.406 1.00 13.88 400 ASP A N 1
ATOM 3068 C CA . ASP A 1 401 ? -10.046 -12.952 2.566 1.00 13.23 400 ASP A CA 1
ATOM 3069 C C . ASP A 1 401 ? -9.496 -12.069 1.451 1.00 13.24 400 ASP A C 1
ATOM 3070 O O . ASP A 1 401 ? -8.499 -12.439 0.825 1.00 13.01 400 ASP A O 1
ATOM 3075 N N . ALA A 1 402 ? -10.167 -10.946 1.174 1.00 13.02 401 ALA A N 1
ATOM 3076 C CA . ALA A 1 402 ? -9.794 -10.064 0.050 1.00 13.01 401 ALA A CA 1
ATOM 3077 C C . ALA A 1 402 ? -9.268 -8.707 0.515 1.00 13.49 401 ALA A C 1
ATOM 3078 O O . ALA A 1 402 ? -9.170 -7.762 -0.287 1.00 14.25 401 ALA A O 1
ATOM 3080 N N . SER A 1 403 ? -8.934 -8.608 1.796 1.00 13.06 402 SER A N 1
ATOM 3081 C CA . SER A 1 403 ? -8.443 -7.336 2.363 1.00 13.40 402 SER A CA 1
ATOM 3082 C C . SER A 1 403 ? -7.023 -7.479 2.871 1.00 13.96 402 SER A C 1
ATOM 3083 O O . SER A 1 403 ? -6.664 -8.511 3.443 1.00 14.04 402 SER A O 1
ATOM 3086 N N . PHE A 1 404 ? -6.214 -6.455 2.620 1.00 14.80 403 PHE A N 1
ATOM 3087 C CA . PHE A 1 404 ? -4.799 -6.489 2.957 1.00 15.28 403 PHE A CA 1
ATOM 3088 C C . PHE A 1 404 ? -4.377 -5.154 3.519 1.00 16.89 403 PHE A C 1
ATOM 3089 O O . PHE A 1 404 ? -4.919 -4.118 3.137 1.00 17.26 403 PHE A O 1
ATOM 3097 N N . SER A 1 405 ? -3.417 -5.188 4.430 1.00 17.40 404 SER A N 1
ATOM 3098 C CA . SER A 1 405 ? -2.763 -3.965 4.875 1.00 18.08 404 SER A CA 1
ATOM 3099 C C . SER A 1 405 ? -1.603 -3.676 3.930 1.00 18.83 404 SER A C 1
ATOM 3100 O O . SER A 1 405 ? -0.718 -4.515 3.751 1.00 18.35 404 SER A O 1
ATOM 3103 N N . ARG A 1 406 ? -1.626 -2.502 3.308 1.00 19.94 405 ARG A N 1
ATOM 3104 C CA . ARG A 1 406 ? -0.506 -2.061 2.483 1.00 20.58 405 ARG A CA 1
ATOM 3105 C C . ARG A 1 406 ? 0.696 -1.785 3.386 1.00 20.62 405 ARG A C 1
ATOM 3106 O O . ARG A 1 406 ? 0.592 -1.039 4.375 1.00 21.22 405 ARG A O 1
ATOM 3114 N N . ARG A 1 407 ? 1.834 -2.379 3.038 1.00 19.84 406 ARG A N 1
ATOM 3115 C CA . ARG A 1 407 ? 3.051 -2.209 3.822 1.00 19.23 406 ARG A CA 1
ATOM 3116 C C . ARG A 1 407 ? 4.163 -1.710 2.908 1.00 18.95 406 ARG A C 1
ATOM 3117 O O . ARG A 1 407 ? 4.106 -1.923 1.704 1.00 19.00 406 ARG A O 1
ATOM 3125 N N . ALA A 1 408 ? 5.172 -1.054 3.486 1.00 19.28 407 ALA A N 1
ATOM 3126 C CA . ALA A 1 408 ? 6.406 -0.759 2.763 1.00 19.72 407 ALA A CA 1
ATOM 3127 C C . ALA A 1 408 ? 6.994 -2.084 2.296 1.00 19.79 407 ALA A C 1
ATOM 3128 O O . ALA A 1 408 ? 6.884 -3.098 3.005 1.00 20.23 407 ALA A O 1
ATOM 3130 N N . GLY A 1 409 ? 7.598 -2.097 1.114 1.00 19.30 408 GLY A N 1
ATOM 3131 C CA . GLY A 1 409 ? 8.206 -3.332 0.591 1.00 19.36 408 GLY A CA 1
ATOM 3132 C C . GLY A 1 409 ? 9.191 -3.946 1.566 1.00 19.99 408 GLY A C 1
ATOM 3133 O O . GLY A 1 409 ? 9.874 -3.227 2.312 1.00 20.10 408 GLY A O 1
ATOM 3134 N N . LEU A 1 410 ? 9.261 -5.276 1.586 1.00 19.83 409 LEU A N 1
ATOM 3135 C CA . LEU A 1 410 ? 10.090 -5.964 2.572 1.00 20.59 409 LEU A CA 1
ATOM 3136 C C . LEU A 1 410 ? 11.554 -6.058 2.123 1.00 21.70 409 LEU A C 1
ATOM 3137 O O . LEU A 1 410 ? 12.455 -6.214 2.946 1.00 22.06 409 LEU A O 1
ATOM 3142 N N . ALA A 1 411 ? 11.757 -5.969 0.815 1.00 22.62 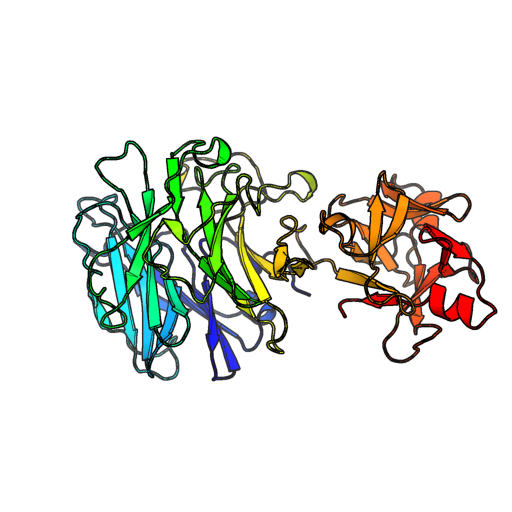410 ALA A N 1
ATOM 3143 C CA . ALA A 1 411 ? 13.072 -5.937 0.192 1.00 24.15 410 ALA A CA 1
ATOM 3144 C C . ALA A 1 411 ? 13.368 -4.527 -0.331 1.00 25.60 410 ALA A C 1
ATOM 3145 O O . ALA A 1 411 ? 14.492 -4.248 -0.754 1.00 26.19 410 ALA A O 1
ATOM 3147 N N . ASP A 1 412 ? 12.347 -3.662 -0.342 1.00 26.70 411 ASP A N 1
ATOM 3148 C CA . ASP A 1 412 ? 12.512 -2.263 -0.755 1.00 28.23 411 ASP A CA 1
ATOM 3149 C C . ASP A 1 412 ? 11.499 -1.405 -0.015 1.00 28.99 411 ASP A C 1
ATOM 3150 O O . ASP A 1 412 ? 10.372 -1.215 -0.479 1.00 29.11 411 ASP A O 1
ATOM 3155 N N . SER A 1 413 ? 11.932 -0.893 1.134 1.00 30.11 412 SER A N 1
ATOM 3156 C CA . SER A 1 413 ? 11.105 -0.091 2.023 1.00 31.08 412 SER A CA 1
ATOM 3157 C C . SER A 1 413 ? 10.716 1.235 1.369 1.00 31.24 412 SER A C 1
ATOM 3158 O O . SER A 1 413 ? 9.610 1.743 1.590 1.00 31.61 412 SER A O 1
ATOM 3161 N N . ALA A 1 414 ? 11.620 1.786 0.556 1.00 31.16 413 ALA A N 1
ATOM 3162 C CA . ALA A 1 414 ? 11.413 3.107 -0.049 1.00 31.23 413 ALA A CA 1
ATOM 3163 C C . ALA A 1 414 ? 10.431 3.132 -1.220 1.00 30.96 413 ALA A C 1
ATOM 3164 O O . ALA A 1 414 ? 9.605 4.043 -1.314 1.00 31.45 413 ALA A O 1
ATOM 3166 N N . ASP A 1 415 ? 10.522 2.141 -2.108 1.00 30.23 414 ASP A N 1
ATOM 3167 C CA . ASP A 1 415 ? 9.793 2.182 -3.383 1.00 29.38 414 ASP A CA 1
ATOM 3168 C C . ASP A 1 415 ? 8.897 0.962 -3.642 1.00 27.82 414 ASP A C 1
ATOM 3169 O O . ASP A 1 415 ? 8.015 0.996 -4.512 1.00 27.95 414 ASP A O 1
ATOM 3174 N N . GLY A 1 416 ? 9.140 -0.115 -2.905 1.00 25.55 415 GLY A N 1
ATOM 3175 C CA . GLY A 1 416 ? 8.354 -1.333 -3.082 1.00 23.18 415 GLY A CA 1
ATOM 3176 C C . GLY A 1 416 ? 7.110 -1.361 -2.215 1.00 21.65 415 GLY A C 1
ATOM 3177 O O . GLY A 1 416 ? 6.924 -0.513 -1.335 1.00 21.58 415 GLY A O 1
ATOM 3178 N N . ILE A 1 417 ? 6.257 -2.349 -2.481 1.00 19.80 416 ILE A N 1
ATOM 3179 C CA . ILE A 1 417 ? 5.023 -2.546 -1.734 1.00 18.69 416 ILE A CA 1
ATOM 3180 C C . ILE A 1 417 ? 4.914 -4.014 -1.343 1.00 17.54 416 ILE A C 1
ATOM 3181 O O . ILE A 1 417 ? 5.307 -4.898 -2.106 1.00 17.04 416 ILE A O 1
ATOM 3186 N N . ALA A 1 418 ? 4.364 -4.256 -0.160 1.00 16.71 417 ALA A N 1
ATOM 3187 C CA . ALA A 1 418 ? 4.037 -5.612 0.282 1.00 16.34 417 ALA A CA 1
ATOM 3188 C C . ALA A 1 418 ? 2.619 -5.601 0.827 1.00 15.84 417 ALA A C 1
ATOM 3189 O O . ALA A 1 418 ? 2.114 -4.550 1.227 1.00 16.05 417 ALA A O 1
ATOM 3191 N N . PHE A 1 419 ? 1.971 -6.767 0.809 1.00 14.90 418 PHE A N 1
ATOM 3192 C CA . PHE A 1 419 ? 0.556 -6.853 1.187 1.00 14.57 418 PHE A CA 1
ATOM 3193 C C . PHE A 1 419 ? 0.386 -7.881 2.289 1.00 14.54 418 PHE A C 1
ATOM 3194 O O . PHE A 1 419 ? 0.567 -9.090 2.061 1.00 14.85 418 PHE A O 1
ATOM 3202 N N . GLU A 1 420 ? 0.054 -7.396 3.483 1.00 15.22 419 GLU A N 1
ATOM 3203 C CA . GLU A 1 420 ? -0.136 -8.282 4.635 1.00 14.56 419 GLU A CA 1
ATOM 3204 C C . GLU A 1 420 ? -1.606 -8.627 4.752 1.00 14.85 419 GLU A C 1
ATOM 3205 O O . GLU A 1 420 ? -2.447 -7.736 4.692 1.00 14.21 419 GLU A O 1
ATOM 3211 N N . SER A 1 421 ? -1.909 -9.920 4.887 1.00 14.11 420 SER A N 1
ATOM 3212 C CA . SER A 1 421 ? -3.305 -10.343 5.078 1.00 15.38 420 SER A CA 1
ATOM 3213 C C . SER A 1 421 ? -3.933 -9.657 6.295 1.00 15.16 420 SER A C 1
ATOM 3214 O O . SER A 1 421 ? -3.309 -9.512 7.348 1.00 16.21 420 SER A O 1
ATOM 3217 N N . TYR A 1 422 ? -5.167 -9.207 6.114 1.00 15.34 421 TYR A N 1
ATOM 3218 C CA . TYR A 1 422 ? -5.947 -8.627 7.195 1.00 15.60 421 TYR A CA 1
ATOM 3219 C C . TYR A 1 422 ? -6.404 -9.701 8.196 1.00 15.96 421 TYR A C 1
ATOM 3220 O O . TYR A 1 422 ? -6.326 -9.506 9.412 1.00 17.12 421 TYR A O 1
ATOM 3229 N N . ASN A 1 423 ? -6.936 -10.807 7.691 1.00 15.40 422 ASN A N 1
ATOM 3230 C CA . ASN A 1 423 ? -7.440 -11.841 8.584 1.00 15.63 422 ASN A CA 1
ATOM 3231 C C . ASN A 1 423 ? -6.383 -12.844 9.041 1.00 15.44 422 ASN 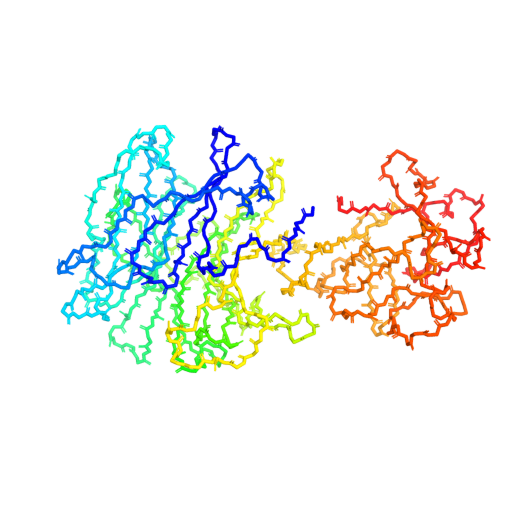A C 1
ATOM 3232 O O . ASN A 1 423 ? -6.583 -13.549 10.029 1.00 15.15 422 ASN A O 1
ATOM 3237 N N . TYR A 1 424 ? -5.242 -12.877 8.342 1.00 15.15 423 TYR A N 1
ATOM 3238 C CA . TYR A 1 424 ? -4.075 -13.638 8.801 1.00 15.31 423 TYR A CA 1
ATOM 3239 C C . TYR A 1 424 ? -2.839 -12.738 8.926 1.00 15.89 423 TYR A C 1
ATOM 3240 O O . TYR A 1 424 ? -1.912 -12.831 8.113 1.00 15.80 423 TYR A O 1
ATOM 3249 N N . PRO A 1 425 ? -2.824 -11.853 9.937 1.00 16.73 424 PRO A N 1
ATOM 3250 C CA . PRO A 1 425 ? -1.646 -11.018 10.150 1.00 16.94 424 PRO A CA 1
ATOM 3251 C C . PRO A 1 425 ? -0.397 -11.869 10.273 1.00 17.55 424 PRO A C 1
ATOM 3252 O O . PRO A 1 425 ? -0.436 -12.992 10.816 1.00 17.75 424 PRO A O 1
ATOM 3256 N N . GLY A 1 426 ? 0.704 -11.347 9.757 1.00 17.78 425 GLY A N 1
ATOM 3257 C CA . GLY A 1 426 ? 1.932 -12.128 9.695 1.00 17.58 425 GLY A CA 1
ATOM 3258 C C . GLY A 1 426 ? 2.110 -12.878 8.387 1.00 17.55 425 GLY A C 1
ATOM 3259 O O . GLY A 1 426 ? 3.230 -13.261 8.041 1.00 18.14 425 GLY A O 1
ATOM 3260 N N . ARG A 1 427 ? 1.023 -13.089 7.641 1.00 16.15 426 ARG A N 1
ATOM 3261 C CA . ARG A 1 427 ? 1.127 -13.698 6.320 1.00 15.42 426 ARG A CA 1
ATOM 3262 C C . ARG A 1 427 ? 1.068 -12.609 5.268 1.00 14.98 426 ARG A C 1
ATOM 3263 O O . ARG A 1 427 ? 0.236 -11.697 5.363 1.00 15.45 426 ARG A O 1
ATOM 3271 N N . TYR A 1 428 ? 1.960 -12.707 4.283 1.00 13.66 427 TYR A N 1
ATOM 3272 C CA . TYR A 1 428 ? 2.045 -11.752 3.172 1.00 14.15 427 TYR A CA 1
ATOM 3273 C C . TYR A 1 428 ? 1.775 -12.417 1.836 1.00 13.61 427 TYR A C 1
ATOM 3274 O O . TYR A 1 428 ? 2.073 -13.600 1.638 1.00 13.54 427 TYR A O 1
ATOM 3283 N N . LEU A 1 429 ? 1.250 -11.643 0.888 1.00 13.33 428 LEU A N 1
ATOM 3284 C CA . LEU A 1 429 ? 1.155 -12.105 -0.489 1.00 12.70 428 LEU A CA 1
ATOM 3285 C C . LEU A 1 429 ? 2.588 -12.369 -0.981 1.00 13.62 428 LEU A C 1
ATOM 3286 O O . LEU A 1 429 ? 3.453 -11.484 -0.900 1.00 13.78 428 LEU A O 1
ATOM 3291 N N . ARG A 1 430 ? 2.834 -13.584 -1.468 1.00 13.10 429 ARG A N 1
ATOM 3292 C CA . ARG A 1 430 ? 4.170 -13.940 -1.991 1.00 13.28 429 ARG A CA 1
ATOM 3293 C C . ARG A 1 430 ? 4.054 -14.961 -3.107 1.00 13.15 429 ARG A C 1
ATOM 3294 O O . ARG A 1 430 ? 3.086 -15.725 -3.151 1.00 12.79 429 ARG A O 1
ATOM 3302 N N . HIS A 1 431 ? 5.039 -14.987 -4.008 1.00 12.08 430 HIS A N 1
ATOM 3303 C CA . HIS A 1 431 ? 5.020 -15.986 -5.070 1.00 12.36 430 HIS A CA 1
ATOM 3304 C C . HIS A 1 431 ? 5.945 -17.143 -4.687 1.00 13.18 430 HIS A C 1
ATOM 3305 O O . HIS A 1 431 ? 6.951 -16.956 -3.974 1.00 13.19 430 HIS A O 1
ATOM 3312 N N . TYR A 1 432 ? 5.576 -18.331 -5.151 1.00 14.02 431 TYR A N 1
ATOM 3313 C CA . TYR A 1 432 ? 6.343 -19.551 -4.930 1.00 14.07 431 TYR A CA 1
ATOM 3314 C C . TYR A 1 432 ? 6.038 -20.476 -6.099 1.00 14.44 431 TYR A C 1
ATOM 3315 O O . TYR A 1 432 ? 4.885 -20.795 -6.356 1.00 14.45 431 TYR A O 1
ATOM 3324 N N . GLU A 1 433 ? 7.079 -20.877 -6.831 1.00 15.45 432 GLU A N 1
ATOM 3325 C CA . GLU A 1 433 ? 6.902 -21.549 -8.129 1.00 16.16 432 GLU A CA 1
ATOM 3326 C C . GLU A 1 433 ? 5.946 -20.749 -9.011 1.00 16.34 432 GLU A C 1
ATOM 3327 O O . GLU A 1 433 ? 5.098 -21.325 -9.700 1.00 17.24 432 GLU A O 1
ATOM 3333 N N . ASN A 1 434 ? 6.072 -19.427 -8.929 1.00 16.39 433 ASN A N 1
ATOM 3334 C CA . ASN A 1 434 ? 5.287 -18.452 -9.701 1.00 16.34 433 ASN A CA 1
ATOM 3335 C C . ASN A 1 434 ? 3.830 -18.282 -9.265 1.00 16.05 433 ASN A C 1
ATOM 3336 O O . ASN A 1 434 ? 3.191 -17.313 -9.660 1.00 17.18 433 ASN A O 1
ATOM 3341 N N . LEU A 1 435 ? 3.324 -19.184 -8.433 1.00 14.73 434 LEU A N 1
ATOM 3342 C CA . LEU A 1 435 ? 1.923 -19.085 -7.965 1.00 14.13 434 LEU A CA 1
ATOM 3343 C C . LEU A 1 435 ? 1.848 -18.217 -6.708 1.00 13.37 434 LEU A C 1
ATOM 3344 O O . LEU A 1 435 ? 2.768 -18.214 -5.872 1.00 13.25 434 LEU A O 1
ATOM 3349 N N . LEU A 1 436 ? 0.754 -17.467 -6.568 1.00 12.21 435 LEU A N 1
ATOM 3350 C CA . LEU A 1 436 ? 0.656 -16.529 -5.457 1.00 12.45 435 LEU A CA 1
ATOM 3351 C C . LEU A 1 436 ? -0.060 -17.178 -4.283 1.00 12.93 435 LEU A C 1
ATOM 3352 O O . LEU A 1 436 ? -1.060 -17.886 -4.463 1.00 13.09 435 LEU A O 1
ATOM 3357 N N . ARG A 1 437 ? 0.489 -16.952 -3.097 1.00 13.07 436 ARG A N 1
ATOM 3358 C CA . ARG A 1 437 ? -0.026 -17.527 -1.860 1.00 14.02 436 ARG A CA 1
ATOM 3359 C C . ARG A 1 437 ? 0.058 -16.457 -0.776 1.00 13.96 436 ARG A C 1
ATOM 3360 O O . ARG A 1 437 ? 0.622 -15.382 -1.002 1.00 13.84 436 ARG A O 1
ATOM 3368 N N . ILE A 1 438 ? -0.491 -16.744 0.403 1.00 13.79 437 ILE A N 1
ATOM 3369 C CA . ILE A 1 438 ? -0.163 -15.928 1.572 1.00 13.40 437 ILE A CA 1
ATOM 3370 C C . ILE A 1 438 ? 0.605 -16.760 2.601 1.00 14.65 437 ILE A C 1
ATOM 3371 O O . ILE A 1 438 ? 0.133 -17.806 3.051 1.00 14.55 437 ILE A O 1
ATOM 3376 N N . GLN A 1 439 ? 1.803 -16.293 2.952 1.00 14.52 438 GLN A N 1
ATOM 3377 C CA . GLN A 1 439 ? 2.667 -17.014 3.882 1.00 15.62 438 GLN A CA 1
ATOM 3378 C C . GLN A 1 439 ? 3.481 -16.081 4.755 1.00 16.21 438 GLN A C 1
ATOM 3379 O O . GLN A 1 439 ? 3.687 -14.918 4.403 1.00 14.83 438 GLN A O 1
ATOM 3385 N N . PRO A 1 440 ? 3.951 -16.586 5.905 1.00 17.31 439 PRO A N 1
ATOM 3386 C CA . PRO A 1 440 ? 4.835 -15.774 6.735 1.00 17.63 439 PRO A CA 1
ATOM 3387 C C . PRO A 1 440 ? 6.180 -15.586 6.043 1.00 18.38 439 PRO A C 1
ATOM 3388 O O . PRO A 1 440 ? 6.555 -16.384 5.178 1.00 18.57 439 PRO A O 1
ATOM 3392 N N . VAL A 1 441 ? 6.878 -14.531 6.434 1.00 19.29 440 VAL A N 1
ATOM 3393 C CA . VAL A 1 441 ? 8.125 -14.111 5.792 1.00 20.79 440 VAL A CA 1
ATOM 3394 C C . VAL A 1 441 ? 9.223 -14.119 6.848 1.00 20.63 440 VAL A C 1
ATOM 3395 O O . VAL A 1 441 ? 9.088 -13.487 7.892 1.00 21.50 440 VAL A O 1
ATOM 3399 N N . SER A 1 442 ? 10.299 -14.848 6.585 1.00 21.39 441 SER A N 1
ATOM 3400 C CA . SER A 1 442 ? 11.413 -14.891 7.543 1.00 21.68 441 SER A CA 1
ATOM 3401 C C . SER A 1 442 ? 12.795 -14.729 6.911 1.00 21.66 441 SER A C 1
ATOM 3402 O O . SER A 1 442 ? 13.694 -14.207 7.559 1.00 22.90 441 SER A O 1
ATOM 3405 N N . THR A 1 443 ? 12.954 -15.170 5.668 1.00 20.16 442 THR A N 1
ATOM 3406 C CA . THR A 1 443 ? 14.260 -15.176 5.007 1.00 19.22 442 THR A CA 1
ATOM 3407 C C . THR A 1 443 ? 14.408 -14.057 3.979 1.00 18.44 442 THR A C 1
ATOM 3408 O O . THR A 1 443 ? 13.426 -13.431 3.569 1.00 17.97 442 THR A O 1
ATOM 3412 N N . ALA A 1 444 ? 15.647 -13.834 3.543 1.00 16.92 443 ALA A N 1
ATOM 3413 C CA . ALA A 1 444 ? 15.920 -12.846 2.497 1.00 16.80 443 ALA A CA 1
ATOM 3414 C C . ALA A 1 444 ? 15.080 -13.125 1.254 1.00 15.95 443 ALA A C 1
ATOM 3415 O O . ALA A 1 444 ? 14.502 -12.215 0.657 1.00 16.76 443 ALA A O 1
ATOM 3417 N N . LEU A 1 445 ? 15.014 -14.391 0.865 1.00 15.55 444 LEU A N 1
ATOM 3418 C CA . LEU A 1 445 ? 14.248 -14.760 -0.308 1.00 15.12 444 LEU A CA 1
ATOM 3419 C C . LEU A 1 445 ? 12.748 -14.527 -0.095 1.00 15.42 444 LEU A C 1
ATOM 3420 O O . LEU A 1 445 ? 12.080 -14.038 -1.006 1.00 14.71 444 LEU A O 1
ATOM 3425 N N . ASP A 1 446 ? 12.228 -14.886 1.081 1.00 15.61 445 ASP A N 1
ATOM 3426 C CA . ASP A 1 446 ? 10.805 -14.625 1.401 1.00 16.06 445 ASP A CA 1
ATOM 3427 C C . ASP A 1 446 ? 10.503 -13.136 1.217 1.00 16.27 445 ASP A C 1
ATOM 3428 O O . ASP A 1 446 ? 9.510 -12.774 0.590 1.00 15.50 445 ASP A O 1
ATOM 3433 N N . ARG A 1 447 ? 11.360 -12.283 1.778 1.00 15.84 446 ARG A N 1
ATOM 3434 C CA . ARG A 1 447 ? 11.180 -10.830 1.677 1.00 16.45 446 ARG A CA 1
ATOM 3435 C C . ARG A 1 447 ? 11.111 -10.369 0.215 1.00 16.12 446 ARG A C 1
ATOM 3436 O O . ARG A 1 447 ? 10.276 -9.529 -0.114 1.00 16.09 446 ARG A O 1
ATOM 3444 N N . GLN A 1 448 ? 11.952 -10.933 -0.660 1.00 15.76 447 GLN A N 1
ATOM 3445 C CA . GLN A 1 448 ? 11.901 -10.601 -2.093 1.00 15.01 447 GLN A CA 1
ATOM 3446 C C . GLN A 1 448 ? 10.641 -11.112 -2.766 1.00 15.22 447 GLN A C 1
ATOM 3447 O O . GLN A 1 448 ? 10.050 -10.413 -3.586 1.00 14.96 447 GLN A O 1
ATOM 3453 N N . ASP A 1 449 ? 10.231 -12.322 -2.379 1.00 13.49 448 ASP A N 1
ATOM 3454 C CA . ASP A 1 449 ? 9.036 -12.975 -2.941 1.00 14.09 448 ASP A CA 1
ATOM 3455 C C . ASP A 1 449 ? 7.738 -12.253 -2.567 1.00 12.95 448 ASP A C 1
ATOM 3456 O O . ASP A 1 449 ? 6.693 -12.470 -3.212 1.00 12.23 448 ASP A O 1
ATOM 3461 N N . ALA A 1 450 ? 7.814 -11.415 -1.530 1.00 13.39 449 ALA A N 1
ATOM 3462 C CA . ALA A 1 450 ? 6.670 -10.689 -0.971 1.00 13.84 449 ALA A CA 1
ATOM 3463 C C . ALA A 1 450 ? 6.725 -9.169 -1.283 1.00 14.06 449 ALA A C 1
ATOM 3464 O O . ALA A 1 450 ? 5.907 -8.370 -0.773 1.00 14.76 449 ALA A O 1
ATOM 3466 N N . THR A 1 451 ? 7.692 -8.773 -2.113 1.00 13.91 450 THR A N 1
ATOM 3467 C CA . THR A 1 451 ? 7.831 -7.359 -2.499 1.00 14.27 450 THR A CA 1
ATOM 3468 C C . THR A 1 451 ? 7.478 -7.137 -3.966 1.00 13.85 450 THR A C 1
ATOM 3469 O O . THR A 1 451 ? 7.925 -7.890 -4.853 1.00 13.84 450 THR A O 1
ATOM 3473 N N . PHE A 1 452 ? 6.687 -6.098 -4.229 1.00 14.27 451 PHE A N 1
ATOM 3474 C CA . PHE A 1 452 ? 6.208 -5.810 -5.589 1.00 14.50 451 PHE A CA 1
ATOM 3475 C C . PHE A 1 452 ? 6.367 -4.338 -5.879 1.00 15.41 451 PHE A C 1
ATOM 3476 O O . PHE A 1 452 ? 6.585 -3.563 -4.963 1.00 16.37 451 PHE A O 1
ATOM 3484 N N . TYR A 1 453 ? 6.261 -3.962 -7.147 1.00 17.27 452 TYR A N 1
ATOM 3485 C CA . TYR A 1 453 ? 6.240 -2.550 -7.518 1.00 18.61 452 TYR A CA 1
ATOM 3486 C C . TYR A 1 453 ? 4.974 -2.256 -8.296 1.00 20.05 452 TYR A C 1
ATOM 3487 O O . TYR A 1 453 ? 4.587 -3.036 -9.136 1.00 19.63 452 TYR A O 1
ATOM 3496 N N . ALA A 1 454 ? 4.354 -1.108 -8.032 1.00 22.77 453 ALA A N 1
ATOM 3497 C CA . ALA A 1 454 ? 3.178 -0.672 -8.788 1.00 26.05 453 ALA A CA 1
ATOM 3498 C C . ALA A 1 454 ? 3.595 0.353 -9.825 1.00 28.94 453 ALA A C 1
ATOM 3499 O O . ALA A 1 454 ? 4.158 1.392 -9.476 1.00 30.41 453 ALA A O 1
ATOM 3501 N N . GLU A 1 455 ? 3.320 0.056 -11.093 1.00 32.38 454 GLU A N 1
ATOM 3502 C CA . GLU A 1 455 ? 3.655 0.947 -12.220 1.00 35.15 454 GLU A CA 1
ATOM 3503 C C . GLU A 1 455 ? 5.136 1.330 -12.253 1.00 36.57 454 GLU A C 1
ATOM 3504 O O . GLU A 1 455 ? 5.505 2.485 -12.003 1.00 36.92 454 GLU A O 1
ATOM 3510 N N . LYS A 1 456 ? 5.970 0.337 -12.549 1.00 37.91 455 LYS A N 1
ATOM 3511 C CA . LYS A 1 456 ? 7.408 0.521 -12.709 1.00 39.20 455 LYS A CA 1
ATOM 3512 C C . LYS A 1 456 ? 7.934 -0.264 -13.917 1.00 39.59 455 LYS A C 1
ATOM 3513 O O . LYS A 1 456 ? 7.982 -1.504 -13.906 1.00 40.41 455 LYS A O 1
#

Radius of gyration: 23.9 Å; Cα contacts (8 Å, |Δi|>4): 1265; chains: 1; bounding box: 49×57×67 Å

Nearest PDB structures (foldseek):
  3akh-assembly1_A  TM=1.002E+00  e=1.660E-91  Streptomyces avermitilis MA-4680 = NBRC 14893
  3k1u-assembly1_A  TM=9.787E-01  e=2.146E-44  Clostridium acetobutylicum
  5m8e-assembly1_B  TM=9.703E-01  e=3.411E-43  Weissella cibaria
  5m8b-assembly1_B  TM=9.738E-01  e=2.085E-42  Levilactobacillus brevis
  6sxs-assembly1_AAA  TM=3.928E-01  e=9.540E-13  Aspergillus luchuensis

InterPro domains:
  IPR006710 Glycoside hydrolase, family 43 [PF04616] (37-336)
  IPR007934 Alpha-L-arabinofuranosidase B, arabinose-binding domain [PF05270] (350-479)
  IPR023296 Glycosyl hydrolase, five-bladed beta-propeller domain superfamily [G3DSA:2.115.10.20] (28-345)
  IPR023296 Glycosyl hydrolase, five-bladed beta-propeller domain superfamily [SSF75005] (37-346)
  IPR036195 Alpha-L-arabinofuranosidase B, arabinose-binding domain superfamily [SSF110221] (335-480)

GO terms:
  GO:0046556 alpha-L-arabinofuranosidase activity (F, EXP)

Organism: Streptomyces avermitilis (strain ATCC 31267 / DSM 46492 / JCM 5070 / NBRC 14893 / NCIMB 12804 / NRRL 8165 / MA-4680) (NCBI:txid227882)

B-factor: mean 22.7, std 7.84, range [11.1, 72.46]

Solvent-accessible surface area: 18205 Å² total; per-residue (Å²): 112,22,92,4,38,10,11,108,98,35,5,14,2,14,2,46,72,22,136,64,46,62,3,0,3,1,1,4,0,37,106,26,32,54,0,4,1,17,65,12,83,44,5,86,28,0,48,127,12,112,59,54,64,23,25,78,92,56,110,88,25,84,14,4,12,21,2,29,5,2,12,0,18,68,5,137,50,86,0,10,1,0,3,1,0,2,14,61,107,78,61,133,34,0,46,2,8,0,0,25,3,51,35,93,38,0,28,116,19,100,44,73,71,66,26,85,1,68,28,104,67,98,12,48,2,8,8,3,9,7,20,60,9,123,75,64,60,8,0,1,0,0,6,76,36,77,101,28,122,15,61,2,0,1,26,0,0,84,25,71,48,15,67,50,20,48,66,103,24,29,44,16,8,74,5,90,59,93,30,0,42,62,65,132,85,10,0,24,2,2,5,27,10,74,69,72,50,94,0,2,0,0,0,0,0,1,12,62,42,18,65,3,4,0,0,10,2,25,3,36,21,106,37,82,6,37,74,48,94,26,20,96,56,30,79,118,27,35,3,124,40,12,115,63,12,22,3,27,5,0,0,15,3,4,32,10,48,20,121,85,42,174,21,31,2,0,0,0,0,0,14,84,65,108,107,47,82,61,92,98,65,110,4,50,53,30,4,0,0,1,10,69,1,26,66,43,83,113,24,46,10,18,6,20,46,0,3,18,54,24,77,13,14,20,20,1,4,0,71,34,92,90,106,73,44,0,11,6,148,119,70,37,0,68,1,64,37,111,9,120,82,8,4,10,0,10,0,46,50,40,113,7,45,25,27,113,79,8,14,0,0,16,2,7,18,80,44,27,55,23,1,30,6,79,138,82,64,0,60,1,38,138,43,108,51,43,78,62,4,71,49,22,0,0,1,24,132,108,57,5,49,35,30,88,94,89,11,18,0,0,21,3,86,47,95,103,36,56,36,2,15,7,116,135,45,57,0,80,0,47,79,34,91,72,61,111,23,95,59,8,0,0,0,41,38,67,141

Foldseek 3Di:
DAFPPLWWLFALWEWDDDPVQKIKIWGQHLQQWFIKIFIDNFSNRSSPTDIATQGTADPFFWSHARWHRWYWDDDPQKIKIKTWAGGPVGRQQIFIWMKIFNDPDSRPTHIDTPGTADAPDRFRWTQWDWDDQPNWIKIKTWTDPPVDDFGTFIWMFTAPDPRYGDDHIAGQGWQDAPLQCAQTNDWGLWEWDDWPQKIKIKTWGDDQALSIFIWIWMAGSPDDPRPSVRIDTDNDTLEHDAVQQQWGRKDSWYWDAGSVRPWIKIKTWTASHGDQDPDNSNRRGITIRMDTWDAFPVGHIHPAYPWHGTDFWWWKAFQVGRQWTFFADVFFTFTGHRPNNCQRGTWHWAQQLLHPRWIFTARRSRGQWTFFADPQFTGTGHDPVDPNRSQRGTWHWAQQLLGNPAKIFTARNNDGQWTFFHDPRGTGTGHADDPVSSRRRIIGIHD

CATH classification: 2.115.10.20 (+1 more: 2.80.10.50)

Secondary structure (DSSP, 8-state):
--EE-SBTT-EEEEEEE-TTS-EEEEEE-TT--EEEEEEESSTGGGGGPPPEEEEE--SSSTT-EEEEEEEEEEETTEEEEEEEEE-SS-TT--EEEEEEE--S-TTTS--EEEEE---SS-S-EEEEEEEEETTEEEEEEEE--TTSSSSBEEEEEEEEETTEEEEEEEEEE---SGGG-SSS-BEEEEEEEEETTEEEEEEEES-SSTT-EEEEEEEETTS-TTSGGG-EE-SS-SB--BTTTTBEEEEEEEEEE-TTS-SEEEEEEEESSSS--SSGGG----EEEEEE-EE-TTS-EE---PPPSEEPPB-EEESSSTT-EEEEETTEEEEESS-SSGGGG-EEEEE-TT-TT-EEEEESSSTTEEEEEETTEEEEEE--S-HHHHHHT-EEEEE-SS-TTT-EEEEESSSTTEEEEEETTEEEEEE--SHHHHHHT-EEE--